Protein 2CW5 (pdb70)

Foldseek 3Di:
DAEEEAEQQAPPDCVVVVLVCLQVVVVGHHYHYLYHNQHQLPLLSLLVSCLLCVVPDDFAYEYQYERCPCPPHDWFFKWFDWSYIYTYTLAASNQNVCVVTPTPWMFTQDDCVCVSRSNLNRCSRVPHDNVVRHHIDDSVPRDHDPAAQDCFQKWWFRQADPQQKTFISHLDQDAQWWKDDPNDTAHGHCDLPVDDQQHWHWYQDSSRTIIIQHHVHHCCVSVVGDGTIMGTD/DAEEEAEQCLVVDPCLVVLVVLLCVLAVPHHYHDNHNVAHAPQLLRLLVSCLLCVVVDQFQYEYFYQYVFWWKWFAWSYIYTGTLAASPQNVCVVTVTPWMFTAPHSVRGSNLNSCVSVVHDNVVRHHIDDSVPRDHDPAAQECDQKWFFRQADPQQKTWISHQDQDQQWWKAFLNDIEHEHDDQQQAKHWYQDSSSTIIIQGVVHHCCVVSVHDGTIMGTD/DAEEEAEQQADPDCLVVLLVVVLVLYHYQYHVDHAQPLLQLLVSCLLCVVVDDFQYEYEYEGNLWKWFDWSYIYTYDLAASPQNVCVVTPGPWMFRADDAFDDDPDADVVGDDDPPPRCSRGTRSVLNSCVVVVHDNVVGHGIDDSVPRDHDPAAAECDQKWWFRQADPQQKTWISHQDFDDQWWKDDLNDTAGEHDDDPCHKHWYQDPSRTIIIQGVSHHCCVSSVDDTTIMGTD

Nearest PDB structures (foldseek):
  2cw5-assembly1_A  TM=1.004E+00  e=6.973E-54  Thermus thermophilus
  2cw5-assembly1_B  TM=9.562E-01  e=3.281E-43  Thermus thermophilus
  2cw5-assembly1_C  TM=9.082E-01  e=1.222E-41  Thermus thermophilus
  1wu8-assembly1_A  TM=9.039E-01  e=5.545E-26  Pyrococcus horikoshii OT3
  6ryz-assembly1_B  TM=8.605E-01  e=1.435E-22  Salinispora tropica CNB-440

B-factor: mean 30.1, std 10.55, range [11.81, 75.17]

CATH classification: 3.40.50.10790 (+1 more: 2.40.30.90)

Secondary structure (DSSP, 8-state):
--EEEEESS-TTSHHHHHHHHHHT------EEEEES-SPTT-HHHHHHHHHHHGGGSPTT-EEEEE--TTTTSS--EEEEESSSEEEEESSSTTHHHHHHS--SEEEE-----GGGHHHHHHHHHTT--GGGGS-EE-GGGS---S---BSSSEE-EEEE-TT-PEEESBS---TT-EEEETTEEEEB-SSTTSS-TT-EEEEE-TTSSEEEEETTS-HHHHTT-----EEE-/--EEEEE--TT--THHHHHHHHHHHH-SSS-EEEETT-SPTT-HHHHHHHHHHHGGGSPTT-EEEEE----EEEEESSSEEEEESSSTTTTHHHHS--SEEEE---GGGHHHHHHHHHTT--GGGTS-EE-GGGS---S---BSSSEE-EEEE-TT-PEEESBS---TT-EEEETTEEEEB-S-----EEEEE-TTSSEEEEETTB-HHHHTT-----EEE-/--EEEEES--SSSSHHHHHHHHHT--EEEES-PPTT-HHHHHHHHHHHGGGSPTT-EEEEE---EEEEESSSEEEEESSSTTTTHHHHS--SEEEE--PPPPPPS---TT--PPTTS-HIIIIIHHHHHHHHHT--GGGTS-EE-GGGS---S---BS-SEE-EEEE-TTSPEEESBS---TT-EEEETTEEEEB-SS----EEEEE-TTSSEEEEETTB-HHHHTT-----EEE-

Structure (mmCIF, N/CA/C/O backbone):
data_2CW5
#
_entry.id   2CW5
#
_cell.length_a   74.790
_cell.length_b   78.120
_cell.length_c   120.580
_cell.angle_alpha   90.00
_cell.angle_beta   90.00
_cell.angle_gamma   90.00
#
_symmetry.space_group_name_H-M   'P 21 21 21'
#
loop_
_entity.id
_entity.type
_entity.pdbx_description
1 polymer 'Bacterial fluorinating enzyme homolog'
2 water water
#
loop_
_atom_site.group_PDB
_atom_site.id
_atom_site.type_symbol
_atom_site.label_atom_id
_atom_site.label_alt_id
_atom_site.label_comp_id
_atom_site.label_asym_id
_atom_site.label_entity_id
_atom_site.label_seq_id
_atom_site.pdbx_PDB_ins_code
_atom_site.Cartn_x
_atom_site.Cartn_y
_atom_site.Cartn_z
_atom_site.occupancy
_atom_site.B_iso_or_equiv
_atom_site.auth_seq_id
_atom_site.auth_comp_id
_atom_site.auth_asym_id
_atom_site.auth_atom_id
_atom_site.pdbx_PDB_model_num
ATOM 9 N N . ARG A 1 2 ? 13.028 -14.246 22.123 1.00 22.97 2 ARG A N 1
ATOM 10 C CA . ARG A 1 2 ? 14.331 -13.591 22.106 1.00 21.89 2 ARG A CA 1
ATOM 11 C C . ARG A 1 2 ? 14.149 -12.136 22.527 1.00 20.73 2 ARG A C 1
ATOM 12 O O . ARG A 1 2 ? 13.105 -11.532 22.270 1.00 20.50 2 ARG A O 1
ATOM 20 N N . PRO A 1 3 ? 15.161 -11.555 23.192 1.00 19.92 3 PRO A N 1
ATOM 21 C CA . PRO A 1 3 ? 15.059 -10.160 23.622 1.00 19.66 3 PRO A CA 1
ATOM 22 C C . PRO A 1 3 ? 15.184 -9.218 22.428 1.00 19.55 3 PRO A C 1
ATOM 23 O O . PRO A 1 3 ? 15.741 -9.585 21.390 1.00 18.70 3 PRO A O 1
ATOM 27 N N . VAL A 1 4 ? 14.656 -8.010 22.579 1.00 17.92 4 VAL A N 1
ATOM 28 C CA . VAL A 1 4 ? 14.719 -7.009 21.524 1.00 17.39 4 VAL A CA 1
ATOM 29 C C . VAL A 1 4 ? 15.576 -5.838 21.996 1.00 18.86 4 VAL A C 1
ATOM 30 O O . VAL A 1 4 ? 15.352 -5.291 23.082 1.00 20.63 4 VAL A O 1
ATOM 34 N N . TYR A 1 5 ? 16.570 -5.478 21.191 1.00 16.35 5 TYR A N 1
ATOM 35 C CA . TYR A 1 5 ? 17.449 -4.355 21.487 1.00 17.09 5 TYR A CA 1
ATOM 36 C C . TYR A 1 5 ? 17.067 -3.293 20.468 1.00 18.46 5 TYR A C 1
ATOM 37 O O . TYR A 1 5 ? 17.147 -3.517 19.259 1.00 18.87 5 TYR A O 1
ATOM 46 N N . PHE A 1 6 ? 16.662 -2.135 20.983 1.00 16.85 6 PHE A N 1
ATOM 47 C CA . PHE A 1 6 ? 16.120 -1.040 20.177 1.00 16.41 6 PHE A CA 1
ATOM 48 C C . PHE A 1 6 ? 16.979 0.223 20.058 1.00 14.61 6 PHE A C 1
ATOM 49 O O . PHE A 1 6 ? 17.339 0.844 21.061 1.00 15.05 6 PHE A O 1
ATOM 57 N N . LEU A 1 7 ? 17.283 0.604 18.818 1.00 16.26 7 LEU A N 1
ATOM 58 C CA . LEU A 1 7 ? 18.085 1.790 18.531 1.00 17.40 7 LEU A CA 1
ATOM 59 C C . LEU A 1 7 ? 17.384 2.730 17.543 1.00 19.28 7 LEU A C 1
ATOM 60 O O . LEU A 1 7 ? 16.677 2.283 16.636 1.00 20.42 7 LEU A O 1
ATOM 65 N N . SER A 1 8 ? 17.570 4.034 17.729 1.00 20.47 8 SER A N 1
ATOM 66 C CA . SER A 1 8 ? 16.983 5.020 16.827 1.00 18.55 8 SER A CA 1
ATOM 67 C C . SER A 1 8 ? 17.583 6.399 17.080 1.00 19.55 8 SER A C 1
ATOM 68 O O . SER A 1 8 ? 18.393 6.589 17.996 1.00 18.57 8 SER A O 1
ATOM 71 N N . ASP A 1 9 ? 17.158 7.363 16.271 1.00 16.58 9 ASP A N 1
ATOM 72 C CA . ASP A 1 9 ? 17.621 8.737 16.401 1.00 17.50 9 ASP A CA 1
ATOM 73 C C . ASP A 1 9 ? 16.451 9.675 16.678 1.00 18.65 9 ASP A C 1
ATOM 74 O O . ASP A 1 9 ? 16.573 10.887 16.525 1.00 21.12 9 ASP A O 1
ATOM 79 N N . PHE A 1 10 ? 15.319 9.112 17.093 1.00 18.72 10 PHE A N 1
ATOM 80 C CA . PHE A 1 10 ? 14.122 9.902 17.368 1.00 18.37 10 PHE A CA 1
ATOM 81 C C . PHE A 1 10 ? 14.174 10.659 18.687 1.00 19.78 10 PHE A C 1
ATOM 82 O O . PHE A 1 10 ? 13.532 11.697 18.830 1.00 18.88 10 PHE A O 1
ATOM 90 N N . GLY A 1 11 ? 14.933 10.134 19.643 1.00 18.68 11 GLY A N 1
ATOM 91 C CA . GLY A 1 11 ? 15.021 10.753 20.957 1.00 19.76 11 GLY A CA 1
ATOM 92 C C . GLY A 1 11 ? 14.070 9.999 21.865 1.00 19.50 11 GLY A C 1
ATOM 93 O O . GLY A 1 11 ? 13.014 9.561 21.417 1.00 18.83 11 GLY A O 1
ATOM 94 N N . LEU A 1 12 ? 14.419 9.840 23.137 1.00 22.68 12 LEU A N 1
ATOM 95 C CA . LEU A 1 12 ? 13.551 9.108 24.062 1.00 22.32 12 LEU A CA 1
ATOM 96 C C . LEU A 1 12 ? 12.151 9.693 24.203 1.00 24.46 12 LEU A C 1
ATOM 97 O O . LEU A 1 12 ? 11.190 8.958 24.442 1.00 24.25 12 LEU A O 1
ATOM 102 N N . GLU A 1 13 ? 12.034 11.008 24.037 1.00 23.67 13 GLU A N 1
ATOM 103 C CA . GLU A 1 13 ? 10.754 11.690 24.188 1.00 24.81 13 GLU A CA 1
ATOM 104 C C . GLU A 1 13 ? 9.816 11.600 22.990 1.00 24.89 13 GLU A C 1
ATOM 105 O O . GLU A 1 13 ? 8.676 12.070 23.052 1.00 23.97 13 GLU A O 1
ATOM 111 N N . ASP A 1 14 ? 10.277 11.008 21.894 1.00 23.56 14 ASP A N 1
ATOM 112 C CA . ASP A 1 14 ? 9.408 10.902 20.733 1.00 21.40 14 ASP A CA 1
ATOM 113 C C . ASP A 1 14 ? 8.413 9.780 20.970 1.00 20.18 14 ASP A C 1
ATOM 114 O O . ASP A 1 14 ? 8.791 8.677 21.380 1.00 19.08 14 ASP A O 1
ATOM 119 N N . PRO A 1 15 ? 7.119 10.051 20.739 1.00 18.69 15 PRO A N 1
ATOM 120 C CA . PRO A 1 15 ? 6.108 9.011 20.947 1.00 20.37 15 PRO A CA 1
ATOM 121 C C . PRO A 1 15 ? 6.317 7.759 20.091 1.00 21.47 15 PRO A C 1
ATOM 122 O O . PRO A 1 15 ? 5.802 6.694 20.421 1.00 22.58 15 PRO A O 1
ATOM 126 N N . TYR A 1 16 ? 7.065 7.874 18.996 1.00 21.55 16 TYR A N 1
ATOM 127 C CA . TYR A 1 16 ? 7.295 6.691 18.173 1.00 21.77 16 TYR A CA 1
ATOM 128 C C . TYR A 1 16 ? 7.985 5.639 19.032 1.00 18.87 16 TYR A C 1
ATOM 129 O O . TYR A 1 16 ? 7.680 4.457 18.940 1.00 17.81 16 TYR A O 1
ATOM 138 N N . VAL A 1 17 ? 8.905 6.078 19.883 1.00 19.29 17 VAL A N 1
ATOM 139 C CA . VAL A 1 17 ? 9.618 5.158 20.761 1.00 20.78 17 VAL A CA 1
ATOM 140 C C . VAL A 1 17 ? 8.636 4.455 21.712 1.00 21.76 17 VAL A C 1
ATOM 141 O O . VAL A 1 17 ? 8.735 3.249 21.946 1.00 19.65 17 VAL A O 1
ATOM 145 N N . ALA A 1 18 ? 7.682 5.206 22.251 1.00 20.22 18 ALA A N 1
ATOM 146 C CA . ALA A 1 18 ? 6.696 4.620 23.153 1.00 21.18 18 ALA A CA 1
ATOM 147 C C . ALA A 1 18 ? 5.791 3.657 22.393 1.00 19.87 18 ALA A C 1
ATOM 148 O O . ALA A 1 18 ? 5.419 2.604 22.910 1.00 21.84 18 ALA A O 1
ATOM 150 N N . VAL A 1 19 ? 5.429 4.022 21.167 1.00 19.93 19 VAL A N 1
ATOM 151 C CA . VAL A 1 19 ? 4.567 3.169 20.362 1.00 20.19 19 VAL A CA 1
ATOM 152 C C . VAL A 1 19 ? 5.251 1.829 20.112 1.00 20.17 19 VAL A C 1
ATOM 153 O O . VAL A 1 19 ? 4.648 0.772 20.305 1.00 19.13 19 VAL A O 1
ATOM 157 N N . VAL A 1 20 ? 6.513 1.869 19.693 1.00 18.34 20 VAL A N 1
ATOM 158 C CA . VAL A 1 20 ? 7.234 0.626 19.447 1.00 18.08 20 VAL A CA 1
ATOM 159 C C . VAL A 1 20 ? 7.221 -0.234 20.705 1.00 18.48 20 VAL A C 1
ATOM 160 O O . VAL A 1 20 ? 6.919 -1.417 20.643 1.00 19.86 20 VAL A O 1
ATOM 164 N N . LYS A 1 21 ? 7.531 0.358 21.853 1.00 20.16 21 LYS A N 1
ATOM 165 C CA . LYS A 1 21 ? 7.527 -0.400 23.102 1.00 21.02 21 LYS A CA 1
ATOM 166 C C . LYS A 1 21 ? 6.145 -0.975 23.421 1.00 21.72 21 LYS A C 1
ATOM 167 O O . LYS A 1 21 ? 6.037 -2.082 23.958 1.00 21.26 21 LYS A O 1
ATOM 173 N N . ALA A 1 22 ? 5.089 -0.236 23.086 1.00 19.61 22 ALA A N 1
ATOM 174 C CA . ALA A 1 22 ? 3.732 -0.721 23.325 1.00 21.20 22 ALA A CA 1
ATOM 175 C C . ALA A 1 22 ? 3.420 -1.887 22.379 1.00 21.59 22 ALA A C 1
ATOM 176 O O . ALA A 1 22 ? 2.814 -2.881 22.782 1.00 20.47 22 ALA A O 1
ATOM 178 N N . VAL A 1 23 ? 3.833 -1.771 21.119 1.00 20.91 23 VAL A N 1
ATOM 179 C CA . VAL A 1 23 ? 3.587 -2.846 20.162 1.00 21.98 23 VAL A CA 1
ATOM 180 C C . VAL A 1 23 ? 4.329 -4.112 20.602 1.00 22.31 23 VAL A C 1
ATOM 181 O O . VAL A 1 23 ? 3.787 -5.215 20.541 1.00 22.56 23 VAL A O 1
ATOM 185 N N . LEU A 1 24 ? 5.567 -3.947 21.052 1.00 22.22 24 LEU A N 1
ATOM 186 C CA . LEU A 1 24 ? 6.369 -5.082 21.499 1.00 25.40 24 LEU A CA 1
ATOM 187 C C . LEU A 1 24 ? 5.837 -5.721 22.783 1.00 28.27 24 LEU A C 1
ATOM 188 O O . LEU A 1 24 ? 6.057 -6.910 23.030 1.00 28.99 24 LEU A O 1
ATOM 193 N N . ALA A 1 25 ? 5.139 -4.936 23.600 1.00 30.22 25 ALA A N 1
ATOM 194 C CA . ALA A 1 25 ? 4.596 -5.449 24.857 1.00 34.21 25 ALA A CA 1
ATOM 195 C C . ALA A 1 25 ? 3.152 -5.917 24.691 1.00 37.90 25 ALA A C 1
ATOM 196 O O . ALA A 1 25 ? 2.488 -6.271 25.665 1.00 39.16 25 ALA A O 1
ATOM 198 N N . GLU A 1 26 ? 2.674 -5.916 23.451 1.00 41.51 26 GLU A N 1
ATOM 199 C CA . GLU A 1 26 ? 1.308 -6.331 23.150 1.00 44.92 26 GLU A CA 1
ATOM 200 C C . GLU A 1 26 ? 1.158 -7.847 23.257 1.00 45.69 26 GLU A C 1
ATOM 201 O O . GLU A 1 26 ? 0.112 -8.299 23.768 1.00 45.82 26 GLU A O 1
ATOM 207 N N . ALA A 1 28 ? 1.492 -11.007 27.854 1.00 43.99 28 ALA A N 1
ATOM 208 C CA . ALA A 1 28 ? 2.521 -11.915 28.439 1.00 44.47 28 ALA A CA 1
ATOM 209 C C . ALA A 1 28 ? 2.302 -13.351 27.974 1.00 43.64 28 ALA A C 1
ATOM 210 O O . ALA A 1 28 ? 1.163 -13.815 27.868 1.00 44.57 28 ALA A O 1
ATOM 212 N N . PRO A 1 29 ? 3.396 -14.072 27.685 1.00 41.84 29 PRO A N 1
ATOM 213 C CA . PRO A 1 29 ? 4.772 -13.571 27.785 1.00 40.43 29 PRO A CA 1
ATOM 214 C C . PRO A 1 29 ? 5.198 -12.739 26.570 1.00 37.98 29 PRO A C 1
ATOM 215 O O . PRO A 1 29 ? 4.801 -13.024 25.440 1.00 35.76 29 PRO A O 1
ATOM 219 N N . GLY A 1 30 ? 6.007 -11.712 26.819 1.00 36.45 30 GLY A N 1
ATOM 220 C CA . GLY A 1 30 ? 6.491 -10.856 25.752 1.00 34.38 30 GLY A CA 1
ATOM 221 C C . GLY A 1 30 ? 8.001 -10.717 25.851 1.00 33.16 30 GLY A C 1
ATOM 222 O O . GLY A 1 30 ? 8.587 -11.114 26.856 1.00 32.64 30 GLY A O 1
ATOM 223 N N . PRO A 1 31 ? 8.664 -10.153 24.831 1.00 31.65 31 PRO A N 1
ATOM 224 C CA . PRO A 1 31 ? 10.120 -10.005 24.885 1.00 31.51 31 PRO A CA 1
ATOM 225 C C . PRO A 1 31 ? 10.633 -8.881 25.776 1.00 29.99 31 PRO A C 1
ATOM 226 O O . PRO A 1 31 ? 9.981 -7.854 25.958 1.00 29.00 31 PRO A O 1
ATOM 230 N N . ALA A 1 32 ? 11.815 -9.092 26.337 1.00 30.04 32 ALA A N 1
ATOM 231 C CA . ALA A 1 32 ? 12.442 -8.072 27.152 1.00 30.10 32 ALA A CA 1
ATOM 232 C C . ALA A 1 32 ? 12.898 -7.044 26.112 1.00 30.51 32 ALA A C 1
ATOM 233 O O . ALA A 1 32 ? 13.429 -7.422 25.063 1.00 29.41 32 ALA A O 1
ATOM 235 N N . VAL A 1 33 ? 12.671 -5.760 26.375 1.00 27.64 33 VAL A N 1
ATOM 236 C CA . VAL A 1 33 ? 13.075 -4.723 25.427 1.00 25.80 33 VAL A CA 1
ATOM 237 C C . 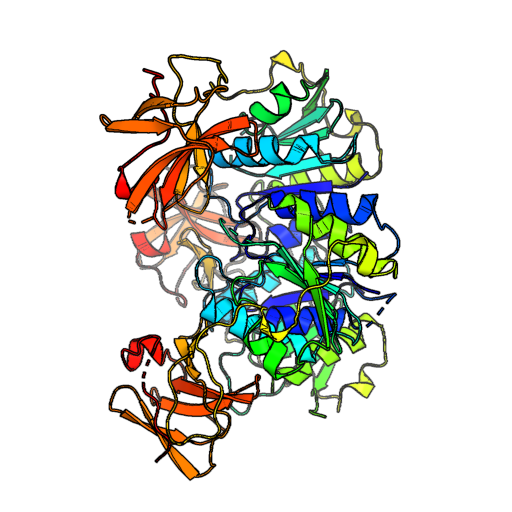VAL A 1 33 ? 14.109 -3.802 26.052 1.00 24.77 33 VAL A C 1
ATOM 238 O O . VAL A 1 33 ? 13.843 -3.128 27.051 1.00 23.42 33 VAL A O 1
ATOM 242 N N . VAL A 1 34 ? 15.296 -3.788 25.461 1.00 20.00 34 VAL A N 1
ATOM 243 C CA . VAL A 1 34 ? 16.382 -2.966 25.961 1.00 21.13 34 VAL A CA 1
ATOM 244 C C . VAL A 1 34 ? 16.734 -1.894 24.942 1.00 20.59 34 VAL A C 1
ATOM 245 O O . VAL A 1 34 ? 16.943 -2.198 23.769 1.00 19.04 34 VAL A O 1
ATOM 249 N N . ASP A 1 35 ? 16.791 -0.643 25.384 1.00 18.94 35 ASP A N 1
ATOM 250 C CA . ASP A 1 35 ? 17.139 0.440 24.480 1.00 18.81 35 ASP A CA 1
ATOM 251 C C . ASP A 1 35 ? 18.647 0.509 24.305 1.00 19.25 35 ASP A C 1
ATOM 252 O O . ASP A 1 35 ? 19.385 0.561 25.285 1.00 20.37 35 ASP A O 1
ATOM 257 N N . LEU A 1 36 ? 19.104 0.497 23.058 1.00 19.50 36 LEU A N 1
ATOM 258 C CA . LEU A 1 36 ? 20.534 0.620 22.778 1.00 18.89 36 LEU A CA 1
ATOM 259 C C . LEU A 1 36 ? 20.846 2.109 22.954 1.00 20.85 36 LEU A C 1
ATOM 260 O O . LEU A 1 36 ? 21.748 2.486 23.704 1.00 23.14 36 LEU A O 1
ATOM 265 N N . ALA A 1 37 ? 20.064 2.947 22.279 1.00 19.88 37 ALA A N 1
ATOM 266 C CA . ALA A 1 37 ? 20.188 4.403 22.348 1.00 19.16 37 ALA A CA 1
ATOM 267 C C . ALA A 1 37 ? 19.138 5.000 21.422 1.00 20.12 37 ALA A C 1
ATOM 268 O O . ALA A 1 37 ? 18.798 4.405 20.398 1.00 17.70 37 ALA A O 1
ATOM 270 N N . HIS A 1 38 ? 18.623 6.168 21.786 1.00 17.95 38 HIS A N 1
ATOM 271 C CA . HIS A 1 38 ? 17.627 6.853 20.967 1.00 19.20 38 HIS A CA 1
ATOM 272 C C . HIS A 1 38 ? 18.018 8.298 20.690 1.00 19.52 38 HIS A C 1
ATOM 273 O O . HIS A 1 38 ? 17.357 8.999 19.908 1.00 18.79 38 HIS A O 1
ATOM 280 N N . ALA A 1 39 ? 19.103 8.738 21.316 1.00 18.85 39 ALA A N 1
ATOM 281 C CA . ALA A 1 39 ? 19.566 10.109 21.123 1.00 20.77 39 ALA A CA 1
ATOM 282 C C . ALA A 1 39 ? 20.739 10.208 20.152 1.00 23.67 39 ALA A C 1
ATOM 283 O O . ALA A 1 39 ? 21.546 11.139 20.229 1.00 24.86 39 ALA A O 1
ATOM 285 N N . LEU A 1 40 ? 20.846 9.248 19.240 1.00 23.35 40 LEU A N 1
ATOM 286 C CA . LEU A 1 40 ? 21.914 9.302 18.247 1.00 26.60 40 LEU A CA 1
ATOM 287 C C . LEU A 1 40 ? 21.655 10.558 17.426 1.00 25.77 40 LEU A C 1
ATOM 288 O O . LEU A 1 40 ? 20.502 10.970 17.267 1.00 25.43 40 LEU A O 1
ATOM 293 N N . PRO A 1 41 ? 22.716 11.188 16.897 1.00 26.12 41 PRO A N 1
ATOM 294 C CA . PRO A 1 41 ? 22.527 12.400 16.095 1.00 26.95 41 PRO A CA 1
ATOM 295 C C . PRO A 1 41 ? 21.533 12.134 14.971 1.00 26.72 41 PRO A C 1
ATOM 296 O O . PRO A 1 41 ? 21.634 11.135 14.262 1.00 25.83 41 PRO A O 1
ATOM 300 N N . PRO A 1 42 ? 20.553 13.026 14.796 1.00 28.09 42 PRO A N 1
ATOM 301 C CA . PRO A 1 42 ? 19.553 12.843 13.743 1.00 28.27 42 PRO A CA 1
ATOM 302 C C . PRO A 1 42 ? 20.136 12.513 12.370 1.00 28.82 42 PRO A C 1
ATOM 303 O O . PRO A 1 42 ? 21.036 13.201 11.884 1.00 26.91 42 PRO A O 1
ATOM 307 N N . GLN A 1 43 ? 19.621 11.439 11.774 1.00 28.81 43 GLN A N 1
ATOM 308 C CA . GLN A 1 43 ? 20.002 10.988 10.439 1.00 29.45 43 GLN A CA 1
ATOM 309 C C . GLN A 1 43 ? 21.460 10.581 10.215 1.00 28.77 43 GLN A C 1
ATOM 310 O O . GLN A 1 43 ? 21.887 10.424 9.072 1.00 29.56 43 GLN A O 1
ATOM 316 N N . ASP A 1 44 ? 22.213 10.392 11.293 1.00 26.52 44 ASP A N 1
ATOM 317 C CA . ASP A 1 44 ? 23.624 10.016 11.189 1.00 25.04 44 ASP A CA 1
ATOM 318 C C . ASP A 1 44 ? 23.807 8.495 11.101 1.00 23.04 44 ASP A C 1
ATOM 319 O O . ASP A 1 44 ? 23.995 7.830 12.117 1.00 20.94 44 ASP A O 1
ATOM 324 N N . LEU A 1 45 ? 23.768 7.954 9.884 1.00 22.42 45 LEU A N 1
ATOM 325 C CA . LEU A 1 45 ? 23.916 6.513 9.671 1.00 20.71 45 LEU A CA 1
ATOM 326 C C . LEU A 1 45 ? 25.269 5.928 10.078 1.00 20.83 45 LEU A C 1
ATOM 327 O O . LEU A 1 45 ? 25.342 4.782 10.527 1.00 20.56 45 LEU A O 1
ATOM 332 N N . ARG A 1 46 ? 26.343 6.692 9.914 1.00 18.56 46 ARG A N 1
ATOM 333 C CA . ARG A 1 46 ? 27.663 6.184 10.282 1.00 20.15 46 ARG A CA 1
ATOM 334 C C . ARG A 1 46 ? 27.753 5.994 11.796 1.00 19.68 46 ARG A C 1
ATOM 335 O O . ARG A 1 46 ? 28.223 4.961 12.273 1.00 19.26 46 ARG A O 1
ATOM 343 N N . ARG A 1 47 ? 27.283 6.986 12.544 1.00 18.81 47 ARG A N 1
ATOM 344 C CA . ARG A 1 47 ? 27.299 6.922 14.002 1.00 20.69 47 ARG A CA 1
ATOM 345 C C . ARG A 1 47 ? 26.441 5.754 14.494 1.00 18.81 47 ARG A C 1
ATOM 346 O O . ARG A 1 47 ? 26.821 5.024 15.403 1.00 18.57 47 ARG A O 1
ATOM 354 N N . ALA A 1 48 ? 25.272 5.589 13.890 1.00 20.24 48 ALA A N 1
ATOM 355 C CA . ALA A 1 48 ? 24.369 4.514 14.277 1.00 19.32 48 ALA A CA 1
ATOM 356 C C . ALA A 1 48 ? 24.967 3.157 13.929 1.00 17.48 48 ALA A C 1
ATOM 357 O O . ALA A 1 48 ? 24.926 2.220 14.731 1.00 17.26 48 ALA A O 1
ATOM 359 N N . ALA A 1 49 ? 25.531 3.057 12.731 1.00 17.66 49 ALA A N 1
ATOM 360 C CA . ALA A 1 49 ? 26.145 1.816 12.280 1.00 18.52 49 ALA A CA 1
ATOM 361 C C . ALA A 1 49 ? 27.232 1.390 13.272 1.00 19.19 49 ALA A C 1
ATOM 362 O O . ALA A 1 49 ? 27.345 0.216 13.628 1.00 17.81 49 ALA A O 1
ATOM 364 N N . TYR A 1 50 ? 28.019 2.354 13.734 1.00 18.22 50 TYR A N 1
ATOM 365 C CA . TYR A 1 50 ? 29.084 2.050 14.686 1.00 18.27 50 TYR A CA 1
ATOM 366 C C . TYR A 1 50 ? 28.519 1.597 16.042 1.00 18.26 50 TYR A C 1
ATOM 367 O O . TYR A 1 50 ? 29.033 0.662 16.654 1.00 17.93 50 TYR A O 1
ATOM 376 N N . ALA A 1 51 ? 27.462 2.258 16.509 1.00 18.68 51 ALA A N 1
ATOM 377 C CA . ALA A 1 51 ? 26.856 1.887 17.787 1.00 18.85 51 ALA A CA 1
ATOM 378 C C . ALA A 1 51 ? 26.467 0.413 17.745 1.00 17.50 51 ALA A C 1
ATOM 379 O O . ALA A 1 51 ? 26.673 -0.328 18.708 1.00 18.07 51 ALA A O 1
ATOM 381 N N . LEU A 1 52 ? 25.908 -0.017 16.622 1.00 19.01 52 LEU A N 1
ATOM 382 C CA . LEU A 1 52 ? 25.509 -1.411 16.471 1.00 19.30 52 LEU A CA 1
ATOM 383 C C . LEU A 1 52 ? 26.745 -2.308 16.503 1.00 20.05 52 LEU A C 1
ATOM 384 O O . LEU A 1 52 ? 26.737 -3.361 17.135 1.00 18.96 52 LEU A O 1
ATOM 389 N N . PHE A 1 53 ? 27.806 -1.879 15.823 1.00 17.99 53 PHE A N 1
ATOM 390 C CA . PHE A 1 53 ? 29.061 -2.629 15.790 1.00 17.88 53 PHE A CA 1
ATOM 391 C C . PHE A 1 53 ? 29.611 -2.791 17.212 1.00 18.14 53 PHE A C 1
ATOM 392 O O . PHE A 1 53 ? 30.065 -3.870 17.596 1.00 17.45 53 PHE A O 1
ATOM 400 N N . GLU A 1 54 ? 29.572 -1.707 17.985 1.00 18.88 54 GLU A N 1
ATOM 401 C CA . GLU A 1 54 ? 30.067 -1.714 19.367 1.00 20.44 54 GLU A CA 1
ATOM 402 C C . GLU A 1 54 ? 29.358 -2.716 20.266 1.00 20.08 54 GLU A C 1
ATOM 403 O O . GLU A 1 54 ? 29.982 -3.409 21.067 1.00 21.08 54 GLU A O 1
ATOM 409 N N . ALA A 1 55 ? 28.039 -2.767 20.141 1.00 18.69 55 ALA A N 1
ATOM 410 C CA . ALA A 1 55 ? 27.221 -3.622 20.993 1.00 17.72 55 ALA A CA 1
ATOM 411 C C . ALA A 1 55 ? 27.038 -5.072 20.587 1.00 17.51 55 ALA A C 1
ATOM 412 O O . ALA A 1 55 ? 27.003 -5.962 21.444 1.00 17.48 55 ALA A O 1
ATOM 414 N N . LEU A 1 56 ? 26.928 -5.313 19.285 1.00 17.97 56 LEU A N 1
ATOM 415 C CA . LEU A 1 56 ? 26.665 -6.652 18.773 1.00 17.22 56 LEU A CA 1
ATOM 416 C C . LEU A 1 56 ? 27.364 -7.847 19.411 1.00 17.16 56 LEU A C 1
ATOM 417 O O . LEU A 1 56 ? 26.701 -8.817 19.788 1.00 17.44 56 LEU A O 1
ATOM 422 N N . PRO A 1 57 ? 28.706 -7.807 19.535 1.00 17.95 57 PRO A N 1
ATOM 423 C CA . PRO A 1 57 ? 29.443 -8.931 20.130 1.00 18.39 57 PRO A CA 1
ATOM 424 C C . PRO A 1 57 ? 28.987 -9.353 21.527 1.00 18.97 57 PRO A C 1
ATOM 425 O O . PRO A 1 57 ? 29.230 -10.491 21.946 1.00 19.73 57 PRO A O 1
ATOM 429 N N . TYR A 1 58 ? 28.332 -8.443 22.241 1.00 17.02 58 TYR A N 1
ATOM 430 C CA . TYR A 1 58 ? 27.892 -8.721 23.603 1.00 17.56 58 TYR A CA 1
ATOM 431 C C . TYR A 1 58 ? 26.413 -9.028 23.765 1.00 19.63 58 TYR A C 1
ATOM 432 O O . TYR A 1 58 ? 25.960 -9.342 24.868 1.00 19.22 58 TYR A O 1
ATOM 441 N N . LEU A 1 59 ? 25.656 -8.950 22.676 1.00 18.49 59 LEU A N 1
ATOM 442 C CA . LEU A 1 59 ? 24.228 -9.225 22.761 1.00 19.20 59 LEU A CA 1
ATOM 443 C C . LEU A 1 59 ? 23.960 -10.718 22.734 1.00 19.45 59 LEU A C 1
ATOM 444 O O . LEU A 1 59 ? 24.692 -11.474 22.096 1.00 17.18 59 LEU A O 1
ATOM 449 N N . PRO A 1 60 ? 22.897 -11.163 23.424 1.00 21.29 60 PRO A N 1
ATOM 450 C CA . PRO A 1 60 ? 22.546 -12.588 23.457 1.00 23.77 60 PRO A CA 1
ATOM 451 C C . PRO A 1 60 ? 22.406 -13.090 22.031 1.00 23.82 60 PRO A C 1
ATOM 452 O O . PRO A 1 60 ? 21.826 -12.401 21.193 1.00 21.14 60 PRO A O 1
ATOM 456 N N . GLU A 1 61 ? 22.936 -14.278 21.755 1.00 23.91 61 GLU A N 1
ATOM 457 C CA . GLU A 1 61 ? 22.834 -14.852 20.423 1.00 25.87 61 GLU A CA 1
ATOM 458 C C . GLU A 1 61 ? 21.353 -14.935 20.055 1.00 24.61 61 GLU A C 1
ATOM 459 O O . GLU A 1 61 ? 20.530 -15.336 20.881 1.00 24.17 61 GLU A O 1
ATOM 465 N N . GLY A 1 62 ? 21.014 -14.544 18.830 1.00 21.85 62 GLY A N 1
ATOM 466 C CA . GLY A 1 62 ? 19.628 -14.604 18.395 1.00 21.45 62 GLY A CA 1
ATOM 467 C C . GLY A 1 62 ? 18.774 -13.399 18.757 1.00 20.27 62 GLY A C 1
ATOM 468 O O . GLY A 1 62 ? 17.594 -13.342 18.410 1.00 19.08 62 GLY A O 1
ATOM 469 N N . ALA A 1 63 ? 19.352 -12.435 19.464 1.00 19.29 63 ALA A N 1
ATOM 470 C CA . ALA A 1 63 ? 18.600 -11.246 19.834 1.00 18.56 63 ALA A CA 1
ATOM 471 C C . ALA A 1 63 ? 18.119 -10.532 18.573 1.00 18.50 63 ALA A C 1
ATOM 472 O O . ALA A 1 63 ? 18.757 -10.610 17.513 1.00 17.39 63 ALA A O 1
ATOM 474 N N . VAL A 1 64 ? 16.986 -9.847 18.690 1.00 16.75 64 VAL A N 1
ATOM 475 C CA . VAL A 1 64 ? 16.439 -9.086 17.579 1.00 16.03 64 VAL A CA 1
ATOM 476 C C . VAL A 1 64 ? 16.913 -7.646 17.720 1.00 17.10 64 VAL A C 1
ATOM 477 O O . VAL A 1 64 ? 16.588 -6.956 18.699 1.00 17.78 64 VAL A O 1
ATOM 481 N N . VAL A 1 65 ? 17.693 -7.196 16.744 1.00 15.38 65 VAL A N 1
ATOM 482 C CA . VAL A 1 65 ? 18.210 -5.838 16.758 1.00 15.39 65 VAL A CA 1
ATOM 483 C C . VAL A 1 65 ? 17.318 -4.973 15.885 1.00 17.22 65 VAL A C 1
ATOM 484 O O . VAL A 1 65 ? 17.335 -5.074 14.656 1.00 15.83 65 VAL A O 1
ATOM 488 N N . LEU A 1 66 ? 16.514 -4.144 16.542 1.00 14.78 66 LEU A N 1
ATOM 489 C CA . LEU A 1 66 ? 15.588 -3.255 15.864 1.00 15.95 66 LEU A CA 1
ATOM 490 C C . LEU A 1 66 ? 16.243 -1.883 15.846 1.00 15.67 66 LEU A C 1
ATOM 491 O O . LEU A 1 66 ? 16.416 -1.255 16.890 1.00 18.06 66 LEU A O 1
ATOM 496 N N . ALA A 1 67 ? 16.622 -1.433 14.657 1.00 16.13 67 ALA A N 1
ATOM 497 C CA . ALA A 1 67 ? 17.289 -0.146 14.516 1.00 17.26 67 ALA A CA 1
ATOM 498 C C . ALA A 1 67 ? 16.562 0.693 13.496 1.00 17.09 67 ALA A C 1
ATOM 499 O O . ALA A 1 67 ? 16.449 0.317 12.330 1.00 16.70 67 ALA A O 1
ATOM 501 N N . VAL A 1 68 ? 16.065 1.837 13.944 1.00 17.20 68 VAL A N 1
ATOM 502 C CA . VAL A 1 68 ? 15.328 2.706 13.055 1.00 18.47 68 VAL A CA 1
ATOM 503 C C . VAL A 1 68 ? 15.928 4.099 12.986 1.00 19.85 68 VAL A C 1
ATOM 504 O O . VAL A 1 68 ? 15.579 4.984 13.775 1.00 20.98 68 VAL A O 1
ATOM 508 N N . VAL A 1 69 ? 16.875 4.255 12.064 1.00 18.84 69 VAL A N 1
ATOM 509 C CA . VAL A 1 69 ? 17.517 5.535 11.783 1.00 21.66 69 VAL A CA 1
ATOM 510 C C . VAL A 1 69 ? 17.169 5.560 10.308 1.00 24.41 69 VAL A C 1
ATOM 511 O O . VAL A 1 69 ? 17.784 4.874 9.488 1.00 22.70 69 VAL A O 1
ATOM 515 N N . ASP A 1 70 ? 16.150 6.342 9.985 1.00 26.35 70 ASP A N 1
ATOM 516 C CA . ASP A 1 70 ? 15.619 6.372 8.639 1.00 29.77 70 ASP A CA 1
ATOM 517 C C . ASP A 1 70 ? 15.589 7.759 8.016 1.00 30.81 70 ASP A C 1
ATOM 518 O O . ASP A 1 70 ? 14.528 8.353 7.864 1.00 30.50 70 ASP A O 1
ATOM 523 N N . PRO A 1 71 ? 16.762 8.292 7.642 1.00 33.07 71 PRO A N 1
ATOM 524 C CA . PRO A 1 71 ? 16.811 9.624 7.030 1.00 35.40 71 PRO A CA 1
ATOM 525 C C . PRO A 1 71 ? 16.086 9.636 5.688 1.00 38.32 71 PRO A C 1
ATOM 526 O O . PRO A 1 71 ? 15.772 10.699 5.143 1.00 36.91 71 PRO A O 1
ATOM 530 N N . GLY A 1 72 ? 15.820 8.442 5.168 1.00 40.60 72 GLY A N 1
ATOM 531 C CA . GLY A 1 72 ? 15.133 8.322 3.898 1.00 44.67 72 GLY A CA 1
ATOM 532 C C . GLY A 1 72 ? 13.636 8.437 4.079 1.00 47.19 72 GLY A C 1
ATOM 533 O O . GLY A 1 72 ? 12.866 7.881 3.294 1.00 47.72 72 GLY A O 1
ATOM 534 N N . VAL A 1 73 ? 13.226 9.158 5.120 1.00 48.98 73 VAL A N 1
ATOM 535 C CA . VAL A 1 73 ? 11.811 9.359 5.420 1.00 51.32 73 VAL A CA 1
ATOM 536 C C . VAL A 1 73 ? 11.034 9.753 4.169 1.00 51.43 73 VAL A C 1
ATOM 537 O O . VAL A 1 73 ? 11.470 10.613 3.403 1.00 53.26 73 VAL A O 1
ATOM 541 N N . GLY A 1 74 ? 9.883 9.118 3.971 1.00 51.83 74 GLY A N 1
ATOM 542 C CA . GLY A 1 74 ? 9.048 9.426 2.823 1.00 51.23 74 GLY A CA 1
ATOM 543 C C . GLY A 1 74 ? 9.723 9.307 1.470 1.00 50.58 74 GLY A C 1
ATOM 544 O O . GLY A 1 74 ? 9.434 10.084 0.560 1.00 50.97 74 GLY A O 1
ATOM 545 N N . THR A 1 75 ? 10.628 8.344 1.334 1.00 49.62 75 THR A N 1
ATOM 546 C CA . THR A 1 75 ? 11.323 8.127 0.070 1.00 48.86 75 THR A CA 1
ATOM 547 C C . THR A 1 75 ? 11.321 6.635 -0.228 1.00 47.28 75 THR A C 1
ATOM 548 O O . THR A 1 75 ? 11.025 5.824 0.647 1.00 46.55 75 THR A O 1
ATOM 552 N N . ALA A 1 76 ? 11.652 6.276 -1.464 1.00 45.91 76 ALA A N 1
ATOM 553 C CA . ALA A 1 76 ? 11.692 4.878 -1.860 1.00 43.43 76 ALA A CA 1
ATOM 554 C C . ALA A 1 76 ? 12.906 4.184 -1.248 1.00 41.94 76 ALA A C 1
ATOM 555 O O . ALA A 1 76 ? 14.051 4.473 -1.599 1.00 42.74 76 ALA A O 1
ATOM 557 N N . ARG A 1 77 ? 12.641 3.273 -0.321 1.00 40.02 77 ARG A N 1
ATOM 558 C CA . ARG A 1 77 ? 13.688 2.514 0.351 1.00 37.59 77 ARG A CA 1
ATOM 559 C C . ARG A 1 77 ? 12.993 1.341 1.031 1.00 34.07 77 ARG A C 1
ATOM 560 O O . ARG A 1 77 ? 11.928 1.503 1.628 1.00 34.00 77 ARG A O 1
ATOM 568 N N . ARG A 1 78 ? 13.589 0.160 0.926 1.00 28.96 78 ARG A N 1
ATOM 569 C CA . ARG A 1 78 ? 12.999 -1.031 1.508 1.00 25.79 78 ARG A CA 1
ATOM 570 C C . ARG A 1 78 ? 13.116 -1.101 3.015 1.00 22.97 78 ARG A C 1
ATOM 571 O O . ARG A 1 78 ? 14.033 -0.535 3.610 1.00 21.53 78 ARG A O 1
ATOM 579 N N . ALA A 1 79 ? 12.149 -1.778 3.623 1.00 20.30 79 ALA A N 1
ATOM 580 C CA . ALA A 1 79 ? 12.144 -2.023 5.056 1.00 20.46 79 ALA A CA 1
ATOM 581 C C . ALA A 1 79 ? 12.446 -3.514 5.025 1.00 19.65 79 ALA A C 1
ATOM 582 O O . ALA A 1 79 ? 11.783 -4.249 4.292 1.00 18.60 79 ALA A O 1
ATOM 584 N N . VAL A 1 80 ? 13.445 -3.965 5.782 1.00 17.39 80 VAL A N 1
ATOM 585 C CA . VAL A 1 80 ? 13.803 -5.376 5.751 1.00 16.27 80 VAL A CA 1
ATOM 586 C C . VAL A 1 80 ? 14.115 -6.005 7.100 1.00 17.86 80 VAL A C 1
ATOM 587 O O . VAL A 1 80 ? 14.288 -5.320 8.106 1.00 16.50 80 VAL A O 1
ATOM 591 N N . ALA A 1 81 ? 14.158 -7.333 7.097 1.00 16.63 81 ALA A N 1
ATOM 592 C CA . ALA A 1 81 ? 14.531 -8.112 8.268 1.00 16.27 81 ALA A CA 1
ATOM 593 C C . ALA A 1 81 ? 15.625 -9.015 7.697 1.00 18.03 81 ALA A C 1
ATOM 594 O O . ALA A 1 81 ? 15.492 -9.523 6.581 1.00 19.53 81 ALA A O 1
ATOM 596 N N . ALA A 1 82 ? 16.718 -9.176 8.435 1.00 17.09 82 ALA A N 1
ATOM 597 C CA . ALA A 1 82 ? 17.829 -10.012 7.994 1.00 16.69 82 ALA A CA 1
ATOM 598 C C . ALA A 1 82 ? 18.144 -10.989 9.109 1.00 17.37 82 ALA A C 1
ATOM 599 O O . ALA A 1 82 ? 18.141 -10.612 10.283 1.00 17.78 82 ALA A O 1
ATOM 601 N N . LEU A 1 83 ? 18.419 -12.236 8.744 1.00 18.05 83 LEU A N 1
ATOM 602 C CA . LEU A 1 83 ? 18.708 -13.270 9.729 1.00 20.99 83 LEU A CA 1
ATOM 603 C C . LEU A 1 83 ? 20.131 -13.807 9.647 1.00 21.26 83 LEU A C 1
ATOM 604 O O . LEU A 1 83 ? 20.589 -14.230 8.580 1.00 21.16 83 LEU A O 1
ATOM 609 N N . GLY A 1 84 ? 20.815 -13.786 10.787 1.00 20.63 84 GLY A N 1
ATOM 610 C CA . GLY A 1 84 ? 22.173 -14.299 10.888 1.00 19.37 84 GLY A CA 1
ATOM 611 C C . GLY A 1 84 ? 22.310 -14.893 12.281 1.00 19.12 84 GLY A C 1
ATOM 612 O O . GLY A 1 84 ? 21.367 -15.519 12.773 1.00 17.34 84 GLY A O 1
ATOM 613 N N . ARG A 1 85 ? 23.464 -14.718 12.922 1.00 17.45 85 ARG A N 1
ATOM 614 C CA . ARG A 1 85 ? 23.648 -15.224 14.287 1.00 19.60 85 ARG A CA 1
ATOM 615 C C . ARG A 1 85 ? 22.714 -14.401 15.170 1.00 19.21 85 ARG A C 1
ATOM 616 O O . ARG A 1 85 ? 22.224 -14.861 16.206 1.00 18.38 85 ARG A O 1
ATOM 624 N N . TRP A 1 86 ? 22.501 -13.161 14.750 1.00 16.80 86 TRP A N 1
ATOM 625 C CA . TRP A 1 86 ? 21.582 -12.259 15.418 1.00 17.00 86 TRP A CA 1
ATOM 626 C C . TRP A 1 86 ? 20.549 -11.919 14.348 1.00 15.39 86 TRP A C 1
ATOM 627 O O . TRP A 1 86 ? 20.727 -12.260 13.176 1.00 15.23 86 TRP A O 1
ATOM 638 N N . THR A 1 87 ? 19.469 -11.269 14.748 1.00 15.08 87 THR A N 1
ATOM 639 C CA . THR A 1 87 ? 18.414 -10.903 13.808 1.00 17.16 87 THR A CA 1
ATOM 640 C C . THR A 1 87 ? 18.316 -9.391 13.712 1.00 16.28 87 THR A C 1
ATOM 641 O O . THR A 1 87 ? 18.466 -8.695 14.711 1.00 16.42 87 THR A O 1
ATOM 645 N N . TYR A 1 88 ? 18.079 -8.886 12.503 1.00 17.69 88 TYR A N 1
ATOM 646 C CA . TYR A 1 88 ? 18.015 -7.442 12.277 1.00 16.55 88 TYR A CA 1
ATOM 647 C C . TYR A 1 88 ? 16.728 -6.970 11.621 1.00 17.14 88 TYR A C 1
ATOM 648 O O . TYR A 1 88 ? 16.255 -7.571 10.657 1.00 16.87 88 TYR A O 1
ATOM 657 N N . VAL A 1 89 ? 16.182 -5.877 12.139 1.00 16.75 89 VAL A N 1
ATOM 658 C CA . VAL A 1 89 ? 14.969 -5.289 11.582 1.00 16.19 89 VAL A CA 1
ATOM 659 C C . VAL A 1 89 ? 15.205 -3.797 11.431 1.00 15.87 89 VAL A C 1
ATOM 660 O O . VAL A 1 89 ? 15.442 -3.096 12.412 1.00 14.00 89 VAL A O 1
ATOM 664 N N . GLY A 1 90 ? 15.150 -3.305 10.198 1.00 14.61 90 GLY A N 1
ATOM 665 C CA . GLY A 1 90 ? 15.352 -1.882 10.006 1.00 15.07 90 GLY A CA 1
ATOM 666 C C . GLY A 1 90 ? 15.326 -1.476 8.552 1.00 17.57 90 GLY A C 1
ATOM 667 O O . GLY A 1 90 ? 15.059 -2.305 7.679 1.00 16.11 90 GLY A O 1
ATOM 668 N N . PRO A 1 91 ? 15.584 -0.194 8.260 1.00 18.78 91 PRO A N 1
ATOM 669 C CA . PRO A 1 91 ? 15.585 0.282 6.878 1.00 18.87 91 PRO A CA 1
ATOM 670 C C . PRO A 1 91 ? 16.776 -0.291 6.123 1.00 19.70 91 PRO A C 1
ATOM 671 O O . PRO A 1 91 ? 17.850 -0.510 6.697 1.00 18.22 91 PRO A O 1
ATOM 675 N N . ASP A 1 92 ? 16.575 -0.539 4.836 1.00 17.44 92 ASP A N 1
ATOM 676 C CA . ASP A 1 92 ? 17.630 -1.071 3.991 1.00 20.85 92 ASP A CA 1
ATOM 677 C C . ASP A 1 92 ? 18.416 0.118 3.442 1.00 19.76 92 ASP A C 1
ATOM 678 O O . ASP A 1 92 ? 18.384 0.404 2.239 1.00 21.20 92 ASP A O 1
ATOM 683 N N . ASN A 1 93 ? 19.112 0.818 4.335 1.00 17.84 93 ASN A N 1
ATOM 684 C CA . ASN A 1 93 ? 19.886 1.995 3.944 1.00 17.99 93 ASN A CA 1
ATOM 685 C C . ASN A 1 93 ? 21.349 1.907 4.353 1.00 17.28 93 ASN A C 1
ATOM 686 O O . ASN A 1 93 ? 22.040 2.921 4.367 1.00 18.39 93 ASN A O 1
ATOM 691 N N . GLY A 1 94 ? 21.805 0.706 4.709 1.00 15.02 94 GLY A N 1
ATOM 692 C CA . GLY A 1 94 ? 23.189 0.516 5.107 1.00 14.99 94 GLY A CA 1
ATOM 693 C C . GLY A 1 94 ? 23.476 0.658 6.597 1.00 17.54 94 GLY A C 1
ATOM 694 O O . GLY A 1 94 ? 24.619 0.509 7.036 1.00 16.94 94 GLY A O 1
ATOM 695 N N . LEU A 1 95 ? 22.444 0.959 7.374 1.00 15.98 95 LEU A N 1
ATOM 696 C CA . LEU A 1 95 ? 22.579 1.112 8.817 1.00 18.18 95 LEU A CA 1
ATOM 697 C C . LEU A 1 95 ? 23.270 -0.095 9.469 1.00 16.54 95 LEU A C 1
ATOM 698 O O . LEU A 1 95 ? 24.072 0.065 10.384 1.00 16.53 95 LEU A O 1
ATOM 703 N N . PHE A 1 96 ? 22.962 -1.299 8.990 1.00 15.71 96 PHE A N 1
ATOM 704 C CA . PHE A 1 96 ? 23.537 -2.523 9.556 1.00 16.50 96 PHE A CA 1
ATOM 705 C C . PHE A 1 96 ? 24.868 -2.960 8.942 1.00 15.50 96 PHE A C 1
ATOM 706 O O . PHE A 1 96 ? 25.352 -4.055 9.230 1.00 16.48 96 PHE A O 1
ATOM 714 N N . THR A 1 97 ? 25.457 -2.107 8.109 1.00 16.99 97 THR A N 1
ATOM 715 C CA . THR A 1 97 ? 26.705 -2.438 7.424 1.00 17.48 97 THR A CA 1
ATOM 716 C C . THR A 1 97 ? 27.807 -3.046 8.277 1.00 17.01 97 THR A C 1
ATOM 717 O O . THR A 1 97 ? 28.336 -4.104 7.944 1.00 15.73 97 THR A O 1
ATOM 721 N N . LEU A 1 98 ? 28.166 -2.377 9.368 1.00 17.37 98 LEU A N 1
ATOM 722 C CA . LEU A 1 98 ? 29.235 -2.880 10.217 1.00 17.04 98 LEU A CA 1
ATOM 723 C C . LEU A 1 98 ? 28.818 -4.126 11.004 1.00 18.48 98 LEU A C 1
ATOM 724 O O . LEU A 1 98 ? 29.632 -5.014 11.238 1.00 18.55 98 LEU A O 1
ATOM 729 N N . ALA A 1 99 ? 27.551 -4.201 11.402 1.00 17.57 99 ALA A N 1
ATOM 730 C CA . ALA A 1 99 ? 27.077 -5.372 12.132 1.00 17.96 99 ALA A CA 1
ATOM 731 C C . ALA A 1 99 ? 27.173 -6.591 11.209 1.00 18.59 99 ALA A C 1
ATOM 732 O O . ALA A 1 99 ? 27.528 -7.688 11.636 1.00 17.52 99 ALA A O 1
ATOM 734 N N . TRP A 1 100 ? 26.862 -6.387 9.934 1.00 18.36 100 TRP A N 1
ATOM 735 C CA . TRP A 1 100 ? 26.913 -7.478 8.975 1.00 19.30 100 TRP A CA 1
ATOM 736 C C . TRP A 1 100 ? 28.327 -7.929 8.616 1.00 19.49 100 TRP A C 1
ATOM 737 O O . TRP A 1 100 ? 28.506 -8.993 8.023 1.00 19.44 100 TRP A O 1
ATOM 748 N N . LEU A 1 101 ? 29.324 -7.126 8.972 1.00 19.64 101 LEU A N 1
ATOM 749 C CA . LEU A 1 101 ? 30.719 -7.507 8.733 1.00 21.35 101 LEU A CA 1
ATOM 750 C C . LEU A 1 101 ? 31.031 -8.562 9.787 1.00 21.69 101 LEU A C 1
ATOM 751 O O . LEU A 1 101 ? 31.767 -9.522 9.545 1.00 20.03 101 LEU A O 1
ATOM 756 N N . LEU A 1 102 ? 30.466 -8.372 10.975 1.00 19.96 102 LEU A N 1
ATOM 757 C CA . LEU A 1 102 ? 30.671 -9.318 12.060 1.00 20.92 102 LEU A CA 1
ATOM 758 C C . LEU A 1 102 ? 29.759 -10.530 11.884 1.00 21.58 102 LEU A C 1
ATOM 759 O O . LEU A 1 102 ? 30.133 -11.662 12.223 1.00 20.90 102 LEU A O 1
ATOM 764 N N . ASP A 1 103 ? 28.566 -10.287 11.347 1.00 19.78 103 ASP A N 1
ATOM 765 C CA . ASP A 1 103 ? 27.563 -11.335 11.178 1.00 20.99 103 ASP A CA 1
ATOM 766 C C . ASP A 1 103 ? 26.866 -11.275 9.813 1.00 21.81 103 ASP A C 1
ATOM 767 O O . ASP A 1 103 ? 25.776 -10.721 9.684 1.00 19.21 103 ASP A O 1
ATOM 772 N N . PRO A 1 104 ? 27.500 -11.842 8.770 1.00 22.32 104 PRO A N 1
ATOM 773 C CA . PRO A 1 104 ? 26.938 -11.851 7.414 1.00 24.89 104 PRO A CA 1
ATOM 774 C C . PRO A 1 104 ? 25.564 -12.514 7.381 1.00 23.54 104 PRO A C 1
ATOM 775 O O . PRO A 1 104 ? 25.429 -13.689 7.715 1.00 21.59 104 PRO A O 1
ATOM 779 N N . PRO A 1 105 ? 24.527 -11.766 6.968 1.00 23.80 105 PRO A N 1
ATOM 780 C CA . PRO A 1 105 ? 23.166 -12.303 6.905 1.00 24.43 105 PRO A CA 1
ATOM 781 C C . PRO A 1 105 ? 23.060 -13.549 6.033 1.00 24.50 105 PRO A C 1
ATOM 782 O O . PRO A 1 105 ? 23.678 -13.631 4.971 1.00 21.89 105 PRO A O 1
ATOM 786 N N . ARG A 1 106 ? 22.277 -14.514 6.498 1.00 24.63 106 ARG A N 1
ATOM 787 C CA . ARG A 1 106 ? 22.052 -15.756 5.767 1.00 25.86 106 ARG A CA 1
ATOM 788 C C . ARG A 1 106 ? 20.768 -15.619 4.944 1.00 24.20 106 ARG A C 1
ATOM 789 O O . ARG A 1 106 ? 20.653 -16.176 3.851 1.00 23.35 106 ARG A O 1
ATOM 797 N N . ARG A 1 107 ? 19.811 -14.861 5.471 1.00 20.16 107 ARG A N 1
ATOM 798 C CA . ARG A 1 107 ? 18.537 -14.642 4.787 1.00 19.77 107 ARG A CA 1
ATOM 799 C C . ARG A 1 107 ? 18.059 -13.208 4.997 1.00 18.46 107 ARG A C 1
ATOM 800 O O . ARG A 1 107 ? 18.419 -12.561 5.985 1.00 19.36 107 ARG A O 1
ATOM 808 N N . ALA A 1 108 ? 17.238 -12.730 4.066 1.00 18.79 108 ALA A N 1
ATOM 809 C CA . ALA A 1 108 ? 16.679 -11.382 4.116 1.00 19.34 108 ALA A CA 1
ATOM 810 C C . ALA A 1 108 ? 15.233 -11.433 3.648 1.00 19.52 108 ALA A C 1
ATOM 811 O O . ALA A 1 108 ? 14.878 -12.249 2.795 1.00 21.28 108 ALA A O 1
ATOM 813 N N . PHE A 1 109 ? 14.406 -10.561 4.215 1.00 19.89 109 PHE A N 1
ATOM 814 C CA . PHE A 1 109 ? 12.990 -10.490 3.880 1.00 19.69 109 PHE A CA 1
ATOM 815 C C . PHE A 1 109 ? 12.561 -9.043 3.750 1.00 22.50 109 PHE A C 1
ATOM 816 O O . PHE A 1 109 ? 13.025 -8.179 4.493 1.00 21.29 109 PHE A O 1
ATOM 824 N N . LEU A 1 110 ? 11.663 -8.791 2.807 1.00 23.16 110 LEU A N 1
ATOM 825 C CA . LEU A 1 110 ? 11.136 -7.459 2.586 1.00 25.57 110 LEU A CA 1
ATOM 826 C C . LEU A 1 110 ? 9.917 -7.344 3.502 1.00 25.91 110 LEU A C 1
ATOM 827 O O . LEU A 1 110 ? 9.034 -8.197 3.476 1.00 25.98 110 LEU A O 1
ATOM 832 N N . LEU A 1 111 ? 9.875 -6.304 4.322 1.00 25.35 111 LEU A N 1
ATOM 833 C CA . LEU A 1 111 ? 8.751 -6.122 5.230 1.00 28.54 111 LEU A CA 1
ATOM 834 C C . LEU A 1 111 ? 7.614 -5.425 4.492 1.00 31.93 111 LEU A C 1
ATOM 835 O O . LEU A 1 111 ? 7.679 -4.231 4.200 1.00 32.27 111 LEU A O 1
ATOM 840 N N . GLU A 1 112 ? 6.579 -6.189 4.175 1.00 36.32 112 GLU A N 1
ATOM 841 C CA . GLU A 1 112 ? 5.435 -5.647 3.457 1.00 42.69 112 GLU A CA 1
ATOM 842 C C . GLU A 1 112 ? 4.435 -4.969 4.375 1.00 44.72 112 GLU A C 1
ATOM 843 O O . GLU A 1 112 ? 4.137 -5.466 5.459 1.00 45.03 112 GLU A O 1
ATOM 849 N N . PRO A 1 113 ? 3.904 -3.815 3.947 1.00 47.46 113 PRO A N 1
ATOM 850 C CA . PRO A 1 113 ? 2.928 -3.077 4.749 1.00 49.66 113 PRO A CA 1
ATOM 851 C C . PRO A 1 113 ? 1.602 -3.829 4.819 1.00 51.83 113 PRO A C 1
ATOM 852 O O . PRO A 1 113 ? 1.272 -4.608 3.922 1.00 51.72 113 PRO A O 1
ATOM 856 N N . PRO A 1 114 ? 0.831 -3.614 5.896 1.00 53.68 114 PRO A N 1
ATOM 857 C CA . PRO A 1 114 ? -0.461 -4.287 6.052 1.00 54.35 114 PRO A CA 1
ATOM 858 C C . PRO A 1 114 ? -1.511 -3.738 5.085 1.00 55.31 114 PRO A C 1
ATOM 859 O O . PRO A 1 114 ? -1.235 -2.701 4.444 1.00 55.64 114 PRO A O 1
ATOM 863 N N . GLY A 1 134 ? 7.456 3.681 5.264 1.00 48.39 134 GLY A N 1
ATOM 864 C CA . GLY A 1 134 ? 6.482 3.261 6.311 1.00 48.29 134 GLY A CA 1
ATOM 865 C C . GLY A 1 134 ? 7.144 2.524 7.461 1.00 47.50 134 GLY A C 1
ATOM 866 O O . GLY A 1 134 ? 7.368 1.316 7.389 1.00 47.52 134 GLY A O 1
ATOM 867 N N . ARG A 1 135 ? 7.449 3.250 8.531 1.00 46.21 135 ARG A N 1
ATOM 868 C CA . ARG A 1 135 ? 8.094 2.657 9.696 1.00 44.69 135 ARG A CA 1
ATOM 869 C C . ARG A 1 135 ? 7.145 1.863 10.584 1.00 42.21 135 ARG A C 1
ATOM 870 O O . ARG A 1 135 ? 7.581 1.209 11.533 1.00 40.89 135 ARG A O 1
ATOM 878 N N . ASP A 1 136 ? 5.851 1.912 10.287 1.00 39.41 136 ASP A N 1
ATOM 879 C CA . ASP A 1 136 ? 4.897 1.160 11.091 1.00 35.66 136 ASP A CA 1
ATOM 880 C C . ASP A 1 136 ? 5.019 -0.339 10.830 1.00 31.08 136 ASP A C 1
ATOM 881 O O . ASP A 1 136 ? 4.276 -1.129 11.396 1.00 30.92 136 ASP A O 1
ATOM 886 N N . VAL A 1 137 ? 5.958 -0.730 9.974 1.00 26.68 137 VAL A N 1
ATOM 887 C CA . VAL A 1 137 ? 6.159 -2.146 9.696 1.00 24.34 137 VAL A CA 1
ATOM 888 C C . VAL A 1 137 ? 7.262 -2.710 10.584 1.00 20.99 137 VAL A C 1
ATOM 889 O O . VAL A 1 137 ? 7.315 -3.916 10.821 1.00 18.65 137 VAL A O 1
ATOM 893 N N . PHE A 1 138 ? 8.131 -1.831 11.083 1.00 20.16 138 PHE A N 1
ATOM 894 C CA . PHE A 1 138 ? 9.254 -2.257 11.913 1.00 20.27 138 PHE A CA 1
ATOM 895 C C . PHE A 1 138 ? 8.905 -2.938 13.229 1.00 19.82 138 PHE A C 1
ATOM 896 O O . PHE A 1 138 ? 9.341 -4.064 13.469 1.00 18.28 138 PHE A O 1
ATOM 904 N N . ALA A 1 139 ? 8.137 -2.265 14.085 1.00 19.48 139 ALA A N 1
ATOM 905 C CA . ALA A 1 139 ? 7.776 -2.842 15.379 1.00 19.14 139 ALA A CA 1
ATOM 906 C C . ALA A 1 139 ? 7.097 -4.202 15.241 1.00 19.22 139 ALA A C 1
ATOM 907 O O . ALA A 1 139 ? 7.488 -5.160 15.905 1.00 16.97 139 ALA A O 1
ATOM 909 N N . PRO A 1 140 ? 6.066 -4.306 14.384 1.00 20.41 140 PRO A N 1
ATOM 910 C CA . PRO A 1 140 ? 5.372 -5.587 14.206 1.00 21.73 140 PRO A CA 1
ATOM 911 C C . PRO A 1 140 ? 6.323 -6.709 13.788 1.00 18.94 140 PRO A C 1
ATOM 912 O O . PRO A 1 140 ? 6.208 -7.844 14.256 1.00 18.51 140 PRO A O 1
ATOM 916 N N . ALA A 1 141 ? 7.262 -6.388 12.905 1.00 17.38 141 ALA A N 1
ATOM 917 C CA . ALA A 1 141 ? 8.220 -7.380 12.434 1.00 17.70 141 ALA A CA 1
ATOM 918 C C . ALA A 1 141 ? 9.107 -7.833 13.580 1.00 17.67 141 ALA A C 1
ATOM 919 O O . ALA A 1 141 ? 9.377 -9.030 13.743 1.00 17.14 141 ALA A O 1
ATOM 921 N N . ALA A 1 142 ? 9.561 -6.875 14.380 1.00 16.31 142 ALA A N 1
ATOM 922 C CA . ALA A 1 142 ? 10.425 -7.194 15.508 1.00 15.01 142 ALA A CA 1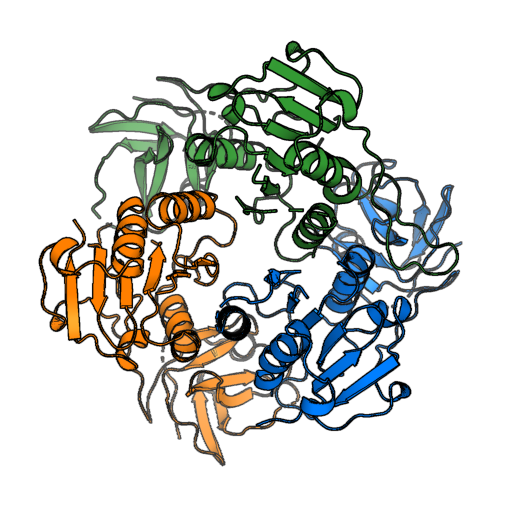
ATOM 923 C C . ALA A 1 142 ? 9.704 -8.126 16.475 1.00 17.42 142 ALA A C 1
ATOM 924 O O . ALA A 1 142 ? 10.275 -9.121 16.927 1.00 16.86 142 ALA A O 1
ATOM 926 N N . ALA A 1 143 ? 8.448 -7.805 16.784 1.00 15.81 143 ALA A N 1
ATOM 927 C CA . ALA A 1 143 ? 7.656 -8.627 17.697 1.00 18.05 143 ALA A CA 1
ATOM 928 C C . ALA A 1 143 ? 7.485 -10.041 17.139 1.00 19.38 143 ALA A C 1
ATOM 929 O O . ALA A 1 143 ? 7.632 -11.021 17.866 1.00 20.08 143 ALA A O 1
ATOM 931 N N . HIS A 1 144 ? 7.175 -10.127 15.848 1.00 19.83 144 HIS A N 1
ATOM 932 C CA . HIS A 1 144 ? 6.975 -11.399 15.156 1.00 19.69 144 HIS A CA 1
ATOM 933 C C . HIS A 1 144 ? 8.231 -12.269 15.292 1.00 19.76 144 HIS A C 1
ATOM 934 O O . HIS A 1 144 ? 8.151 -13.458 15.602 1.00 19.87 144 HIS A O 1
ATOM 941 N N . LEU A 1 145 ? 9.392 -11.668 15.063 1.00 18.15 145 LEU A N 1
ATOM 942 C CA . LEU A 1 145 ? 10.648 -12.403 15.160 1.00 16.85 145 LEU A CA 1
ATOM 943 C C . LEU A 1 145 ? 11.026 -12.741 16.601 1.00 17.79 145 LEU A C 1
ATOM 944 O O . LEU A 1 145 ? 11.555 -13.818 16.871 1.00 17.29 145 LEU A O 1
ATOM 949 N N . ALA A 1 146 ? 10.741 -11.835 17.529 1.00 17.91 146 ALA A N 1
ATOM 950 C CA . ALA A 1 146 ? 11.063 -12.078 18.931 1.00 19.50 146 ALA A CA 1
ATOM 951 C C . ALA A 1 146 ? 10.301 -13.299 19.437 1.00 20.99 146 ALA A C 1
ATOM 952 O O . ALA A 1 146 ? 10.819 -14.070 20.241 1.00 23.14 146 ALA A O 1
ATOM 954 N N . LEU A 1 147 ? 9.077 -13.480 18.951 1.00 21.65 147 LEU A N 1
ATOM 955 C CA . LEU A 1 147 ? 8.252 -14.615 19.363 1.00 22.96 147 LEU A CA 1
ATOM 956 C C . LEU A 1 147 ? 8.670 -15.917 18.686 1.00 23.42 147 LEU A C 1
ATOM 957 O O . LEU A 1 147 ? 8.145 -16.988 19.004 1.00 23.49 147 LEU A O 1
ATOM 962 N N . GLY A 1 148 ? 9.604 -15.822 17.746 1.00 21.77 148 GLY A N 1
ATOM 963 C CA . GLY A 1 148 ? 10.078 -17.004 17.053 1.00 22.85 148 GLY A CA 1
ATOM 964 C C . GLY A 1 148 ? 9.149 -17.521 15.970 1.00 24.00 148 GLY A C 1
ATOM 965 O O . GLY A 1 148 ? 9.172 -18.712 15.645 1.00 23.94 148 GLY A O 1
ATOM 966 N N . LEU A 1 149 ? 8.333 -16.633 15.406 1.00 21.57 149 LEU A N 1
ATOM 967 C CA . LEU A 1 149 ? 7.401 -17.019 14.350 1.00 23.94 149 LEU A CA 1
ATOM 968 C C . LEU A 1 149 ? 8.141 -17.094 13.010 1.00 24.89 149 LEU A C 1
ATOM 969 O O . LEU A 1 149 ? 9.168 -16.445 12.829 1.00 23.79 149 LEU A O 1
ATOM 974 N N . PRO A 1 150 ? 7.631 -17.896 12.060 1.00 26.17 150 PRO A N 1
ATOM 975 C CA . PRO A 1 150 ? 8.258 -18.055 10.743 1.00 26.56 150 PRO A CA 1
ATOM 976 C C . PRO A 1 150 ? 8.578 -16.734 10.051 1.00 26.36 150 PRO A C 1
ATOM 977 O O . PRO A 1 150 ? 7.698 -15.896 9.853 1.00 27.17 150 PRO A O 1
ATOM 981 N N . PRO A 1 151 ? 9.847 -16.528 9.675 1.00 26.97 151 PRO A N 1
ATOM 982 C CA . PRO A 1 151 ? 10.190 -15.272 9.004 1.00 27.89 151 PRO A CA 1
ATOM 983 C C . PRO A 1 151 ? 9.399 -15.087 7.710 1.00 27.03 151 PRO A C 1
ATOM 984 O O . PRO A 1 151 ? 9.151 -13.957 7.287 1.00 26.21 151 PRO A O 1
ATOM 988 N N . GLU A 1 152 ? 8.993 -16.200 7.098 1.00 26.87 152 GLU A N 1
ATOM 989 C CA . GLU A 1 152 ? 8.201 -16.171 5.864 1.00 28.43 152 GLU A CA 1
ATOM 990 C C . GLU A 1 152 ? 6.938 -15.325 6.016 1.00 28.28 152 GLU A C 1
ATOM 991 O O . GLU A 1 152 ? 6.415 -14.789 5.037 1.00 29.14 152 GLU A O 1
ATOM 997 N N . GLY A 1 153 ? 6.435 -15.215 7.242 1.00 27.15 153 GLY A N 1
ATOM 998 C CA . GLY A 1 153 ? 5.223 -14.444 7.461 1.00 27.20 153 GLY A CA 1
ATOM 999 C C . GLY A 1 153 ? 5.392 -12.935 7.403 1.00 27.60 153 GLY A C 1
ATOM 1000 O O . GLY A 1 153 ? 4.407 -12.198 7.421 1.00 27.77 153 GLY A O 1
ATOM 1001 N N . LEU A 1 154 ? 6.637 -12.471 7.328 1.00 26.81 154 LEU A N 1
ATOM 1002 C CA . LEU A 1 154 ? 6.920 -11.037 7.293 1.00 25.91 154 LEU A CA 1
ATOM 1003 C C . LEU A 1 154 ? 6.727 -10.410 5.913 1.00 25.74 154 LEU A C 1
ATOM 1004 O O . LEU A 1 154 ? 6.356 -9.238 5.791 1.00 24.03 154 LEU A O 1
ATOM 1009 N N . GLY A 1 155 ? 6.990 -11.198 4.878 1.00 25.49 155 GLY A N 1
ATOM 1010 C CA . GLY A 1 155 ? 6.874 -10.705 3.518 1.00 23.66 155 GLY A CA 1
ATOM 1011 C C . GLY A 1 155 ? 7.726 -11.570 2.612 1.00 21.86 155 GLY A C 1
ATOM 1012 O O . GLY A 1 155 ? 8.236 -12.592 3.052 1.00 19.92 155 GLY A O 1
ATOM 1013 N N . PRO A 1 156 ? 7.921 -11.185 1.343 1.00 23.02 156 PRO A N 1
ATOM 1014 C CA . PRO A 1 156 ? 8.738 -12.024 0.461 1.00 21.84 156 PRO A CA 1
ATOM 1015 C C . PRO A 1 156 ? 10.221 -12.075 0.816 1.00 20.38 156 PRO A C 1
ATOM 1016 O O . PRO A 1 156 ? 10.794 -11.090 1.279 1.00 20.25 156 PRO A O 1
ATOM 1020 N N . GLU A 1 157 ? 10.830 -13.237 0.607 1.00 16.62 157 GLU A N 1
ATOM 1021 C CA . GLU A 1 157 ? 12.248 -13.409 0.876 1.00 18.71 157 GLU A CA 1
ATOM 1022 C C . GLU A 1 157 ? 13.001 -12.801 -0.297 1.00 19.92 157 GLU A C 1
ATOM 1023 O O . GLU A 1 157 ? 12.512 -12.823 -1.436 1.00 19.41 157 GLU A O 1
ATOM 1029 N N . VAL A 1 158 ? 14.170 -12.231 -0.020 1.00 19.68 158 VAL A N 1
ATOM 1030 C CA . VAL A 1 158 ? 14.979 -11.608 -1.063 1.00 20.36 158 VAL A CA 1
ATOM 1031 C C . VAL A 1 158 ? 16.433 -12.021 -0.910 1.00 21.41 158 VAL A C 1
ATOM 1032 O O . VAL A 1 158 ? 16.832 -12.537 0.132 1.00 20.85 158 VAL A O 1
ATOM 1036 N N . PRO A 1 159 ? 17.245 -11.810 -1.954 1.00 22.17 159 PRO A N 1
ATOM 1037 C CA . PRO A 1 159 ? 18.657 -12.185 -1.866 1.00 23.44 159 PRO A CA 1
ATOM 1038 C C . PRO A 1 159 ? 19.379 -11.312 -0.848 1.00 23.61 159 PRO A C 1
ATOM 1039 O O . PRO A 1 159 ? 19.087 -10.127 -0.732 1.00 22.04 159 PRO A O 1
ATOM 1043 N N . VAL A 1 160 ? 20.317 -11.896 -0.111 1.00 24.16 160 VAL A N 1
ATOM 1044 C CA . VAL A 1 160 ? 21.056 -11.130 0.884 1.00 24.66 160 VAL A CA 1
ATOM 1045 C C . VAL A 1 160 ? 22.050 -10.170 0.240 1.00 25.43 160 VAL A C 1
ATOM 1046 O O . VAL A 1 160 ? 22.303 -9.090 0.767 1.00 24.06 160 VAL A O 1
ATOM 1050 N N . GLU A 1 161 ? 22.606 -10.556 -0.906 1.00 26.00 161 GLU A N 1
ATOM 1051 C CA . GLU A 1 161 ? 23.573 -9.709 -1.602 1.00 28.43 161 GLU A CA 1
ATOM 1052 C C . GLU A 1 161 ? 22.980 -8.362 -2.023 1.00 27.91 161 GLU A C 1
ATOM 1053 O O . GLU A 1 161 ? 23.714 -7.397 -2.222 1.00 29.33 161 GLU A O 1
ATOM 1059 N N . THR A 1 162 ? 21.656 -8.301 -2.149 1.00 26.10 162 THR A N 1
ATOM 1060 C CA . THR A 1 162 ? 20.965 -7.079 -2.558 1.00 26.89 162 THR A CA 1
ATOM 1061 C C . THR A 1 162 ? 20.835 -6.031 -1.450 1.00 24.44 162 THR A C 1
ATOM 1062 O O . THR A 1 162 ? 20.472 -4.888 -1.722 1.00 23.23 162 THR A O 1
ATOM 1066 N N . LEU A 1 163 ? 21.130 -6.419 -0.213 1.00 22.18 163 LEU A N 1
ATOM 1067 C CA . LEU A 1 163 ? 21.036 -5.502 0.920 1.00 22.53 163 LEU A CA 1
ATOM 1068 C C . LEU A 1 163 ? 22.023 -4.354 0.758 1.00 21.76 163 LEU A C 1
ATOM 1069 O O . LEU A 1 163 ? 23.189 -4.569 0.422 1.00 20.53 163 LEU A O 1
ATOM 1074 N N . ALA A 1 164 ? 21.550 -3.138 1.000 1.00 20.27 164 ALA A N 1
ATOM 1075 C CA . ALA A 1 164 ? 22.378 -1.945 0.872 1.00 22.39 164 ALA A CA 1
ATOM 1076 C C . ALA A 1 164 ? 23.481 -1.877 1.929 1.00 24.49 164 ALA A C 1
ATOM 1077 O O . ALA A 1 164 ? 23.276 -2.257 3.082 1.00 22.41 164 ALA A O 1
ATOM 1079 N N . ARG A 1 165 ? 24.653 -1.392 1.524 1.00 24.04 165 ARG A N 1
ATOM 1080 C CA . ARG A 1 165 ? 25.782 -1.261 2.435 1.00 25.46 165 ARG A CA 1
ATOM 1081 C C . ARG A 1 165 ? 26.359 0.140 2.281 1.00 26.16 165 ARG A C 1
ATOM 1082 O O . ARG A 1 165 ? 26.345 0.701 1.182 1.00 23.03 165 ARG A O 1
ATOM 1090 N N . LEU A 1 166 ? 26.854 0.705 3.380 1.00 24.52 166 LEU A N 1
ATOM 1091 C CA . LEU A 1 166 ? 27.463 2.028 3.332 1.00 25.18 166 LEU A CA 1
ATOM 1092 C C . LEU A 1 166 ? 28.853 1.834 2.737 1.00 26.99 166 LEU A C 1
ATOM 1093 O O . LEU A 1 166 ? 29.430 0.752 2.841 1.00 24.80 166 LEU A O 1
ATOM 1098 N N . PRO A 1 167 ? 29.407 2.875 2.096 1.00 29.86 167 PRO A N 1
ATOM 1099 C CA . PRO A 1 167 ? 30.743 2.765 1.499 1.00 31.67 167 PRO A CA 1
ATOM 1100 C C . PRO A 1 167 ? 31.807 2.776 2.590 1.00 33.13 167 PRO A C 1
ATOM 1101 O O . PRO A 1 167 ? 32.680 3.641 2.619 1.00 33.18 167 PRO A O 1
ATOM 1105 N N . LEU A 1 168 ? 31.718 1.805 3.491 1.00 33.02 168 LEU A N 1
ATOM 1106 C CA . LEU A 1 168 ? 32.644 1.699 4.606 1.00 33.71 168 LEU A CA 1
ATOM 1107 C C . LEU A 1 168 ? 33.327 0.354 4.617 1.00 33.37 168 LEU A C 1
ATOM 1108 O O . LEU A 1 168 ? 32.736 -0.651 4.229 1.00 36.52 168 LEU A O 1
ATOM 1113 N N . ALA A 1 169 ? 34.573 0.340 5.073 1.00 30.90 169 ALA A N 1
ATOM 1114 C CA . ALA A 1 169 ? 35.334 -0.895 5.170 1.00 29.69 169 ALA A CA 1
ATOM 1115 C C . ALA A 1 169 ? 36.323 -0.780 6.318 1.00 28.09 169 ALA A C 1
ATOM 1116 O O . ALA A 1 169 ? 37.084 0.187 6.398 1.00 29.06 169 ALA A O 1
ATOM 1118 N N . LEU A 1 170 ? 36.289 -1.744 7.231 1.00 24.75 170 LEU A N 1
ATOM 1119 C CA . LEU A 1 170 ? 37.232 -1.734 8.338 1.00 24.60 170 LEU A CA 1
ATOM 1120 C C . LEU A 1 170 ? 38.461 -2.357 7.703 1.00 26.31 170 LEU A C 1
ATOM 1121 O O . LEU A 1 170 ? 38.357 -3.366 7.013 1.00 26.99 170 LEU A O 1
ATOM 1126 N N . THR A 1 171 ? 39.622 -1.756 7.927 1.00 26.64 171 THR A N 1
ATOM 1127 C CA . THR A 1 171 ? 40.835 -2.238 7.292 1.00 28.09 171 THR A CA 1
ATOM 1128 C C . THR A 1 171 ? 42.045 -2.377 8.197 1.00 28.01 171 THR A C 1
ATOM 1129 O O . THR A 1 171 ? 42.123 -1.772 9.265 1.00 25.75 171 THR A O 1
ATOM 1133 N N . GLU A 1 172 ? 42.988 -3.192 7.737 1.00 29.08 172 GLU A N 1
ATOM 1134 C CA . GLU A 1 172 ? 44.238 -3.429 8.437 1.00 30.75 172 GLU A CA 1
ATOM 1135 C C . GLU A 1 172 ? 45.129 -2.210 8.235 1.00 31.47 172 GLU A C 1
ATOM 1136 O O . GLU A 1 172 ? 46.072 -1.981 8.989 1.00 32.79 172 GLU A O 1
ATOM 1142 N N . GLY A 1 173 ? 44.813 -1.423 7.213 1.00 32.14 173 GLY A N 1
ATOM 1143 C CA . GLY A 1 173 ? 45.591 -0.234 6.931 1.00 33.64 173 GLY A CA 1
ATOM 1144 C C . GLY A 1 173 ? 46.503 -0.388 5.726 1.00 35.57 173 GLY A C 1
ATOM 1145 O O . GLY A 1 173 ? 46.348 -1.319 4.934 1.00 35.11 173 GLY A O 1
ATOM 1146 N N . PRO A 1 174 ? 47.482 0.514 5.570 1.00 36.15 174 PRO A N 1
ATOM 1147 C CA . PRO A 1 174 ? 47.716 1.628 6.494 1.00 35.84 174 PRO A CA 1
ATOM 1148 C C . PRO A 1 174 ? 46.733 2.785 6.321 1.00 34.73 174 PRO A C 1
ATOM 1149 O O . PRO A 1 174 ? 46.631 3.653 7.187 1.00 33.98 174 PRO A O 1
ATOM 1153 N N . GLU A 1 175 ? 46.006 2.790 5.208 1.00 34.47 175 GLU A N 1
ATOM 1154 C CA . GLU A 1 175 ? 45.051 3.858 4.926 1.00 34.90 175 GLU A CA 1
ATOM 1155 C C . GLU A 1 175 ? 43.633 3.562 5.419 1.00 32.78 175 GLU A C 1
ATOM 1156 O O . GLU A 1 175 ? 43.073 2.499 5.149 1.00 32.16 175 GLU A O 1
ATOM 1162 N N . GLY A 1 176 ? 43.058 4.520 6.140 1.00 30.47 176 GLY A N 1
ATOM 1163 C CA . GLY A 1 176 ? 41.706 4.371 6.649 1.00 28.16 176 GLY A CA 1
ATOM 1164 C C . GLY A 1 176 ? 41.012 5.719 6.592 1.00 27.71 176 GLY A C 1
ATOM 1165 O O . GLY A 1 176 ? 41.431 6.608 5.847 1.00 26.67 176 GLY A O 1
ATOM 1166 N N . GLU A 1 177 ? 39.955 5.885 7.378 1.00 24.61 177 GLU A N 1
ATOM 1167 C CA . GLU A 1 177 ? 39.234 7.149 7.402 1.00 23.04 177 GLU A CA 1
ATOM 1168 C C . GLU A 1 177 ? 38.512 7.331 8.728 1.00 21.48 177 GLU A C 1
ATOM 1169 O O . GLU A 1 177 ? 38.341 6.379 9.495 1.00 17.63 177 GLU A O 1
ATOM 1175 N N . VAL A 1 178 ? 38.103 8.564 9.000 1.00 20.19 178 VAL A N 1
ATOM 1176 C CA . VAL A 1 178 ? 37.355 8.843 10.212 1.00 21.51 178 VAL A CA 1
ATOM 1177 C C . VAL A 1 178 ? 35.950 8.319 9.934 1.00 21.04 178 VAL A C 1
ATOM 1178 O O . VAL A 1 178 ? 35.288 8.729 8.973 1.00 20.17 178 VAL A O 1
ATOM 1182 N N . LEU A 1 179 ? 35.521 7.384 10.768 1.00 23.14 179 LEU A N 1
ATOM 1183 C CA . LEU A 1 179 ? 34.216 6.760 10.640 1.00 22.25 179 LEU A CA 1
ATOM 1184 C C . LEU A 1 179 ? 33.133 7.640 11.256 1.00 22.13 179 LEU A C 1
ATOM 1185 O O . LEU A 1 179 ? 32.184 8.046 10.576 1.00 22.75 179 LEU A O 1
ATOM 1190 N N . THR A 1 180 ? 33.290 7.946 12.542 1.00 21.51 180 THR A N 1
ATOM 1191 C CA . THR A 1 180 ? 32.327 8.769 13.267 1.00 21.89 180 THR A CA 1
ATOM 1192 C C . THR A 1 180 ? 32.978 9.314 14.543 1.00 21.83 180 THR A C 1
ATOM 1193 O O . THR A 1 180 ? 34.192 9.212 14.716 1.00 19.93 180 THR A O 1
ATOM 1197 N N . PHE A 1 181 ? 32.174 9.895 15.426 1.00 21.83 181 PHE A N 1
ATOM 1198 C CA . PHE A 1 181 ? 32.684 10.447 16.684 1.00 22.48 181 PHE A CA 1
ATOM 1199 C C . PHE A 1 181 ? 31.802 10.012 17.841 1.00 24.79 181 PHE A C 1
ATOM 1200 O O . PHE A 1 181 ? 30.666 9.599 17.626 1.00 24.71 181 PHE A O 1
ATOM 1208 N N . ASP A 1 182 ? 32.322 10.095 19.066 1.00 26.07 182 ASP A N 1
ATOM 1209 C CA . ASP A 1 182 ? 31.509 9.761 20.229 1.00 28.09 182 ASP A CA 1
ATOM 1210 C C . ASP A 1 182 ? 31.120 11.094 20.864 1.00 29.42 182 ASP A C 1
ATOM 1211 O O . ASP A 1 182 ? 31.460 12.149 20.330 1.00 29.06 182 ASP A O 1
ATOM 1216 N N . ARG A 1 183 ? 30.422 11.053 21.995 1.00 32.18 183 ARG A N 1
ATOM 1217 C CA . ARG A 1 183 ? 29.962 12.276 22.651 1.00 34.92 183 ARG A CA 1
ATOM 1218 C C . ARG A 1 183 ? 31.038 13.255 23.108 1.00 34.46 183 ARG A C 1
ATOM 1219 O O . ARG A 1 183 ? 30.770 14.448 23.239 1.00 35.88 183 ARG A O 1
ATOM 1227 N N . PHE A 1 184 ? 32.250 12.767 23.340 1.00 33.83 184 PHE A N 1
ATOM 1228 C CA . PHE A 1 184 ? 33.332 13.637 23.791 1.00 33.27 184 PHE A CA 1
ATOM 1229 C C . PHE A 1 184 ? 34.176 14.212 22.657 1.00 31.99 184 PHE A C 1
ATOM 1230 O O . PHE A 1 184 ? 35.062 15.035 22.888 1.00 28.55 184 PHE A O 1
ATOM 1238 N N . GLY A 1 185 ? 33.896 13.792 21.430 1.00 28.92 185 GLY A N 1
ATOM 1239 C CA . GLY A 1 185 ? 34.661 14.300 20.311 1.00 28.15 185 GLY A CA 1
ATOM 1240 C C . GLY A 1 185 ? 35.789 13.376 19.891 1.00 26.41 185 GLY A C 1
ATOM 1241 O O . GLY A 1 185 ? 36.591 13.736 19.032 1.00 27.49 185 GLY A O 1
ATOM 1242 N N . ASN A 1 186 ? 35.871 12.194 20.499 1.00 25.57 186 ASN A N 1
ATOM 1243 C CA . ASN A 1 186 ? 36.902 11.239 20.116 1.00 24.94 186 ASN A CA 1
ATOM 1244 C C . ASN A 1 186 ? 36.544 10.782 18.708 1.00 24.76 186 ASN A C 1
ATOM 1245 O O . ASN A 1 186 ? 35.377 10.528 18.411 1.00 23.81 186 ASN A O 1
ATOM 1250 N N . ALA A 1 187 ? 37.538 10.682 17.836 1.00 23.08 187 ALA A N 1
ATOM 1251 C CA . ALA A 1 187 ? 37.280 10.257 16.468 1.00 21.13 187 ALA A CA 1
ATOM 1252 C C . ALA A 1 187 ? 37.437 8.748 16.324 1.00 20.90 187 ALA A C 1
ATOM 1253 O O . ALA A 1 187 ? 38.452 8.182 16.712 1.00 19.60 187 ALA A O 1
ATOM 1255 N N . ILE A 1 188 ? 36.419 8.093 15.781 1.00 19.76 188 ILE A N 1
ATOM 1256 C CA . ILE A 1 188 ? 36.496 6.654 15.568 1.00 20.10 188 ILE A CA 1
ATOM 1257 C C . ILE A 1 188 ? 36.939 6.467 14.125 1.00 18.79 188 ILE A C 1
ATOM 1258 O O . ILE A 1 188 ? 36.321 7.027 13.223 1.00 20.98 188 ILE A O 1
ATOM 1263 N N . THR A 1 189 ? 37.997 5.692 13.902 1.00 17.98 189 THR A N 1
ATOM 1264 C CA . THR A 1 189 ? 38.481 5.451 12.543 1.00 20.22 189 THR A CA 1
ATOM 1265 C C . THR A 1 189 ? 38.130 4.033 12.078 1.00 20.85 189 THR A C 1
ATOM 1266 O O . THR A 1 189 ? 37.631 3.219 12.855 1.00 22.14 189 THR A O 1
ATOM 1270 N N . THR A 1 190 ? 38.400 3.741 10.810 1.00 20.05 190 THR A N 1
ATOM 1271 C CA . THR A 1 190 ? 38.108 2.426 10.248 1.00 20.61 190 THR A CA 1
ATOM 1272 C C . THR A 1 190 ? 39.296 1.483 10.366 1.00 21.14 190 THR A C 1
ATOM 1273 O O . THR A 1 190 ? 39.249 0.358 9.864 1.00 20.67 190 T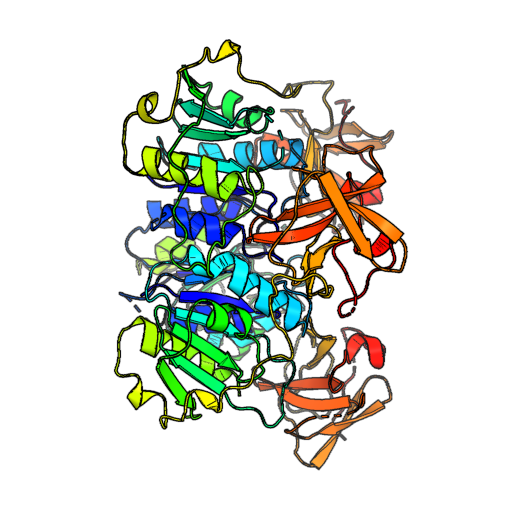HR A O 1
ATOM 1277 N N . LEU A 1 191 ? 40.354 1.939 11.030 1.00 21.15 191 LEU A N 1
ATOM 1278 C CA . LEU A 1 191 ? 41.557 1.126 11.201 1.00 23.25 191 LEU A CA 1
ATOM 1279 C C . LEU A 1 191 ? 41.411 0.121 12.338 1.00 23.03 191 LEU A C 1
ATOM 1280 O O . LEU A 1 191 ? 41.046 0.479 13.455 1.00 21.85 191 LEU A O 1
ATOM 1285 N N . LEU A 1 192 ? 41.710 -1.139 12.042 1.00 23.55 192 LEU A N 1
ATOM 1286 C CA . LEU A 1 192 ? 41.607 -2.223 13.013 1.00 23.65 192 LEU A CA 1
ATOM 1287 C C . LEU A 1 192 ? 42.867 -2.367 13.867 1.00 25.96 192 LEU A C 1
ATOM 1288 O O . LEU A 1 192 ? 42.879 -3.124 14.839 1.00 26.85 192 LEU A O 1
ATOM 1293 N N . ARG A 1 193 ? 43.922 -1.642 13.513 1.00 26.07 193 ARG A N 1
ATOM 1294 C CA . ARG A 1 193 ? 45.174 -1.742 14.255 1.00 27.52 193 ARG A CA 1
ATOM 1295 C C . ARG A 1 193 ? 45.669 -0.414 14.808 1.00 27.92 193 ARG A C 1
ATOM 1296 O O . ARG A 1 193 ? 45.556 0.620 14.154 1.00 29.34 193 ARG A O 1
ATOM 1304 N N . ALA A 1 194 ? 46.217 -0.462 16.019 1.00 28.73 194 ALA A N 1
ATOM 1305 C CA . ALA A 1 194 ? 46.771 0.711 16.689 1.00 31.14 194 ALA A CA 1
ATOM 1306 C C . ALA A 1 194 ? 48.106 0.291 17.313 1.00 33.43 194 ALA A C 1
ATOM 1307 O O . ALA A 1 194 ? 48.204 0.098 18.523 1.00 34.38 194 ALA A O 1
ATOM 1309 N N . PRO A 1 195 ? 49.152 0.140 16.487 1.00 34.62 195 PRO A N 1
ATOM 1310 C CA . PRO A 1 195 ? 50.472 -0.266 16.981 1.00 36.57 195 PRO A CA 1
ATOM 1311 C C . PRO A 1 195 ? 51.103 0.744 17.937 1.00 37.12 195 PRO A C 1
ATOM 1312 O O . PRO A 1 195 ? 51.554 1.808 17.521 1.00 36.78 195 PRO A O 1
ATOM 1316 N N . VAL A 1 196 ? 51.133 0.394 19.219 1.00 39.61 196 VAL A N 1
ATOM 1317 C CA . VAL A 1 196 ? 51.706 1.261 20.244 1.00 41.68 196 VAL A CA 1
ATOM 1318 C C . VAL A 1 196 ? 53.138 1.644 19.895 1.00 42.10 196 VAL A C 1
ATOM 1319 O O . VAL A 1 196 ? 53.927 0.809 19.457 1.00 42.06 196 VAL A O 1
ATOM 1323 N N . GLY A 1 197 ? 53.469 2.914 20.091 1.00 42.34 197 GLY A N 1
ATOM 1324 C CA . GLY A 1 197 ? 54.807 3.376 19.785 1.00 42.73 197 GLY A CA 1
ATOM 1325 C C . GLY A 1 197 ? 54.876 3.864 18.356 1.00 42.93 197 GLY A C 1
ATOM 1326 O O . GLY A 1 197 ? 55.857 4.481 17.948 1.00 42.80 197 GLY A O 1
ATOM 1327 N N . GLY A 1 198 ? 53.826 3.581 17.592 1.00 42.28 198 GLY A N 1
ATOM 1328 C CA . GLY A 1 198 ? 53.782 4.006 16.207 1.00 41.23 198 GLY A CA 1
ATOM 1329 C C . GLY A 1 198 ? 53.137 5.371 16.083 1.00 41.54 198 GLY A C 1
ATOM 1330 O O . GLY A 1 198 ? 52.926 6.057 17.082 1.00 41.54 198 GLY A O 1
ATOM 1331 N N . PHE A 1 199 ? 52.816 5.763 14.856 1.00 40.70 199 PHE A N 1
ATOM 1332 C CA . PHE A 1 199 ? 52.195 7.056 14.605 1.00 40.51 199 PHE A CA 1
ATOM 1333 C C . PHE A 1 199 ? 51.125 6.964 13.533 1.00 39.48 199 PHE A C 1
ATOM 1334 O O . PHE A 1 199 ? 51.188 6.111 12.646 1.00 38.91 199 PHE A O 1
ATOM 1342 N N . VAL A 1 200 ? 50.142 7.852 13.623 1.00 37.29 200 VAL A N 1
ATOM 1343 C CA . VAL A 1 200 ? 49.070 7.895 12.647 1.00 36.80 200 VAL A CA 1
ATOM 1344 C C . VAL A 1 200 ? 48.959 9.322 12.132 1.00 38.13 200 VAL A C 1
ATOM 1345 O O . VAL A 1 200 ? 49.050 10.280 12.903 1.00 38.57 200 VAL A O 1
ATOM 1349 N N . GLU A 1 201 ? 48.787 9.467 10.826 1.00 39.65 201 GLU A N 1
ATOM 1350 C CA . GLU A 1 201 ? 48.660 10.791 10.239 1.00 42.28 201 GLU A CA 1
ATOM 1351 C C . GLU A 1 201 ? 47.198 11.106 9.954 1.00 42.36 201 GLU A C 1
ATOM 1352 O O . GLU A 1 201 ? 46.484 10.310 9.345 1.00 41.00 201 GLU A O 1
ATOM 1358 N N . VAL A 1 202 ? 46.760 12.274 10.409 1.00 43.39 202 VAL A N 1
ATOM 1359 C CA . VAL A 1 202 ? 45.389 12.713 10.202 1.00 44.91 202 VAL A CA 1
ATOM 1360 C C . VAL A 1 202 ? 45.396 14.221 9.980 1.00 45.66 202 VAL A C 1
ATOM 1361 O O . VAL A 1 202 ? 45.788 14.986 10.858 1.00 46.68 202 VAL A O 1
ATOM 1365 N N . GLY A 1 203 ? 44.978 14.642 8.791 1.00 46.39 203 GLY A N 1
ATOM 1366 C CA . GLY A 1 203 ? 44.959 16.058 8.478 1.00 46.14 203 GLY A CA 1
ATOM 1367 C C . GLY A 1 203 ? 46.359 16.588 8.232 1.00 46.17 203 GLY A C 1
ATOM 1368 O O . GLY A 1 203 ? 46.582 17.799 8.237 1.00 46.33 203 GLY A O 1
ATOM 1369 N N . GLY A 1 204 ? 47.304 15.676 8.017 1.00 45.25 204 GLY A N 1
ATOM 1370 C CA . GLY A 1 204 ? 48.679 16.071 7.770 1.00 44.06 204 GLY A CA 1
ATOM 1371 C C . GLY A 1 204 ? 49.517 16.140 9.034 1.00 44.47 204 GLY A C 1
ATOM 1372 O O . GLY A 1 204 ? 50.719 16.397 8.975 1.00 44.55 204 GLY A O 1
ATOM 1373 N N . ARG A 1 205 ? 48.884 15.913 10.182 1.00 43.01 205 ARG A N 1
ATOM 1374 C CA . ARG A 1 205 ? 49.583 15.952 11.459 1.00 41.96 205 ARG A CA 1
ATOM 1375 C C . ARG A 1 205 ? 49.875 14.551 11.984 1.00 41.13 205 ARG A C 1
ATOM 1376 O O . ARG A 1 205 ? 49.073 13.632 11.813 1.00 40.09 205 ARG A O 1
ATOM 1384 N N . ARG A 1 206 ? 51.031 14.399 12.622 1.00 39.98 206 ARG A N 1
ATOM 1385 C CA . ARG A 1 206 ? 51.447 13.121 13.182 1.00 40.38 206 ARG A CA 1
ATOM 1386 C C . ARG A 1 206 ? 50.940 12.959 14.610 1.00 39.10 206 ARG A C 1
ATOM 1387 O O . ARG A 1 206 ? 51.284 13.744 15.494 1.00 38.98 206 ARG A O 1
ATOM 1395 N N . VAL A 1 207 ? 50.116 11.940 14.826 1.00 36.46 207 VAL A N 1
ATOM 1396 C CA . VAL A 1 207 ? 49.567 11.667 16.145 1.00 34.05 207 VAL A CA 1
ATOM 1397 C C . VAL A 1 207 ? 50.165 10.371 16.680 1.00 32.21 207 VAL A C 1
ATOM 1398 O O . VAL A 1 207 ? 50.170 9.350 15.993 1.00 30.23 207 VAL A O 1
ATOM 1402 N N . PRO A 1 208 ? 50.688 10.401 17.916 1.00 31.74 208 PRO A N 1
ATOM 1403 C CA . PRO A 1 208 ? 51.294 9.229 18.552 1.00 32.94 208 PRO A CA 1
ATOM 1404 C C . PRO A 1 208 ? 50.280 8.180 18.985 1.00 33.83 208 PRO A C 1
ATOM 1405 O O . PRO A 1 208 ? 49.215 8.512 19.503 1.00 32.87 208 PRO A O 1
ATOM 1409 N N . VAL A 1 209 ? 50.627 6.914 18.775 1.00 34.57 209 VAL A N 1
ATOM 1410 C CA . VAL A 1 209 ? 49.764 5.808 19.163 1.00 36.69 209 VAL A CA 1
ATOM 1411 C C . VAL A 1 209 ? 50.229 5.319 20.528 1.00 38.29 209 VAL A C 1
ATOM 1412 O O . VAL A 1 209 ? 51.399 4.981 20.703 1.00 40.38 209 VAL A O 1
ATOM 1416 N N . ARG A 1 210 ? 49.315 5.282 21.489 1.00 40.09 210 ARG A N 1
ATOM 1417 C CA . ARG A 1 210 ? 49.643 4.844 22.840 1.00 43.02 210 ARG A CA 1
ATOM 1418 C C . ARG A 1 210 ? 48.649 3.806 23.349 1.00 44.53 210 ARG A C 1
ATOM 1419 O O . ARG A 1 210 ? 47.614 3.572 22.728 1.00 43.55 210 ARG A O 1
ATOM 1427 N N . ARG A 1 211 ? 48.970 3.185 24.480 1.00 46.16 211 ARG A N 1
ATOM 1428 C CA . ARG A 1 211 ? 48.094 2.181 25.073 1.00 49.96 211 ARG A CA 1
ATOM 1429 C C . ARG A 1 211 ? 46.782 2.799 25.549 1.00 50.80 211 ARG A C 1
ATOM 1430 O O . ARG A 1 211 ? 45.735 2.158 25.502 1.00 51.38 211 ARG A O 1
ATOM 1438 N N . THR A 1 212 ? 46.846 4.045 26.008 1.00 51.75 212 THR A N 1
ATOM 1439 C CA . THR A 1 212 ? 45.661 4.752 26.482 1.00 52.71 212 THR A CA 1
ATOM 1440 C C . THR A 1 212 ? 45.798 6.239 26.173 1.00 52.52 212 THR A C 1
ATOM 1441 O O . THR A 1 212 ? 46.897 6.721 25.902 1.00 52.07 212 THR A O 1
ATOM 1445 N N . PHE A 1 213 ? 44.686 6.965 26.220 1.00 51.75 213 PHE A N 1
ATOM 1446 C CA . PHE A 1 213 ? 44.706 8.391 25.916 1.00 53.05 213 PHE A CA 1
ATOM 1447 C C . PHE A 1 213 ? 45.344 9.253 27.003 1.00 53.28 213 PHE A C 1
ATOM 1448 O O . PHE A 1 213 ? 45.637 10.426 26.775 1.00 53.95 213 PHE A O 1
ATOM 1456 N N . GLY A 1 214 ? 45.562 8.674 28.178 1.00 54.09 214 GLY A N 1
ATOM 1457 C CA . GLY A 1 214 ? 46.150 9.431 29.268 1.00 55.15 214 GLY A CA 1
ATOM 1458 C C . GLY A 1 214 ? 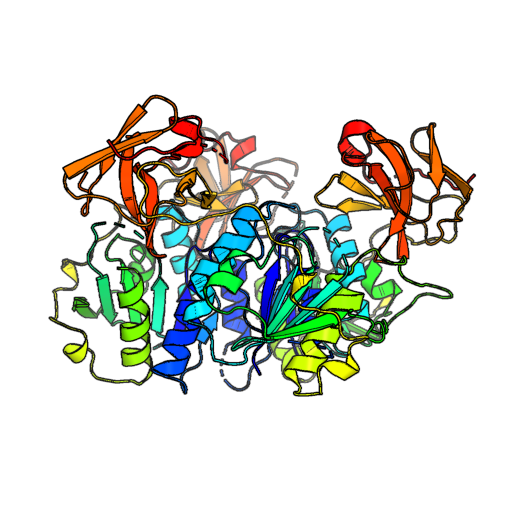47.666 9.492 29.259 1.00 55.62 214 GLY A C 1
ATOM 1459 O O . GLY A 1 214 ? 48.264 10.244 30.028 1.00 56.22 214 GLY A O 1
ATOM 1460 N N . GLU A 1 215 ? 48.292 8.707 28.390 1.00 56.11 215 GLU A N 1
ATOM 1461 C CA . GLU A 1 215 ? 49.748 8.677 28.305 1.00 56.26 215 GLU A CA 1
ATOM 1462 C C . GLU A 1 215 ? 50.315 9.894 27.581 1.00 56.03 215 GLU A C 1
ATOM 1463 O O . GLU A 1 215 ? 51.428 9.852 27.056 1.00 56.82 215 GLU A O 1
ATOM 1469 N N . VAL A 1 216 ? 49.546 10.978 27.556 1.00 54.86 216 VAL A N 1
ATOM 1470 C CA . VAL A 1 216 ? 49.983 12.207 26.905 1.00 54.16 216 VAL A CA 1
ATOM 1471 C C . VAL A 1 216 ? 49.504 13.422 27.693 1.00 53.96 216 VAL A C 1
ATOM 1472 O O . VAL A 1 216 ? 48.547 13.337 28.463 1.00 54.16 216 VAL A O 1
ATOM 1476 N N . PRO A 1 217 ? 50.172 14.572 27.514 1.00 53.51 217 PRO A N 1
ATOM 1477 C CA . PRO A 1 217 ? 49.809 15.808 28.212 1.00 52.90 217 PRO A CA 1
ATOM 1478 C C . PRO A 1 217 ? 48.363 16.220 27.949 1.00 52.45 217 PRO A C 1
ATOM 1479 O O . PRO A 1 217 ? 47.804 15.922 26.894 1.00 52.54 217 PRO A O 1
ATOM 1483 N N . GLU A 1 218 ? 47.765 16.905 28.917 1.00 51.78 218 GLU A N 1
ATOM 1484 C CA . GLU A 1 218 ? 46.392 17.373 28.786 1.00 50.78 218 GLU A CA 1
ATOM 1485 C C . GLU A 1 218 ? 46.297 18.294 27.574 1.00 48.78 218 GLU A C 1
ATOM 1486 O O . GLU A 1 218 ? 47.073 19.241 27.444 1.00 48.71 218 GLU A O 1
ATOM 1492 N N . GLY A 1 219 ? 45.356 18.009 26.681 1.00 45.88 219 GLY A N 1
ATOM 1493 C CA . GLY A 1 219 ? 45.196 18.835 25.499 1.00 42.47 219 GLY A CA 1
ATOM 1494 C C . GLY A 1 219 ? 46.003 18.369 24.300 1.00 40.36 219 GLY A C 1
ATOM 1495 O O . GLY A 1 219 ? 45.926 18.970 23.229 1.00 39.57 219 GLY A O 1
ATOM 1496 N N . ALA A 1 220 ? 46.778 17.302 24.473 1.00 38.67 220 ALA A N 1
ATOM 1497 C CA . ALA A 1 220 ? 47.594 16.763 23.384 1.00 36.96 220 ALA A CA 1
ATOM 1498 C C . ALA A 1 220 ? 46.864 15.641 22.635 1.00 35.63 220 ALA A C 1
ATOM 1499 O O . ALA A 1 220 ? 46.113 14.868 23.232 1.00 32.69 220 ALA A O 1
ATOM 1501 N N . PRO A 1 221 ? 47.072 15.549 21.310 1.00 34.80 221 PRO A N 1
ATOM 1502 C CA . PRO A 1 221 ? 46.439 14.523 20.472 1.00 33.63 221 PRO A CA 1
ATOM 1503 C C . PRO A 1 221 ? 47.070 13.157 20.719 1.00 33.32 221 PRO A C 1
ATOM 1504 O O . PRO A 1 221 ? 48.284 13.052 20.896 1.00 32.40 221 PRO A O 1
ATOM 1508 N N . VAL A 1 222 ? 46.248 12.114 20.725 1.00 31.75 222 VAL A N 1
ATOM 1509 C CA . VAL A 1 222 ? 46.743 10.761 20.944 1.00 29.39 222 VAL A CA 1
ATOM 1510 C C . VAL A 1 222 ? 45.818 9.723 20.307 1.00 29.72 222 VAL A C 1
ATOM 1511 O O . VAL A 1 222 ? 44.603 9.924 20.236 1.00 28.27 222 VAL A O 1
ATOM 1515 N N . ALA A 1 223 ? 46.409 8.624 19.840 1.00 27.80 223 ALA A N 1
ATOM 1516 C CA . ALA A 1 223 ? 45.664 7.540 19.207 1.00 27.25 223 ALA A CA 1
ATOM 1517 C C . ALA A 1 223 ? 45.805 6.278 20.055 1.00 27.80 223 ALA A C 1
ATOM 1518 O O . ALA A 1 223 ? 46.835 6.064 20.698 1.00 27.75 223 ALA A O 1
ATOM 1520 N N . TYR A 1 224 ? 44.770 5.444 20.054 1.00 26.31 224 TYR A N 1
ATOM 1521 C CA . TYR A 1 224 ? 44.775 4.220 20.847 1.00 26.25 224 TYR A CA 1
ATOM 1522 C C . TYR A 1 224 ? 43.715 3.265 20.304 1.00 26.76 224 TYR A C 1
ATOM 1523 O O . TYR A 1 224 ? 42.845 3.671 19.529 1.00 24.67 224 TYR A O 1
ATOM 1532 N N . LEU A 1 225 ? 43.790 1.998 20.701 1.00 24.79 225 LEU A N 1
ATOM 1533 C CA . LEU A 1 225 ? 42.794 1.025 20.255 1.00 24.59 225 LEU A CA 1
ATOM 1534 C C . LEU A 1 225 ? 41.590 1.189 21.177 1.00 23.69 225 LEU A C 1
ATOM 1535 O O . LEU A 1 225 ? 41.699 1.019 22.391 1.00 22.47 225 LEU A O 1
ATOM 1540 N N . GLY A 1 226 ? 40.444 1.529 20.596 1.00 23.24 226 GLY A N 1
ATOM 1541 C CA . GLY A 1 226 ? 39.242 1.744 21.383 1.00 22.55 226 GLY A CA 1
ATOM 1542 C C . GLY A 1 226 ? 38.549 0.504 21.920 1.00 22.68 226 GLY A C 1
ATOM 1543 O O . GLY A 1 226 ? 38.967 -0.625 21.669 1.00 21.40 226 GLY A O 1
ATOM 1544 N N . SER A 1 227 ? 37.459 0.729 22.646 1.00 22.88 227 SER A N 1
ATOM 1545 C CA . SER A 1 227 ? 36.685 -0.347 23.258 1.00 24.14 227 SER A CA 1
ATOM 1546 C C . SER A 1 227 ? 36.042 -1.301 22.256 1.00 23.32 227 SER A C 1
ATOM 1547 O O . SER A 1 227 ? 35.629 -2.400 22.627 1.00 21.43 227 SER A O 1
ATOM 1550 N N . ALA A 1 228 ? 35.956 -0.885 20.994 1.00 21.28 228 ALA A N 1
ATOM 1551 C CA . ALA A 1 228 ? 35.355 -1.728 19.964 1.00 23.12 228 ALA A CA 1
ATOM 1552 C C . ALA A 1 228 ? 36.379 -2.297 18.983 1.00 22.18 228 ALA A C 1
ATOM 1553 O O . ALA A 1 228 ? 36.017 -2.791 17.918 1.00 24.64 228 ALA A O 1
ATOM 1555 N N . GLY A 1 229 ? 37.658 -2.220 19.335 1.00 22.42 229 GLY A N 1
ATOM 1556 C CA . GLY A 1 229 ? 38.686 -2.759 18.462 1.00 21.77 229 GLY A CA 1
ATOM 1557 C C . GLY A 1 229 ? 39.083 -1.900 17.273 1.00 23.69 229 GLY A C 1
ATOM 1558 O O . GLY A 1 229 ? 39.721 -2.393 16.339 1.00 24.97 229 GLY A O 1
ATOM 1559 N N . LEU A 1 230 ? 38.703 -0.625 17.281 1.00 21.33 230 LEU A N 1
ATOM 1560 C CA . LEU A 1 230 ? 39.071 0.269 16.186 1.00 21.50 230 LEU A CA 1
ATOM 1561 C C . LEU A 1 230 ? 39.974 1.373 16.722 1.00 21.95 230 LEU A C 1
ATOM 1562 O O . LEU A 1 230 ? 39.815 1.805 17.864 1.00 22.78 230 LEU A O 1
ATOM 1567 N N . LEU A 1 231 ? 40.924 1.825 15.905 1.00 22.68 231 LEU A N 1
ATOM 1568 C CA . LEU A 1 231 ? 41.821 2.896 16.330 1.00 21.42 231 LEU A CA 1
ATOM 1569 C C . LEU A 1 231 ? 40.999 4.164 16.487 1.00 21.61 231 LEU A C 1
ATOM 1570 O O . LEU A 1 231 ? 40.180 4.499 15.624 1.00 21.28 231 LEU A O 1
ATOM 1575 N N . GLU A 1 232 ? 41.215 4.859 17.598 1.00 20.76 232 GLU A N 1
ATOM 1576 C CA . GLU A 1 232 ? 40.511 6.096 17.880 1.00 21.19 232 GLU A CA 1
ATOM 1577 C C . GLU A 1 232 ? 41.509 7.233 18.053 1.00 21.91 232 GLU A C 1
ATOM 1578 O O . GLU A 1 232 ? 42.672 7.007 18.401 1.00 21.82 232 GLU A O 1
ATOM 1584 N N . VAL A 1 233 ? 41.057 8.451 17.782 1.00 21.26 233 VAL A N 1
ATOM 1585 C CA . VAL A 1 233 ? 41.908 9.623 17.942 1.00 24.83 233 VAL A CA 1
ATOM 1586 C C . VAL A 1 233 ? 41.233 10.547 18.933 1.00 25.87 233 VAL A C 1
ATOM 1587 O O . VAL A 1 233 ? 40.050 10.863 18.797 1.00 25.47 233 VAL A O 1
ATOM 1591 N N . ALA A 1 234 ? 41.986 10.976 19.935 1.00 27.92 234 ALA A N 1
ATOM 1592 C CA . ALA A 1 234 ? 41.445 11.862 20.949 1.00 28.80 234 ALA A CA 1
ATOM 1593 C C . ALA A 1 234 ? 42.417 12.951 21.358 1.00 30.52 234 ALA A C 1
ATOM 1594 O O . ALA A 1 234 ? 43.573 12.985 20.931 1.00 29.82 234 ALA A O 1
ATOM 1596 N N . VAL A 1 235 ? 41.907 13.859 22.178 1.00 31.91 235 VAL A N 1
ATOM 1597 C CA . VAL A 1 235 ? 42.702 14.929 22.750 1.00 32.61 235 VAL A CA 1
ATOM 1598 C C . VAL A 1 235 ? 42.462 14.699 24.231 1.00 31.88 235 VAL A C 1
ATOM 1599 O O . VAL A 1 235 ? 41.333 14.796 24.703 1.00 32.02 235 VAL A O 1
ATOM 1603 N N . ASN A 1 236 ? 43.517 14.348 24.953 1.00 32.53 236 ASN A N 1
ATOM 1604 C CA . ASN A 1 236 ? 43.403 14.087 26.376 1.00 33.07 236 ASN A CA 1
ATOM 1605 C C . ASN A 1 236 ? 42.656 15.220 27.076 1.00 34.31 236 ASN A C 1
ATOM 1606 O O . ASN A 1 236 ? 43.091 16.368 27.059 1.00 32.99 236 ASN A O 1
ATOM 1611 N N . ARG A 1 237 ? 41.516 14.881 27.672 1.00 36.48 237 ARG A N 1
ATOM 1612 C CA . ARG A 1 237 ? 40.676 15.843 28.381 1.00 38.19 237 ARG A CA 1
ATOM 1613 C C . ARG A 1 237 ? 40.089 16.900 27.445 1.00 37.24 237 ARG A C 1
ATOM 1614 O O . ARG A 1 237 ? 39.633 17.953 27.894 1.00 37.35 237 ARG A O 1
ATOM 1622 N N . GLY A 1 238 ? 40.091 16.610 26.147 1.00 34.84 238 GLY A N 1
ATOM 1623 C CA . GLY A 1 238 ? 39.556 17.550 25.178 1.00 32.95 238 GLY A CA 1
ATOM 1624 C C . GLY A 1 238 ? 38.732 16.880 24.093 1.00 32.99 238 GLY A C 1
ATOM 1625 O O . GLY A 1 238 ? 38.320 15.729 24.238 1.00 31.97 238 GLY A O 1
ATOM 1626 N N . SER A 1 239 ? 38.498 17.602 23.001 1.00 30.86 239 SER A N 1
ATOM 1627 C CA . SER A 1 239 ? 37.715 17.083 21.885 1.00 31.23 239 SER A CA 1
ATOM 1628 C C . SER A 1 239 ? 38.497 17.111 20.583 1.00 29.58 239 SER A C 1
ATOM 1629 O O . SER A 1 239 ? 38.713 18.175 19.998 1.00 29.49 239 SER A O 1
ATOM 1632 N N . ALA A 1 240 ? 38.911 15.937 20.127 1.00 28.34 240 ALA A N 1
ATOM 1633 C CA . ALA A 1 240 ? 39.666 15.831 18.887 1.00 27.04 240 ALA A CA 1
ATOM 1634 C C . ALA A 1 240 ? 38.867 16.407 17.727 1.00 26.96 240 ALA A C 1
ATOM 1635 O O . ALA A 1 240 ? 39.409 17.108 16.869 1.00 26.94 240 ALA A O 1
ATOM 1637 N N . ARG A 1 241 ? 37.572 16.110 17.708 1.00 26.83 241 ARG A N 1
ATOM 1638 C CA . ARG A 1 241 ? 36.682 16.583 16.650 1.00 29.57 241 ARG A CA 1
ATOM 1639 C C . ARG A 1 241 ? 36.760 18.101 16.501 1.00 30.44 241 ARG A C 1
ATOM 1640 O O . ARG A 1 241 ? 36.992 18.623 15.409 1.00 29.42 241 ARG A O 1
ATOM 1648 N N . GLU A 1 242 ? 36.560 18.797 17.612 1.00 31.11 242 GLU A N 1
ATOM 1649 C CA . GLU A 1 242 ? 36.599 20.252 17.631 1.00 34.68 242 GLU A CA 1
ATOM 1650 C C . GLU A 1 242 ? 38.018 20.797 17.518 1.00 33.17 242 GLU A C 1
ATOM 1651 O O . GLU A 1 242 ? 38.337 21.529 16.582 1.00 34.29 242 GLU A O 1
ATOM 1657 N N . ALA A 1 243 ? 38.860 20.433 18.480 1.00 33.02 243 ALA A N 1
ATOM 1658 C CA . ALA A 1 243 ? 40.246 20.893 18.528 1.00 32.33 243 ALA A CA 1
ATOM 1659 C C . ALA A 1 243 ? 41.028 20.666 17.240 1.00 33.23 243 ALA A C 1
ATOM 1660 O O . ALA A 1 243 ? 41.822 21.513 16.834 1.00 33.94 243 ALA A O 1
ATOM 1662 N N . LEU A 1 244 ? 40.808 19.524 16.597 1.00 32.33 244 LEU A N 1
ATOM 1663 C CA . LEU A 1 244 ? 41.519 19.206 15.366 1.00 32.79 244 LEU A CA 1
ATOM 1664 C C . LEU A 1 244 ? 40.698 19.448 14.102 1.00 31.65 244 LEU A C 1
ATOM 1665 O O . LEU A 1 244 ? 41.177 19.211 12.995 1.00 32.68 244 LEU A O 1
ATOM 1670 N N . GLY A 1 245 ? 39.471 19.930 14.268 1.00 32.33 245 GLY A N 1
ATOM 1671 C CA . GLY A 1 245 ? 38.618 20.186 13.119 1.00 32.77 245 GLY A CA 1
ATOM 1672 C C . GLY A 1 245 ? 38.462 18.948 12.254 1.00 31.84 245 GLY A C 1
ATOM 1673 O O . GLY A 1 245 ? 38.565 19.012 11.026 1.00 34.00 245 GLY A O 1
ATOM 1674 N N . LEU A 1 246 ? 38.213 17.814 12.898 1.00 30.60 246 LEU A N 1
ATOM 1675 C CA . LEU A 1 246 ? 38.057 16.548 12.189 1.00 29.55 246 LEU A CA 1
ATOM 1676 C C . LEU A 1 246 ? 36.660 16.411 11.596 1.00 29.84 246 LEU A C 1
ATOM 1677 O O . LEU A 1 246 ? 35.695 16.957 12.131 1.00 31.92 246 LEU A O 1
ATOM 1682 N N . LYS A 1 247 ? 36.559 15.683 10.488 1.00 28.99 247 LYS A N 1
ATOM 1683 C CA . LYS A 1 247 ? 35.278 15.464 9.821 1.00 29.94 247 LYS A CA 1
ATOM 1684 C C . LYS A 1 247 ? 35.173 14.005 9.404 1.00 27.24 247 LYS A C 1
ATOM 1685 O O . LYS A 1 247 ? 36.184 13.356 9.144 1.00 25.27 247 LYS A O 1
ATOM 1691 N N . GLU A 1 248 ? 33.950 13.489 9.343 1.00 26.21 248 GLU A N 1
ATOM 1692 C CA . GLU A 1 248 ? 33.756 12.106 8.931 1.00 26.36 248 GLU A CA 1
ATOM 1693 C C . GLU A 1 248 ? 34.237 11.962 7.487 1.00 25.63 248 GLU A C 1
ATOM 1694 O O . GLU A 1 248 ? 34.039 12.863 6.671 1.00 23.67 248 GLU A O 1
ATOM 1700 N N . GLY A 1 249 ? 34.886 10.840 7.186 1.00 24.30 249 GLY A N 1
ATOM 1701 C CA . GLY A 1 249 ? 35.367 10.601 5.837 1.00 24.66 249 GLY A CA 1
ATOM 1702 C C . GLY A 1 249 ? 36.797 11.047 5.612 1.00 25.85 249 GLY A C 1
ATOM 1703 O O . GLY A 1 249 ? 37.411 10.719 4.595 1.00 26.10 249 GLY A O 1
ATOM 1712 N N . PRO A 1 251 ? 40.668 11.212 5.522 1.00 29.41 251 PRO A N 1
ATOM 1713 C CA . PRO A 1 251 ? 41.714 10.195 5.417 1.00 29.76 251 PRO A CA 1
ATOM 1714 C C . PRO A 1 251 ? 42.585 10.136 6.665 1.00 30.03 251 PRO A C 1
ATOM 1715 O O . PRO A 1 251 ? 42.893 11.161 7.269 1.00 31.54 251 PRO A O 1
ATOM 1719 N N . VAL A 1 252 ? 42.967 8.922 7.044 1.00 30.28 252 VAL A N 1
ATOM 1720 C CA . VAL A 1 252 ? 43.826 8.681 8.195 1.00 30.22 252 VAL A CA 1
ATOM 1721 C C . VAL A 1 252 ? 44.808 7.629 7.702 1.00 31.52 252 VAL A C 1
ATOM 1722 O O . VAL A 1 252 ? 44.455 6.809 6.856 1.00 33.00 252 VAL A O 1
ATOM 1726 N N . ARG A 1 253 ? 46.037 7.646 8.203 1.00 31.90 253 ARG A N 1
ATOM 1727 C CA . ARG A 1 253 ? 47.012 6.670 7.736 1.00 33.60 253 ARG A CA 1
ATOM 1728 C C . ARG A 1 253 ? 48.086 6.300 8.744 1.00 32.35 253 ARG A C 1
ATOM 1729 O O . ARG A 1 253 ? 48.699 7.164 9.364 1.00 32.10 253 ARG A O 1
ATOM 1737 N N . LEU A 1 254 ? 48.306 5.002 8.905 1.00 33.29 254 LEU A N 1
ATOM 1738 C CA . LEU A 1 254 ? 49.334 4.523 9.811 1.00 35.07 254 LEU A CA 1
ATOM 1739 C C . LEU A 1 254 ? 50.674 4.794 9.144 1.00 36.51 254 LEU A C 1
ATOM 1740 O O . LEU A 1 254 ? 50.847 4.524 7.955 1.00 36.36 254 LEU A O 1
ATOM 1745 N N . LEU A 1 255 ? 51.614 5.336 9.909 1.00 38.96 255 LEU A N 1
ATOM 1746 C CA . LEU A 1 255 ? 52.943 5.644 9.395 1.00 42.01 255 LEU A CA 1
ATOM 1747 C C . LEU A 1 255 ? 53.897 4.479 9.635 1.00 43.92 255 LEU A C 1
ATOM 1748 O O . LEU A 1 255 ? 54.656 4.139 8.700 1.00 45.67 255 LEU A O 1
ATOM 1762 N N . ARG B 1 2 ? -4.960 -5.724 35.057 1.00 31.92 2 ARG B N 1
ATOM 1763 C CA . ARG B 1 2 ? -4.749 -4.863 33.911 1.00 29.51 2 ARG B CA 1
ATOM 1764 C C . ARG B 1 2 ? -3.335 -4.323 33.978 1.00 26.73 2 ARG B C 1
ATOM 1765 O O . ARG B 1 2 ? -2.816 -4.052 35.061 1.00 26.07 2 ARG B O 1
ATOM 1773 N N . PRO B 1 3 ? -2.686 -4.173 32.816 1.00 24.69 3 PRO B N 1
ATOM 1774 C CA . PRO B 1 3 ? -1.319 -3.664 32.776 1.00 22.92 3 PRO B CA 1
ATOM 1775 C C . PRO B 1 3 ? -1.222 -2.185 33.100 1.00 22.32 3 PRO B C 1
ATOM 1776 O O . PRO B 1 3 ? -2.164 -1.420 32.880 1.00 21.13 3 PRO B O 1
ATOM 1780 N N . VAL B 1 4 ? -0.067 -1.796 33.622 1.00 20.34 4 VAL B N 1
ATOM 1781 C CA . VAL B 1 4 ? 0.192 -0.408 33.963 1.00 19.98 4 VAL B CA 1
ATOM 1782 C C . VAL B 1 4 ? 1.228 0.140 32.999 1.00 19.67 4 VAL B C 1
ATOM 1783 O O . VAL B 1 4 ? 2.333 -0.397 32.889 1.00 20.32 4 VAL B O 1
ATOM 1787 N N . TYR B 1 5 ? 0.860 1.187 32.273 1.00 18.92 5 TYR B N 1
ATOM 1788 C CA . TYR B 1 5 ? 1.798 1.830 31.370 1.00 18.57 5 TYR B CA 1
ATOM 1789 C C . TYR B 1 5 ? 2.300 3.042 32.143 1.00 19.68 5 TYR B C 1
ATOM 1790 O O . TYR B 1 5 ? 1.582 4.027 32.358 1.00 18.07 5 TYR B O 1
ATOM 1799 N N . PHE B 1 6 ? 3.544 2.932 32.589 1.00 19.54 6 PHE B N 1
ATOM 1800 C CA . PHE B 1 6 ? 4.184 3.953 33.401 1.00 18.69 6 PHE B CA 1
ATOM 1801 C C . PHE B 1 6 ? 4.889 5.015 32.574 1.00 19.96 6 PHE B C 1
ATOM 1802 O O . PHE B 1 6 ? 5.971 4.794 32.022 1.00 18.42 6 PHE B O 1
ATOM 1810 N N . LEU B 1 7 ? 4.251 6.176 32.496 1.00 19.00 7 LEU B N 1
ATOM 1811 C CA . LEU B 1 7 ? 4.782 7.303 31.759 1.00 20.65 7 LEU B CA 1
ATOM 1812 C C . LEU B 1 7 ? 5.258 8.377 32.729 1.00 22.54 7 LEU B C 1
ATOM 1813 O O . LEU B 1 7 ? 4.656 8.604 33.786 1.00 23.49 7 LEU B O 1
ATOM 1818 N N . SER B 1 8 ? 6.355 9.029 32.380 1.00 22.27 8 SER B N 1
ATOM 1819 C CA . SER B 1 8 ? 6.866 10.096 33.217 1.00 24.19 8 SER B CA 1
ATOM 1820 C C . SER B 1 8 ? 7.813 10.970 32.427 1.00 24.56 8 SER B C 1
ATOM 1821 O O . SER B 1 8 ? 8.090 10.701 31.258 1.00 24.72 8 SER B O 1
ATOM 1824 N N . ASP B 1 9 ? 8.310 12.015 33.076 1.00 27.14 9 ASP B N 1
ATOM 1825 C CA . ASP B 1 9 ? 9.215 12.957 32.437 1.00 29.26 9 ASP B CA 1
ATOM 1826 C C . ASP B 1 9 ? 10.602 12.958 33.074 1.00 28.68 9 ASP B C 1
ATOM 1827 O O . ASP B 1 9 ? 11.244 14.002 33.144 1.00 29.21 9 ASP B O 1
ATOM 1832 N N . PHE B 1 10 ? 11.069 11.793 33.520 1.00 29.79 10 PHE B N 1
ATOM 1833 C CA . PHE B 1 10 ? 12.370 11.690 34.179 1.00 29.23 10 PHE B CA 1
ATOM 1834 C C . PHE B 1 10 ? 13.601 11.905 33.303 1.00 28.83 10 PHE B C 1
ATOM 1835 O O . PHE B 1 10 ? 14.641 12.319 33.806 1.00 29.35 10 PHE B O 1
ATOM 1843 N N . GLY B 1 11 ? 13.496 11.608 32.010 1.00 27.19 11 GLY B N 1
ATOM 1844 C CA . GLY B 1 11 ? 14.636 11.786 31.122 1.00 27.27 11 GLY B CA 1
ATOM 1845 C C . GLY B 1 11 ? 15.887 11.036 31.573 1.00 27.18 11 GLY B C 1
ATOM 1846 O O . GLY B 1 11 ? 17.007 11.430 31.239 1.00 26.63 11 GLY B O 1
ATOM 1847 N N . LEU B 1 12 ? 15.691 9.952 32.320 1.00 24.63 12 LEU B N 1
ATOM 1848 C CA . LEU B 1 12 ? 16.785 9.133 32.835 1.00 24.96 12 LEU B CA 1
ATOM 1849 C C . LEU B 1 12 ? 17.768 9.915 33.706 1.00 25.05 12 LEU B C 1
ATOM 1850 O O . LEU B 1 12 ? 18.934 9.536 33.842 1.00 23.98 12 LEU B O 1
ATOM 1855 N N . GLU B 1 13 ? 17.279 11.000 34.302 1.00 24.88 13 GLU B N 1
ATOM 1856 C CA . GLU B 1 13 ? 18.087 11.841 35.176 1.00 28.52 13 GLU B CA 1
ATOM 1857 C C . GLU B 1 13 ? 17.582 11.815 36.614 1.00 27.17 13 GLU B C 1
ATOM 1858 O O . GLU B 1 13 ? 18.210 12.392 37.490 1.00 29.52 13 GLU B O 1
ATOM 1864 N N . ASP B 1 14 ? 16.448 11.163 36.855 1.00 26.29 14 ASP B N 1
ATOM 1865 C CA . ASP B 1 14 ? 15.873 11.115 38.201 1.00 24.02 14 ASP B CA 1
ATOM 1866 C C . ASP B 1 14 ? 15.640 9.682 38.675 1.00 22.30 14 ASP B C 1
ATOM 1867 O O . ASP B 1 14 ? 14.809 8.960 38.117 1.00 21.58 14 ASP B O 1
ATOM 1872 N N . PRO B 1 15 ? 16.357 9.254 39.727 1.00 21.15 15 PRO B N 1
ATOM 1873 C CA . PRO B 1 15 ? 16.182 7.885 40.229 1.00 22.59 15 PRO B CA 1
ATOM 1874 C C . PRO B 1 15 ? 14.796 7.543 40.790 1.00 22.49 15 PRO B C 1
ATOM 1875 O O . PRO B 1 15 ? 14.521 6.380 41.095 1.00 22.76 15 PRO B O 1
ATOM 1879 N N . TYR B 1 16 ? 13.923 8.536 40.933 1.00 23.33 16 TYR B N 1
ATOM 1880 C CA . TYR B 1 16 ? 12.584 8.270 41.463 1.00 22.91 16 TYR B CA 1
ATOM 1881 C C . TYR B 1 16 ? 11.841 7.228 40.618 1.00 22.67 16 TYR B C 1
ATOM 1882 O O . TYR B 1 16 ? 10.904 6.580 41.090 1.00 23.92 16 TYR B O 1
ATOM 1891 N N . VAL B 1 17 ? 12.253 7.072 39.365 1.00 21.00 17 VAL B N 1
ATOM 1892 C CA . VAL B 1 17 ? 11.621 6.097 38.483 1.00 22.43 17 VAL B CA 1
ATOM 1893 C C . VAL B 1 17 ? 11.699 4.701 39.111 1.00 23.07 17 VAL B C 1
ATOM 1894 O O . VAL B 1 17 ? 10.765 3.906 39.003 1.00 22.07 17 VAL B O 1
ATOM 1898 N N . ALA B 1 18 ? 12.814 4.412 39.774 1.00 23.66 18 ALA B N 1
ATOM 1899 C CA . ALA B 1 18 ? 12.997 3.116 40.417 1.00 24.11 18 ALA B CA 1
ATOM 1900 C C . ALA B 1 18 ? 12.102 2.979 41.650 1.00 23.02 18 ALA B C 1
ATOM 1901 O O . ALA B 1 18 ? 11.643 1.878 41.974 1.00 22.12 18 ALA B O 1
ATOM 1903 N N . VAL B 1 19 ? 11.854 4.094 42.332 1.00 21.65 19 VAL B N 1
ATOM 1904 C CA . VAL B 1 19 ? 11.008 4.079 43.525 1.00 22.49 19 VAL B CA 1
ATOM 1905 C C . VAL B 1 19 ? 9.571 3.750 43.129 1.00 21.94 19 VAL B C 1
ATOM 1906 O O . VAL B 1 19 ? 8.890 2.967 43.801 1.00 22.84 19 VAL B O 1
ATOM 1910 N N . VAL B 1 20 ? 9.110 4.358 42.038 1.00 22.21 20 VAL B N 1
ATOM 1911 C CA . VAL B 1 20 ? 7.759 4.105 41.540 1.00 21.44 20 VAL B CA 1
ATOM 1912 C C . VAL B 1 20 ? 7.608 2.626 41.189 1.00 21.24 20 VAL B C 1
ATOM 1913 O O . VAL B 1 20 ? 6.604 2.002 41.525 1.00 21.51 20 VAL B O 1
ATOM 1917 N N . LYS B 1 21 ? 8.604 2.060 40.512 1.00 21.47 21 LYS B N 1
ATOM 1918 C CA . LYS B 1 21 ? 8.549 0.645 40.147 1.00 22.06 21 LYS B CA 1
ATOM 1919 C C . LYS B 1 21 ? 8.495 -0.238 41.392 1.00 22.28 21 LYS B C 1
ATOM 1920 O O . LYS B 1 21 ? 7.792 -1.249 41.411 1.00 22.12 21 LYS B O 1
ATOM 1926 N N . ALA B 1 22 ? 9.245 0.150 42.425 1.00 22.73 22 ALA B N 1
ATOM 1927 C CA . ALA B 1 22 ? 9.289 -0.592 43.689 1.00 23.48 22 ALA B CA 1
ATOM 1928 C C . ALA B 1 22 ? 7.929 -0.577 44.368 1.00 23.48 22 ALA B C 1
ATOM 1929 O O . ALA B 1 22 ? 7.469 -1.593 44.901 1.00 23.47 22 ALA B O 1
ATOM 1931 N N . VAL B 1 23 ? 7.292 0.588 44.351 1.00 24.33 23 VAL B N 1
ATOM 1932 C CA . VAL B 1 23 ? 5.978 0.748 44.956 1.00 22.05 23 VAL B CA 1
ATOM 1933 C C . VAL B 1 23 ? 4.953 -0.101 44.210 1.00 21.77 23 VAL B C 1
ATOM 1934 O O . VAL B 1 23 ? 4.153 -0.813 44.827 1.00 21.31 23 VAL B O 1
ATOM 1938 N N . LEU B 1 24 ? 4.975 -0.031 42.882 1.00 19.89 24 LEU B N 1
ATOM 1939 C CA . LEU B 1 24 ? 4.051 -0.823 42.073 1.00 21.46 24 LEU B CA 1
ATOM 1940 C C . LEU B 1 24 ? 4.266 -2.325 42.296 1.00 22.87 24 LEU B C 1
ATOM 1941 O O . LEU B 1 24 ? 3.309 -3.093 42.367 1.00 22.91 24 LEU B O 1
ATOM 1946 N N . ALA B 1 25 ? 5.522 -2.742 42.410 1.00 23.13 25 ALA B N 1
ATOM 1947 C CA . ALA B 1 25 ? 5.832 -4.155 42.629 1.00 24.92 25 ALA B CA 1
ATOM 1948 C C . ALA B 1 25 ? 5.390 -4.622 44.012 1.00 25.98 25 ALA B C 1
ATOM 1949 O O . ALA B 1 25 ? 4.949 -5.760 44.182 1.00 27.03 25 ALA B O 1
ATOM 1951 N N . GLU B 1 26 ? 5.497 -3.742 45.000 1.00 26.99 26 GLU B N 1
ATOM 1952 C CA . GLU B 1 26 ? 5.114 -4.093 46.361 1.00 29.04 26 GLU B CA 1
ATOM 1953 C C . GLU B 1 26 ? 3.610 -4.077 46.602 1.00 27.53 26 GLU B C 1
ATOM 1954 O O . GLU B 1 26 ? 3.100 -4.894 47.363 1.00 27.92 26 GLU B O 1
ATOM 1960 N N . ARG B 1 27 ? 2.895 -3.164 45.953 1.00 24.69 27 ARG B N 1
ATOM 1961 C CA . ARG B 1 27 ? 1.454 -3.069 46.154 1.00 25.09 27 ARG B CA 1
ATOM 1962 C C . ARG B 1 27 ? 0.616 -3.899 45.175 1.00 23.35 27 ARG B C 1
ATOM 1963 O O . ARG B 1 27 ? -0.524 -4.245 45.477 1.00 20.81 27 ARG B O 1
ATOM 1971 N N . ALA B 1 28 ? 1.174 -4.203 44.005 1.00 23.19 28 ALA B N 1
ATOM 1972 C CA . ALA B 1 28 ? 0.469 -4.990 42.991 1.00 23.01 28 ALA B CA 1
ATOM 1973 C C . ALA B 1 28 ? 1.482 -5.774 42.154 1.00 22.94 28 ALA B C 1
ATOM 1974 O O . ALA B 1 28 ? 1.686 -5.491 40.978 1.00 21.48 28 ALA B O 1
ATOM 1976 N N . PRO B 1 29 ? 2.119 -6.789 42.753 1.00 23.54 29 PRO B N 1
ATOM 1977 C CA . PRO B 1 29 ? 3.111 -7.577 42.015 1.00 22.71 29 PRO B CA 1
ATOM 1978 C C . PRO B 1 29 ? 2.630 -8.262 40.738 1.00 22.85 29 PRO B C 1
ATOM 1979 O O . PRO B 1 29 ? 3.396 -8.416 39.792 1.00 26.19 29 PRO B O 1
ATOM 1983 N N . GLY B 1 30 ? 1.365 -8.665 40.706 1.00 23.76 30 GLY B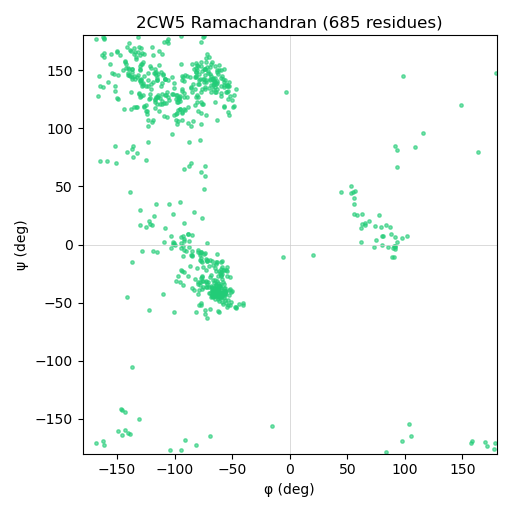 N 1
ATOM 1984 C CA . GLY B 1 30 ? 0.841 -9.350 39.537 1.00 23.69 30 GLY B CA 1
ATOM 1985 C C . GLY B 1 30 ? 0.843 -8.580 38.226 1.00 25.54 30 GLY B C 1
ATOM 1986 O O . GLY B 1 30 ? 1.434 -9.033 37.241 1.00 24.27 30 GLY B O 1
ATOM 1987 N N . PRO B 1 31 ? 0.179 -7.415 38.173 1.00 25.15 31 PRO B N 1
ATOM 1988 C CA . PRO B 1 31 ? 0.104 -6.586 36.963 1.00 24.62 31 PRO B CA 1
ATOM 1989 C C . PRO B 1 31 ? 1.439 -6.207 36.328 1.00 23.27 31 PRO B C 1
ATOM 1990 O O . PRO B 1 31 ? 2.386 -5.831 37.016 1.00 22.43 31 PRO B O 1
ATOM 1994 N N . ALA B 1 32 ? 1.503 -6.311 35.006 1.00 22.38 32 ALA B N 1
ATOM 1995 C CA . ALA B 1 32 ? 2.707 -5.951 34.275 1.00 23.52 32 ALA B CA 1
ATOM 1996 C C . ALA B 1 32 ? 2.857 -4.434 34.323 1.00 22.88 32 ALA B C 1
ATOM 1997 O O . ALA B 1 32 ? 1.867 -3.706 34.392 1.00 21.59 32 ALA B O 1
ATOM 1999 N N . VAL B 1 33 ? 4.101 -3.973 34.299 1.00 20.14 33 VAL B N 1
ATOM 2000 C CA . VAL B 1 33 ? 4.397 -2.551 34.300 1.00 20.93 33 VAL B CA 1
ATOM 2001 C C . VAL B 1 33 ? 5.260 -2.278 33.071 1.00 22.91 33 VAL B C 1
ATOM 2002 O O . VAL B 1 33 ? 6.403 -2.740 32.987 1.00 23.74 33 VAL B O 1
ATOM 2006 N N . VAL B 1 34 ? 4.700 -1.547 32.112 1.00 19.30 34 VAL B N 1
ATOM 2007 C CA . VAL B 1 34 ? 5.423 -1.205 30.897 1.00 20.31 34 VAL B CA 1
ATOM 2008 C C . VAL B 1 34 ? 6.129 0.125 31.155 1.00 20.47 34 VAL B C 1
ATOM 2009 O O . VAL B 1 34 ? 5.484 1.158 31.376 1.00 19.31 34 VAL B O 1
ATOM 2013 N N . ASP B 1 35 ? 7.457 0.078 31.137 1.00 20.24 35 ASP B N 1
ATOM 2014 C CA . ASP B 1 35 ? 8.297 1.239 31.411 1.00 21.43 35 ASP B CA 1
ATOM 2015 C C . ASP B 1 35 ? 8.415 2.243 30.270 1.00 21.12 35 ASP B C 1
ATOM 2016 O O . ASP B 1 35 ? 9.130 2.012 29.296 1.00 19.67 35 ASP B O 1
ATOM 2021 N N . LEU B 1 36 ? 7.708 3.360 30.416 1.00 20.75 36 LEU B N 1
ATOM 2022 C CA . LEU B 1 36 ? 7.722 4.461 29.452 1.00 21.77 36 LEU B CA 1
ATOM 2023 C C . LEU B 1 36 ? 7.973 5.708 30.297 1.00 21.04 36 LEU B C 1
ATOM 2024 O O . LEU B 1 36 ? 7.537 6.811 29.970 1.00 20.32 36 LEU B O 1
ATOM 2029 N N . ALA B 1 37 ? 8.692 5.501 31.393 1.00 22.97 37 ALA B N 1
ATOM 2030 C CA . ALA B 1 37 ? 8.999 6.549 32.362 1.00 23.56 37 ALA B CA 1
ATOM 2031 C C . ALA B 1 37 ? 9.763 7.765 31.845 1.00 23.87 37 ALA B C 1
ATOM 2032 O O . ALA B 1 37 ? 9.828 8.791 32.519 1.00 24.17 37 ALA B O 1
ATOM 2034 N N . HIS B 1 38 ? 10.335 7.665 30.653 1.00 22.63 38 HIS B N 1
ATOM 2035 C CA . HIS B 1 38 ? 11.098 8.783 30.108 1.00 23.07 38 HIS B CA 1
ATOM 2036 C C . HIS B 1 38 ? 10.533 9.232 28.778 1.00 20.80 38 HIS B C 1
ATOM 2037 O O . HIS B 1 38 ? 11.203 9.900 27.998 1.00 20.76 38 HIS B O 1
ATOM 2044 N N . ALA B 1 39 ? 9.282 8.873 28.531 1.00 20.95 39 ALA B N 1
ATOM 2045 C CA . ALA B 1 39 ? 8.637 9.221 27.274 1.00 22.26 39 ALA B CA 1
ATOM 2046 C C . ALA B 1 39 ? 8.100 10.648 27.214 1.00 21.68 39 ALA B C 1
ATOM 2047 O O . ALA B 1 39 ? 7.894 11.181 26.131 1.00 23.91 39 ALA B O 1
ATOM 2049 N N . LEU B 1 40 ? 7.882 11.274 28.365 1.00 22.34 40 LEU B N 1
ATOM 2050 C CA . LEU B 1 40 ? 7.346 12.636 28.375 1.00 21.67 40 LEU B CA 1
ATOM 2051 C C . LEU B 1 40 ? 8.397 13.706 28.612 1.00 23.23 40 LEU B C 1
ATOM 2052 O O . LEU B 1 40 ? 9.291 13.541 29.438 1.00 21.39 40 LEU B O 1
ATOM 2057 N N . PRO B 1 41 ? 8.302 14.824 27.877 1.00 23.94 41 PRO B N 1
ATOM 2058 C CA . PRO B 1 41 ? 9.267 15.909 28.051 1.00 25.39 41 PRO B CA 1
ATOM 2059 C C . PRO B 1 41 ? 8.873 16.720 29.281 1.00 26.62 41 PRO B C 1
ATOM 2060 O O . PRO B 1 41 ? 7.694 16.975 29.519 1.00 27.39 41 PRO B O 1
ATOM 2064 N N . PRO B 1 42 ? 9.854 17.114 30.097 1.00 28.15 42 PRO B N 1
ATOM 2065 C CA . PRO B 1 42 ? 9.522 17.895 31.289 1.00 28.75 42 PRO B CA 1
ATOM 2066 C C . PRO B 1 42 ? 9.323 19.369 30.936 1.00 28.74 42 PRO B C 1
ATOM 2067 O O . PRO B 1 42 ? 9.900 19.859 29.969 1.00 30.26 42 PRO B O 1
ATOM 2071 N N . GLN B 1 43 ? 8.498 20.064 31.710 1.00 29.10 43 GLN B N 1
ATOM 2072 C CA . GLN B 1 43 ? 8.248 21.487 31.487 1.00 30.00 43 GLN B CA 1
ATOM 2073 C C . GLN B 1 43 ? 7.819 21.840 30.062 1.00 29.88 43 GLN B C 1
ATOM 2074 O O . GLN B 1 43 ? 8.313 22.804 29.483 1.00 30.95 43 GLN B O 1
ATOM 2080 N N . ASP B 1 44 ? 6.902 21.059 29.502 1.00 27.79 44 ASP B N 1
ATOM 2081 C CA . ASP B 1 44 ? 6.407 21.298 28.149 1.00 24.63 44 ASP B CA 1
ATOM 2082 C C . ASP B 1 44 ? 5.141 20.473 28.016 1.00 22.89 44 ASP B C 1
ATOM 2083 O O . ASP B 1 44 ? 5.109 19.460 27.316 1.00 19.08 44 ASP B O 1
ATOM 2088 N N . LEU B 1 45 ? 4.104 20.929 28.702 1.00 20.65 45 LEU B N 1
ATOM 2089 C CA . LEU B 1 45 ? 2.816 20.259 28.733 1.00 21.68 45 LEU B CA 1
ATOM 2090 C C . LEU B 1 45 ? 2.191 20.004 27.357 1.00 21.09 45 LEU B C 1
ATOM 2091 O O . LEU B 1 45 ? 1.614 18.942 27.127 1.00 18.29 45 LEU B O 1
ATOM 2096 N N . ARG B 1 46 ? 2.300 20.967 26.446 1.00 20.23 46 ARG B N 1
ATOM 2097 C CA . ARG B 1 46 ? 1.721 20.798 25.116 1.00 19.58 46 ARG B CA 1
ATOM 2098 C C . ARG B 1 46 ? 2.373 19.627 24.400 1.00 19.17 46 ARG B C 1
ATOM 2099 O O . ARG B 1 46 ? 1.685 18.790 23.807 1.00 18.22 46 ARG B O 1
ATOM 2107 N N . ARG B 1 47 ? 3.699 19.548 24.464 1.00 16.68 47 ARG B N 1
ATOM 2108 C CA . ARG B 1 47 ? 4.391 18.456 23.796 1.00 19.41 47 ARG B CA 1
ATOM 2109 C C . ARG B 1 47 ? 4.122 17.127 24.495 1.00 17.52 47 ARG B C 1
ATOM 2110 O O . ARG B 1 47 ? 3.994 16.096 23.840 1.00 19.20 47 ARG B O 1
ATOM 2118 N N . ALA B 1 48 ? 4.024 17.153 25.821 1.00 17.35 48 ALA B N 1
ATOM 2119 C CA . ALA B 1 48 ? 3.748 15.937 26.587 1.00 16.15 48 ALA B CA 1
ATOM 2120 C C . ALA B 1 48 ? 2.338 15.439 26.261 1.00 16.10 48 ALA B C 1
ATOM 2121 O O . ALA B 1 48 ? 2.110 14.234 26.125 1.00 15.39 48 ALA B O 1
ATOM 2123 N N . ALA B 1 49 ? 1.396 16.373 26.136 1.00 15.06 49 ALA B N 1
ATOM 2124 C CA . ALA B 1 49 ? 0.007 16.035 25.816 1.00 14.97 49 ALA B CA 1
ATOM 2125 C C . ALA B 1 49 ? -0.072 15.426 24.416 1.00 16.98 49 ALA B C 1
ATOM 2126 O O . ALA B 1 49 ? -0.859 14.505 24.165 1.00 15.66 49 ALA B O 1
ATOM 2128 N N . TYR B 1 50 ? 0.744 15.945 23.507 1.00 15.84 50 TYR B N 1
ATOM 2129 C CA . TYR B 1 50 ? 0.787 15.432 22.145 1.00 18.87 50 TYR B CA 1
ATOM 2130 C C . TYR B 1 50 ? 1.337 13.998 22.128 1.00 19.64 50 TYR B C 1
ATOM 2131 O O . TYR B 1 50 ? 0.812 13.124 21.427 1.00 19.27 50 TYR B O 1
ATOM 2140 N N . ALA B 1 51 ? 2.405 13.769 22.889 1.00 17.74 51 ALA B N 1
ATOM 2141 C CA . ALA B 1 51 ? 3.024 12.445 22.953 1.00 20.51 51 ALA B CA 1
ATOM 2142 C C . ALA B 1 51 ? 2.007 11.377 23.366 1.00 20.42 51 ALA B C 1
ATOM 2143 O O . ALA B 1 51 ? 1.975 10.288 22.795 1.00 20.68 51 ALA B O 1
ATOM 2145 N N . LEU B 1 52 ? 1.178 11.697 24.355 1.00 20.46 52 LEU B N 1
ATOM 2146 C CA . LEU B 1 52 ? 0.164 10.760 24.825 1.00 21.25 52 LEU B CA 1
ATOM 2147 C C . LEU B 1 52 ? -0.864 10.531 23.728 1.00 21.46 52 LEU B C 1
ATOM 2148 O O . LEU B 1 52 ? -1.317 9.408 23.516 1.00 22.91 52 LEU B O 1
ATOM 2153 N N . PHE B 1 53 ? -1.226 11.606 23.033 1.00 20.82 53 PHE B N 1
ATOM 2154 C CA . PHE B 1 53 ? -2.192 11.540 21.938 1.00 20.66 53 PHE B CA 1
ATOM 2155 C C . PHE B 1 53 ? -1.724 10.566 20.845 1.00 21.42 53 PHE B C 1
ATOM 2156 O O . PHE B 1 53 ? -2.526 9.809 20.294 1.00 20.09 53 PHE B O 1
ATOM 2164 N N . GLU B 1 54 ? -0.431 10.577 20.528 1.00 21.00 54 GLU B N 1
ATOM 2165 C CA . GLU B 1 54 ? 0.067 9.675 19.494 1.00 21.23 54 GLU B CA 1
ATOM 2166 C C . GLU B 1 54 ? 0.194 8.229 19.973 1.00 21.38 54 GLU B C 1
ATOM 2167 O O . GLU B 1 54 ? -0.109 7.289 19.231 1.00 21.86 54 GLU B O 1
ATOM 2173 N N . ALA B 1 55 ? 0.629 8.054 21.214 1.00 19.71 55 ALA B N 1
ATOM 2174 C CA . ALA B 1 55 ? 0.826 6.719 21.775 1.00 20.03 55 ALA B CA 1
ATOM 2175 C C . ALA B 1 55 ? -0.429 5.984 22.260 1.00 20.89 55 ALA B C 1
ATOM 2176 O O . ALA B 1 55 ? -0.553 4.772 22.065 1.00 19.58 55 ALA B O 1
ATOM 2178 N N . LEU B 1 56 ? -1.358 6.711 22.875 1.00 20.05 56 LEU B N 1
ATOM 2179 C CA . LEU B 1 56 ? -2.570 6.097 23.429 1.00 22.52 56 LEU B CA 1
ATOM 2180 C C . LEU B 1 56 ? -3.256 4.990 22.614 1.00 21.87 56 LEU B C 1
ATOM 2181 O O . LEU B 1 56 ? -3.539 3.921 23.150 1.00 22.55 56 LEU B O 1
ATOM 2186 N N . PRO B 1 57 ? -3.523 5.224 21.318 1.00 23.70 57 PRO B N 1
ATOM 2187 C CA . PRO B 1 57 ? -4.185 4.221 20.473 1.00 24.94 57 PRO B CA 1
ATOM 2188 C C . PRO B 1 57 ? -3.526 2.846 20.436 1.00 26.12 57 PRO B C 1
ATOM 2189 O O . PRO B 1 57 ? -4.182 1.849 20.127 1.00 26.00 57 PRO B O 1
ATOM 2193 N N . TYR B 1 58 ? -2.233 2.797 20.747 1.00 24.48 58 TYR B N 1
ATOM 2194 C CA . TYR B 1 58 ? -1.477 1.545 20.723 1.00 24.34 58 TYR B CA 1
ATOM 2195 C C . TYR B 1 58 ? -1.483 0.787 22.035 1.00 24.16 58 TYR B C 1
ATOM 2196 O O . TYR B 1 58 ? -0.960 -0.328 22.126 1.00 23.74 58 TYR B O 1
ATOM 2205 N N . LEU B 1 59 ? -2.065 1.394 23.057 1.00 22.19 59 LEU B N 1
ATOM 2206 C CA . LEU B 1 59 ? -2.150 0.749 24.352 1.00 22.11 59 LEU B CA 1
ATOM 2207 C C . LEU B 1 59 ? -3.397 -0.123 24.394 1.00 23.36 59 LEU B C 1
ATOM 2208 O O . LEU B 1 59 ? -4.427 0.213 23.812 1.00 23.32 59 LEU B O 1
ATOM 2213 N N . PRO B 1 60 ? -3.313 -1.273 25.066 1.00 24.48 60 PRO B N 1
ATOM 2214 C CA . PRO B 1 60 ? -4.481 -2.153 25.145 1.00 25.90 60 PRO B CA 1
ATOM 2215 C C . PRO B 1 60 ? -5.607 -1.502 25.946 1.00 26.72 60 PRO B C 1
ATOM 2216 O O . PRO B 1 60 ? -5.365 -0.837 26.955 1.00 25.76 60 PRO B O 1
ATOM 2220 N N . GLU B 1 61 ? -6.839 -1.668 25.487 1.00 28.04 61 GLU B N 1
ATOM 2221 C CA . GLU B 1 61 ? -7.964 -1.084 26.198 1.00 29.35 61 GLU B CA 1
ATOM 2222 C C . GLU B 1 61 ? -7.970 -1.563 27.646 1.00 28.73 61 GLU B C 1
ATOM 2223 O O . GLU B 1 61 ? -7.646 -2.718 27.935 1.00 26.69 61 GLU B O 1
ATOM 2229 N N . GLY B 1 62 ? -8.322 -0.663 28.557 1.00 26.97 62 GLY B N 1
ATOM 2230 C CA . GLY B 1 62 ? -8.370 -1.024 29.960 1.00 25.77 62 GLY B CA 1
ATOM 2231 C C . GLY B 1 62 ? -7.065 -0.824 30.696 1.00 23.73 62 GLY B C 1
ATOM 2232 O O . GLY B 1 62 ? -7.027 -0.903 31.926 1.00 25.13 62 GLY B O 1
ATOM 2233 N N . ALA B 1 63 ? -5.991 -0.570 29.954 1.00 23.61 63 ALA B N 1
ATOM 2234 C CA . ALA B 1 63 ? -4.682 -0.356 30.559 1.00 22.29 63 ALA B CA 1
ATOM 2235 C C . ALA B 1 63 ? -4.709 0.859 31.479 1.00 21.54 63 ALA B C 1
ATOM 2236 O O . ALA B 1 63 ? -5.461 1.808 31.250 1.00 21.07 63 ALA B O 1
ATOM 2238 N N . VAL B 1 64 ? -3.876 0.825 32.512 1.00 20.30 64 VAL B N 1
ATOM 2239 C CA . VAL B 1 64 ? -3.782 1.927 33.459 1.00 19.26 64 VAL B CA 1
ATOM 2240 C C . VAL B 1 64 ? -2.659 2.842 32.983 1.00 19.88 64 VAL B C 1
ATOM 2241 O O . VAL B 1 64 ? -1.478 2.495 33.061 1.00 20.82 64 VAL B O 1
ATOM 2245 N N . VAL B 1 65 ? -3.037 4.000 32.456 1.00 18.27 65 VAL B N 1
ATOM 2246 C CA . VAL B 1 65 ? -2.067 4.965 31.965 1.00 19.28 65 VAL B CA 1
ATOM 2247 C C . VAL B 1 65 ? -1.646 5.807 33.160 1.00 20.43 65 VAL B C 1
ATOM 2248 O O . VAL B 1 65 ? -2.375 6.691 33.599 1.00 21.49 65 VAL B O 1
ATOM 2252 N N . LEU B 1 66 ? -0.472 5.504 33.699 1.00 21.10 66 LEU B N 1
ATOM 2253 C CA . LEU B 1 66 ? 0.048 6.217 34.854 1.00 20.42 66 LEU B CA 1
ATOM 2254 C C . LEU B 1 66 ? 1.034 7.301 34.446 1.00 23.20 66 LEU B C 1
ATOM 2255 O O . LEU B 1 66 ? 2.042 7.020 33.792 1.00 21.61 66 LEU B O 1
ATOM 2260 N N . ALA B 1 67 ? 0.735 8.538 34.834 1.00 23.42 67 ALA B N 1
ATOM 2261 C CA . ALA B 1 67 ? 1.598 9.675 34.537 1.00 28.53 67 ALA B CA 1
ATOM 2262 C C . ALA B 1 67 ? 2.078 10.289 35.846 1.00 31.11 67 ALA B C 1
ATOM 2263 O O . ALA B 1 67 ? 1.305 10.932 36.566 1.00 32.10 67 ALA B O 1
ATOM 2265 N N . VAL B 1 68 ? 3.352 10.065 36.156 1.00 32.15 68 VAL B N 1
ATOM 2266 C CA . VAL B 1 68 ? 3.966 10.596 37.368 1.00 32.85 68 VAL B CA 1
ATOM 2267 C C . VAL B 1 68 ? 4.728 11.856 36.974 1.00 36.29 68 VAL B C 1
ATOM 2268 O O . VAL B 1 68 ? 5.722 11.788 36.252 1.00 35.15 68 VAL B O 1
ATOM 2272 N N . VAL B 1 69 ? 4.255 13.007 37.438 1.00 39.20 69 VAL B N 1
ATOM 2273 C CA . VAL B 1 69 ? 4.906 14.269 37.104 1.00 43.06 69 VAL B CA 1
ATOM 2274 C C . VAL B 1 69 ? 5.010 15.182 38.323 1.00 44.61 69 VAL B C 1
ATOM 2275 O O . VAL B 1 69 ? 4.608 16.361 38.214 1.00 47.17 69 VAL B O 1
ATOM 2279 N N . ALA B 1 76 ? 0.492 24.271 42.651 1.00 30.39 76 ALA B N 1
ATOM 2280 C CA . ALA B 1 76 ? -0.023 22.951 43.124 1.00 31.32 76 ALA B CA 1
ATOM 2281 C C . ALA B 1 76 ? -1.222 22.517 42.293 1.00 30.01 76 ALA B C 1
ATOM 2282 O O . ALA B 1 76 ? -2.035 23.348 41.886 1.00 30.10 76 ALA B O 1
ATOM 2284 N N . ARG B 1 77 ? -1.325 21.212 42.047 1.00 27.61 77 ARG B N 1
ATOM 2285 C CA . ARG B 1 77 ? -2.431 20.650 41.267 1.00 25.47 77 ARG B CA 1
ATOM 2286 C C . ARG B 1 77 ? -2.937 19.379 41.942 1.00 24.92 77 ARG B C 1
ATOM 2287 O O . ARG B 1 77 ? -2.145 18.604 42.482 1.00 24.67 77 ARG B O 1
ATOM 2295 N N . ARG B 1 78 ? -4.248 19.158 41.913 1.00 22.38 78 ARG B N 1
ATOM 2296 C CA . ARG B 1 78 ? -4.810 17.958 42.527 1.00 21.55 78 ARG B CA 1
ATOM 2297 C C . ARG B 1 78 ? -4.469 16.742 41.654 1.00 21.49 78 ARG B C 1
ATOM 2298 O O . ARG B 1 78 ? -4.122 16.888 40.478 1.00 18.68 78 ARG B O 1
ATOM 2306 N N . ALA B 1 79 ? -4.541 15.552 42.240 1.00 21.36 79 ALA B N 1
ATOM 2307 C CA . ALA B 1 79 ? -4.255 14.321 41.510 1.00 20.66 79 ALA B CA 1
ATOM 2308 C C . ALA B 1 79 ? -5.588 13.647 41.246 1.00 20.64 79 ALA B C 1
ATOM 2309 O O . ALA B 1 79 ? -6.470 13.660 42.098 1.00 22.94 79 ALA B O 1
ATOM 2311 N N . VAL B 1 80 ? -5.744 13.058 40.068 1.00 21.68 80 VAL B N 1
ATOM 2312 C CA . VAL B 1 80 ? -7.001 12.407 39.734 1.00 21.71 80 VAL B CA 1
ATOM 2313 C C . VAL B 1 80 ? -6.829 11.086 39.006 1.00 22.53 80 VAL B C 1
ATOM 2314 O O . VAL B 1 80 ? -5.739 10.729 38.563 1.00 22.36 80 VAL B O 1
ATOM 2318 N N . ALA B 1 81 ? -7.929 10.355 38.918 1.00 21.71 81 ALA B N 1
ATOM 2319 C CA . ALA B 1 81 ? -7.981 9.106 38.182 1.00 20.77 81 ALA B CA 1
ATOM 2320 C C . ALA B 1 81 ? -9.204 9.340 37.310 1.00 21.42 81 ALA B C 1
ATOM 2321 O O . ALA B 1 81 ? -10.189 9.925 37.774 1.00 21.23 81 ALA B O 1
ATOM 2323 N N . ALA B 1 82 ? -9.131 8.927 36.048 1.00 21.66 82 ALA B N 1
ATOM 2324 C CA . ALA B 1 82 ? -10.243 9.089 35.117 1.00 22.35 82 ALA B CA 1
ATOM 2325 C C . ALA B 1 82 ? -10.486 7.747 34.439 1.00 23.50 82 ALA B C 1
ATOM 2326 O O . ALA B 1 82 ? -9.535 7.030 34.116 1.00 23.83 82 ALA B O 1
ATOM 2328 N N . LEU B 1 83 ? -11.755 7.418 34.213 1.00 22.59 83 LEU B N 1
ATOM 2329 C CA . LEU B 1 83 ? -12.108 6.141 33.604 1.00 24.34 83 LEU B CA 1
ATOM 2330 C C . LEU B 1 83 ? -12.803 6.297 32.261 1.00 23.61 83 LEU B C 1
ATOM 2331 O O . LEU B 1 83 ? -13.840 6.948 32.160 1.00 23.32 83 LEU B O 1
ATOM 2336 N N . GLY B 1 84 ? -12.215 5.692 31.236 1.00 23.37 84 GLY B N 1
ATOM 2337 C CA . GLY B 1 84 ? -12.779 5.722 29.897 1.00 23.56 84 GLY B CA 1
ATOM 2338 C C . GLY B 1 84 ? -12.433 4.373 29.289 1.00 22.35 84 GLY B C 1
ATOM 2339 O O . GLY B 1 84 ? -12.465 3.365 29.995 1.00 21.29 84 GLY B O 1
ATOM 2340 N N . ARG B 1 85 ? -12.114 4.342 27.999 1.00 22.66 85 ARG B N 1
ATOM 2341 C CA . ARG B 1 85 ? -11.716 3.096 27.340 1.00 25.23 85 ARG B CA 1
ATOM 2342 C C . ARG B 1 85 ? -10.446 2.647 28.040 1.00 23.98 85 ARG B C 1
ATOM 2343 O O . ARG B 1 85 ? -10.200 1.455 28.238 1.00 24.16 85 ARG B O 1
ATOM 2351 N N . TRP B 1 86 ? -9.628 3.632 28.390 1.00 23.26 86 TRP B N 1
ATOM 2352 C CA . TRP B 1 86 ? -8.387 3.397 29.103 1.00 21.39 86 TRP B CA 1
ATOM 2353 C C . TRP B 1 86 ? -8.590 4.024 30.474 1.00 21.55 86 TRP B C 1
ATOM 2354 O O . TRP B 1 86 ? -9.542 4.775 30.684 1.00 22.96 86 TRP B O 1
ATOM 2365 N N . THR B 1 87 ? -7.712 3.707 31.413 1.00 21.26 87 THR B N 1
ATOM 2366 C CA . THR B 1 87 ? -7.815 4.264 32.751 1.00 21.36 87 THR B CA 1
ATOM 2367 C C . THR B 1 87 ? -6.625 5.197 32.939 1.00 22.73 87 THR B C 1
ATOM 2368 O O . THR B 1 87 ? -5.497 4.871 32.548 1.00 22.23 87 THR B O 1
ATOM 2372 N N . TYR B 1 88 ? -6.883 6.363 33.522 1.00 19.72 88 TYR B N 1
ATOM 2373 C CA . TYR B 1 88 ? -5.841 7.364 33.712 1.00 19.32 88 TYR B CA 1
ATOM 2374 C C . TYR B 1 88 ? -5.583 7.710 35.168 1.00 19.75 88 TYR B C 1
ATOM 2375 O O . TYR B 1 88 ? -6.518 7.834 35.962 1.00 19.52 88 TYR B O 1
ATOM 2384 N N . VAL B 1 89 ? -4.306 7.876 35.498 1.00 17.73 89 VAL B N 1
ATOM 2385 C CA . VAL B 1 89 ? -3.879 8.266 36.836 1.00 18.41 89 VAL B CA 1
ATOM 2386 C C . VAL B 1 89 ? -2.773 9.303 36.635 1.00 19.32 89 VAL B C 1
ATOM 2387 O O . VAL B 1 89 ? -1.732 8.997 36.049 1.00 17.51 89 VAL B O 1
ATOM 2391 N N . GLY B 1 90 ? -3.005 10.531 37.092 1.00 18.38 90 GLY B N 1
ATOM 2392 C CA . GLY B 1 90 ? -1.993 11.561 36.932 1.00 20.53 90 GLY B CA 1
ATOM 2393 C C . GLY B 1 90 ? -2.411 12.918 37.468 1.00 19.85 90 GLY B C 1
ATOM 2394 O O . GLY B 1 90 ? -3.437 13.035 38.138 1.00 17.37 90 GLY B O 1
ATOM 2395 N N . PRO B 1 91 ? -1.627 13.968 37.190 1.00 20.80 91 PRO B N 1
ATOM 2396 C CA . PRO B 1 91 ? -1.950 15.311 37.664 1.00 19.54 91 PRO B CA 1
ATOM 2397 C C . PRO B 1 91 ? -3.112 15.881 36.858 1.00 21.69 91 PRO B C 1
ATOM 2398 O O . PRO B 1 91 ? -3.247 15.598 35.665 1.00 20.36 91 PRO B O 1
ATOM 2402 N N . ASP B 1 92 ? -3.954 16.677 37.509 1.00 21.60 92 ASP B N 1
ATOM 2403 C CA . ASP B 1 92 ? -5.079 17.301 36.818 1.00 21.64 92 ASP B CA 1
ATOM 2404 C C . ASP B 1 92 ? -4.551 18.657 36.341 1.00 22.88 92 ASP B C 1
ATOM 2405 O O . ASP B 1 92 ? -5.000 19.716 36.782 1.00 22.92 92 ASP B O 1
ATOM 2410 N N . ASN B 1 93 ? -3.580 18.610 35.437 1.00 21.81 93 ASN B N 1
ATOM 2411 C CA . ASN B 1 93 ? -2.963 19.823 34.920 1.00 21.86 93 ASN B CA 1
ATOM 2412 C C . ASN B 1 93 ? -3.086 19.948 33.404 1.00 21.86 93 ASN B C 1
ATOM 2413 O O . ASN B 1 93 ? -2.352 20.717 32.783 1.00 21.03 93 ASN B O 1
ATOM 2418 N N . GLY B 1 94 ? -4.003 19.188 32.810 1.00 19.96 94 GLY B N 1
ATOM 2419 C CA . GLY B 1 94 ? -4.186 19.255 31.368 1.00 20.06 94 GLY B CA 1
ATOM 2420 C C . GLY B 1 94 ? -3.340 18.296 30.546 1.00 18.19 94 GLY B C 1
ATOM 2421 O O . GLY B 1 94 ? -3.466 18.246 29.325 1.00 18.75 94 GLY B O 1
ATOM 2422 N N . LEU B 1 95 ? -2.468 17.537 31.204 1.00 17.89 95 LEU B N 1
ATOM 2423 C CA . LEU B 1 95 ? -1.617 16.580 30.505 1.00 16.53 95 LEU B CA 1
ATOM 2424 C C . LEU B 1 95 ? -2.419 15.634 29.608 1.00 16.38 95 LEU B C 1
ATOM 2425 O O . LEU B 1 95 ? -2.039 15.363 28.467 1.00 16.02 95 LEU B O 1
ATOM 2430 N N . PHE B 1 96 ? -3.540 15.142 30.122 1.00 16.05 96 PHE B N 1
ATOM 2431 C CA . PHE B 1 96 ? -4.364 14.199 29.372 1.00 16.75 96 PHE B CA 1
ATOM 2432 C C . PHE B 1 96 ? -5.362 14.851 28.411 1.00 17.57 96 PHE B C 1
ATOM 2433 O O . PHE B 1 96 ? -6.196 14.157 27.818 1.00 17.89 96 PHE B O 1
ATOM 2441 N N . THR B 1 97 ? -5.265 16.168 28.233 1.00 17.75 97 THR B N 1
ATOM 2442 C CA . THR B 1 97 ? -6.197 16.894 27.369 1.00 18.31 97 THR B CA 1
ATOM 2443 C C . THR B 1 97 ? -6.452 16.265 25.999 1.00 19.44 97 THR B C 1
ATOM 2444 O O . THR B 1 97 ? -7.604 16.020 25.644 1.00 17.44 97 THR B O 1
ATOM 2448 N N . LEU B 1 98 ? -5.394 15.997 25.234 1.00 19.05 98 LEU B N 1
ATOM 2449 C CA . LEU B 1 98 ? -5.576 15.414 23.905 1.00 20.40 98 LEU B CA 1
ATOM 2450 C C . LEU B 1 98 ? -5.989 13.947 23.961 1.00 19.94 98 LEU B C 1
ATOM 2451 O O . LEU B 1 98 ? -6.794 13.493 23.141 1.00 21.67 98 LEU B O 1
ATOM 2456 N N . ALA B 1 99 ? -5.448 13.205 24.923 1.00 18.41 99 ALA B N 1
ATOM 2457 C CA . ALA B 1 99 ? -5.817 11.802 25.078 1.00 18.65 99 ALA B CA 1
ATOM 2458 C C . ALA B 1 99 ? -7.334 11.699 25.277 1.00 20.09 99 ALA B C 1
ATOM 2459 O O . ALA B 1 99 ? -8.004 10.830 24.703 1.00 20.36 99 ALA B O 1
ATOM 2461 N N . TRP B 1 100 ? -7.876 12.604 26.084 1.00 20.08 100 TRP B N 1
ATOM 2462 C CA . TRP B 1 100 ? -9.301 12.593 26.369 1.00 20.76 100 TRP B CA 1
ATOM 2463 C C . TRP B 1 100 ? -10.198 12.967 25.194 1.00 22.66 100 TRP B C 1
ATOM 2464 O O . TRP B 1 100 ? -11.406 12.754 25.260 1.00 24.30 100 TRP B O 1
ATOM 2475 N N . LEU B 1 101 ? -9.620 13.522 24.127 1.00 22.41 101 LEU B N 1
ATOM 2476 C CA . LEU B 1 101 ? -10.408 13.853 22.940 1.00 23.64 101 LEU B CA 1
ATOM 2477 C C . LEU B 1 101 ? -10.671 12.527 22.220 1.00 24.57 101 LEU B C 1
ATOM 2478 O O . LEU B 1 101 ? -11.702 12.345 21.568 1.00 23.13 101 LEU B O 1
ATOM 2483 N N . LEU B 1 102 ? -9.723 11.603 22.340 1.00 24.37 102 LEU B N 1
ATOM 2484 C CA . LEU B 1 102 ? -9.865 10.290 21.726 1.00 25.10 102 LEU B CA 1
ATOM 2485 C C . LEU B 1 102 ? -10.709 9.407 22.634 1.00 25.23 102 LEU B C 1
ATOM 2486 O O . LEU B 1 102 ? -11.421 8.522 22.170 1.00 25.36 102 LEU B O 1
ATOM 2491 N N . ASP B 1 103 ? -10.634 9.663 23.935 1.00 24.44 103 ASP B N 1
ATOM 2492 C CA . ASP B 1 103 ? -11.349 8.849 24.905 1.00 24.10 103 ASP B CA 1
ATOM 2493 C C . ASP B 1 103 ? -11.935 9.686 26.041 1.00 25.47 103 ASP B C 1
ATOM 2494 O O . ASP B 1 103 ? -11.367 9.751 27.136 1.00 22.98 103 ASP B O 1
ATOM 2499 N N . PRO B 1 104 ? -13.086 10.341 25.788 1.00 25.89 104 PRO B N 1
ATOM 2500 C CA . PRO B 1 104 ? -13.754 11.178 26.788 1.00 27.22 104 PRO B CA 1
ATOM 2501 C C . PRO B 1 104 ? -14.052 10.341 28.024 1.00 27.92 104 PRO B C 1
ATOM 2502 O O . PRO B 1 104 ? -14.790 9.361 27.953 1.00 28.47 104 PRO B O 1
ATOM 2506 N N . PRO B 1 105 ? -13.470 10.711 29.172 1.00 27.48 105 PRO B N 1
ATOM 2507 C CA . PRO B 1 105 ? -13.697 9.958 30.407 1.00 27.92 105 PRO B CA 1
ATOM 2508 C C . PRO B 1 105 ? -15.175 9.905 30.797 1.00 28.09 105 PRO B C 1
ATOM 2509 O O . PRO B 1 105 ? -15.912 10.861 30.579 1.00 26.07 105 PRO B O 1
ATOM 2513 N N . ARG B 1 106 ? -15.595 8.781 31.369 1.00 28.75 106 ARG B N 1
ATOM 2514 C CA . ARG B 1 106 ? -16.980 8.606 31.809 1.00 30.90 106 ARG B CA 1
ATOM 2515 C C . ARG B 1 106 ? -17.103 9.004 33.276 1.00 28.93 106 ARG B C 1
ATOM 2516 O O . ARG B 1 106 ? -18.123 9.547 33.700 1.00 27.76 106 ARG B O 1
ATOM 2524 N N . ARG B 1 107 ? -16.055 8.730 34.047 1.00 26.76 107 ARG B N 1
ATOM 2525 C CA . ARG B 1 107 ? -16.035 9.074 35.463 1.00 26.03 107 ARG B CA 1
ATOM 2526 C C . ARG B 1 107 ? -14.642 9.518 35.888 1.00 25.88 107 ARG B C 1
ATOM 2527 O O . ARG B 1 107 ? -13.645 9.179 35.242 1.00 23.50 107 ARG B O 1
ATOM 2535 N N . ALA B 1 108 ? -14.583 10.280 36.976 1.00 23.70 108 ALA B N 1
ATOM 2536 C CA . ALA B 1 108 ? -13.321 10.778 37.503 1.00 24.28 108 ALA B CA 1
ATOM 2537 C C . ALA B 1 108 ? -13.346 10.757 39.025 1.00 25.26 108 ALA B C 1
ATOM 2538 O O . ALA B 1 108 ? -14.410 10.875 39.646 1.00 25.79 108 ALA B O 1
ATOM 2540 N N . PHE B 1 109 ? -12.168 10.609 39.621 1.00 23.25 109 PHE B N 1
ATOM 2541 C CA . PHE B 1 109 ? -12.040 10.546 41.068 1.00 24.31 109 PHE B CA 1
ATOM 2542 C C . PHE B 1 109 ? -10.835 11.332 41.567 1.00 26.09 109 PHE B C 1
ATOM 2543 O O . PHE B 1 109 ? -9.799 11.391 40.906 1.00 25.39 109 PHE B O 1
ATOM 2551 N N . LEU B 1 110 ? -10.989 11.937 42.738 1.00 25.88 110 LEU B N 1
ATOM 2552 C CA . LEU B 1 110 ? -9.919 12.698 43.363 1.00 28.18 110 LEU B CA 1
ATOM 2553 C C . LEU B 1 110 ? -9.076 11.714 44.158 1.00 29.04 110 LEU B C 1
ATOM 2554 O O . LEU B 1 110 ? -9.616 10.859 44.863 1.00 29.75 110 LEU B O 1
ATOM 2559 N N . LEU B 1 111 ? -7.757 11.820 44.036 1.00 30.02 111 LEU B N 1
ATOM 2560 C CA . LEU B 1 111 ? -6.864 10.934 44.767 1.00 31.98 111 LEU B CA 1
ATOM 2561 C C . LEU B 1 111 ? -6.443 11.587 46.074 1.00 35.69 111 LEU B C 1
ATOM 2562 O O . LEU B 1 111 ? -5.749 12.600 46.072 1.00 35.50 111 LEU B O 1
ATOM 2567 N N . GLU B 1 112 ? -6.867 11.008 47.190 1.00 40.02 112 GLU B N 1
ATOM 2568 C CA . GLU B 1 112 ? -6.501 11.539 48.496 1.00 46.09 112 GLU B CA 1
ATOM 2569 C C . GLU B 1 112 ? -5.385 10.706 49.122 1.00 47.64 112 GLU B C 1
ATOM 2570 O O . GLU B 1 112 ? -4.997 9.687 48.508 1.00 49.19 112 GLU B O 1
ATOM 2576 N N . GLY B 1 134 ? 1.788 14.391 47.266 1.00 41.09 134 GLY B N 1
ATOM 2577 C CA . GLY B 1 134 ? 2.956 14.661 46.381 1.00 38.08 134 GLY B CA 1
ATOM 2578 C C . GLY B 1 134 ? 3.089 13.624 45.282 1.00 36.80 134 GLY B C 1
ATOM 2579 O O . GLY B 1 134 ? 2.111 12.974 44.912 1.00 35.09 134 GLY B O 1
ATOM 2580 N N . ARG B 1 135 ? 4.303 13.467 44.762 1.00 34.40 135 ARG B N 1
ATOM 2581 C CA . ARG B 1 135 ? 4.568 12.506 43.695 1.00 34.55 135 ARG B CA 1
ATOM 2582 C C . ARG B 1 135 ? 4.239 11.071 44.114 1.00 33.20 135 ARG B C 1
ATOM 2583 O O . ARG B 1 135 ? 3.977 10.217 43.267 1.00 34.22 135 ARG B O 1
ATOM 2591 N N . ASP B 1 136 ? 4.256 10.815 45.419 1.00 32.11 136 ASP B N 1
ATOM 2592 C CA . ASP B 1 136 ? 3.990 9.482 45.961 1.00 31.10 136 ASP B CA 1
ATOM 2593 C C . ASP B 1 136 ? 2.522 9.037 45.911 1.00 27.88 136 ASP B C 1
ATOM 2594 O O . ASP B 1 136 ? 2.213 7.888 46.220 1.00 28.27 136 ASP B O 1
ATOM 2599 N N . VAL B 1 137 ? 1.625 9.937 45.522 1.00 26.18 137 VAL B N 1
ATOM 2600 C CA . VAL B 1 137 ? 0.191 9.635 45.466 1.00 24.43 137 VAL B CA 1
ATOM 2601 C C . VAL B 1 137 ? -0.252 8.791 44.267 1.00 22.52 137 VAL B C 1
ATOM 2602 O O . VAL B 1 137 ? -1.227 8.041 44.346 1.00 19.62 137 VAL B O 1
ATOM 2606 N N . PHE B 1 138 ? 0.476 8.914 43.167 1.00 20.38 138 PHE B N 1
ATOM 2607 C CA . PHE B 1 138 ? 0.144 8.224 41.927 1.00 20.63 138 PHE B CA 1
ATOM 2608 C C . PHE B 1 138 ? 0.305 6.705 41.881 1.00 19.08 138 PHE B C 1
ATOM 2609 O O . PHE B 1 138 ? -0.647 5.996 41.565 1.00 19.58 138 PHE B O 1
ATOM 2617 N N . ALA B 1 139 ? 1.499 6.200 42.184 1.00 20.60 139 ALA B N 1
ATOM 2618 C CA . ALA B 1 139 ? 1.742 4.754 42.130 1.00 20.20 139 ALA B CA 1
ATOM 2619 C C . ALA B 1 139 ? 0.704 3.928 42.902 1.00 21.12 139 ALA B C 1
ATOM 2620 O O . ALA B 1 139 ? 0.150 2.965 42.374 1.00 20.15 139 ALA B O 1
ATOM 2622 N N . PRO B 1 140 ? 0.425 4.296 44.162 1.00 21.04 140 PRO B N 1
ATOM 2623 C CA . PRO B 1 140 ? -0.564 3.518 44.915 1.00 20.79 140 PRO B CA 1
ATOM 2624 C C . PRO B 1 140 ? -1.918 3.443 44.220 1.00 19.81 140 PRO B C 1
ATOM 2625 O O . PRO B 1 140 ? -2.559 2.396 44.225 1.00 19.12 140 PRO B O 1
ATOM 2629 N N . ALA B 1 141 ? -2.354 4.554 43.631 1.00 19.25 141 ALA B N 1
ATOM 2630 C CA . ALA B 1 141 ? -3.635 4.585 42.932 1.00 20.08 141 ALA B CA 1
ATOM 2631 C C . ALA B 1 141 ? -3.595 3.668 41.710 1.00 20.73 141 ALA B C 1
ATOM 2632 O O . ALA B 1 141 ? -4.543 2.923 41.443 1.00 18.48 141 ALA B O 1
ATOM 2634 N N . ALA B 1 142 ? -2.496 3.731 40.966 1.00 18.21 142 ALA B N 1
ATOM 2635 C CA . ALA B 1 142 ? -2.345 2.900 39.777 1.00 19.04 142 ALA B CA 1
ATOM 2636 C C . ALA B 1 142 ? -2.376 1.410 40.132 1.00 19.77 142 ALA B C 1
ATOM 2637 O O . ALA B 1 142 ? -2.999 0.611 39.429 1.00 19.85 142 ALA B O 1
ATOM 2639 N N . ALA B 1 143 ? -1.704 1.038 41.219 1.00 19.85 143 ALA B N 1
ATOM 2640 C CA . ALA B 1 143 ? -1.673 -0.358 41.654 1.00 20.22 143 ALA B CA 1
ATOM 2641 C C . ALA B 1 143 ? -3.088 -0.820 41.989 1.00 21.99 143 ALA B C 1
ATOM 2642 O O . ALA B 1 143 ? -3.521 -1.902 41.579 1.00 20.60 143 ALA B O 1
ATOM 2644 N N . HIS B 1 144 ? -3.795 0.013 42.744 1.00 20.19 144 HIS B N 1
ATOM 2645 C CA . HIS B 1 144 ? -5.172 -0.254 43.157 1.00 21.50 144 HIS B CA 1
ATOM 2646 C C . HIS B 1 144 ? -6.050 -0.550 41.946 1.00 22.86 144 HIS B C 1
ATOM 2647 O O . HIS B 1 144 ? -6.811 -1.524 41.936 1.00 22.74 144 HIS B O 1
ATOM 2654 N N . LEU B 1 145 ? -5.942 0.294 40.922 1.00 20.40 145 LEU B N 1
ATOM 2655 C CA . LEU B 1 145 ? -6.738 0.116 39.716 1.00 20.83 145 LEU B CA 1
ATOM 2656 C C . LEU B 1 145 ? -6.243 -1.058 38.879 1.00 20.41 145 LEU B C 1
ATOM 2657 O O . LEU B 1 145 ? -7.032 -1.726 38.207 1.00 19.54 145 LEU B O 1
ATOM 2662 N N . ALA B 1 146 ? -4.942 -1.313 38.930 1.00 18.70 146 ALA B N 1
ATOM 2663 C CA . ALA B 1 146 ? -4.354 -2.410 38.168 1.00 21.88 146 ALA B CA 1
ATOM 2664 C C . ALA B 1 146 ? -4.891 -3.745 38.662 1.00 23.34 146 ALA B C 1
ATOM 2665 O O . ALA B 1 146 ? -5.085 -4.677 37.881 1.00 23.11 146 ALA B O 1
ATOM 2667 N N . LEU B 1 147 ? -5.121 -3.823 39.967 1.00 21.96 147 LEU B N 1
ATOM 2668 C CA . LEU B 1 147 ? -5.637 -5.028 40.601 1.00 24.51 147 LEU B CA 1
ATOM 2669 C C . LEU B 1 147 ? -7.136 -5.176 40.367 1.00 25.01 147 LEU B C 1
ATOM 2670 O O . LEU B 1 147 ? -7.724 -6.203 40.689 1.00 23.86 147 LEU B O 1
ATOM 2675 N N . GLY B 1 148 ? -7.748 -4.138 39.805 1.00 25.74 148 GLY B N 1
ATOM 2676 C CA . GLY B 1 148 ? -9.169 -4.180 39.530 1.00 26.58 148 GLY B CA 1
ATOM 2677 C C . GLY B 1 148 ? -10.034 -3.818 40.719 1.00 28.35 148 GLY B C 1
ATOM 2678 O O . GLY B 1 148 ? -11.229 -4.118 40.732 1.00 28.06 148 GLY B O 1
ATOM 2679 N N . LEU B 1 149 ? -9.447 -3.183 41.726 1.00 26.36 149 LEU B N 1
ATOM 2680 C CA . LEU B 1 149 ? -10.223 -2.792 42.897 1.00 28.41 149 LEU B CA 1
ATOM 2681 C C . LEU B 1 149 ? -11.117 -1.607 42.526 1.00 29.63 149 LEU B C 1
ATOM 2682 O O . LEU B 1 149 ? -10.778 -0.816 41.649 1.00 29.46 149 LEU B O 1
ATOM 2687 N N . PRO B 1 150 ? -12.279 -1.478 43.187 1.00 32.57 150 PRO B N 1
ATOM 2688 C CA . PRO B 1 150 ? -13.218 -0.386 42.909 1.00 32.68 150 PRO B CA 1
ATOM 2689 C C . PRO B 1 150 ? -12.619 1.014 42.994 1.00 31.67 150 PRO B C 1
ATOM 2690 O O . PRO B 1 150 ? -11.947 1.362 43.963 1.00 32.03 150 PRO B O 1
ATOM 2694 N N . PRO B 1 151 ? -12.871 1.842 41.972 1.00 31.95 151 PRO B N 1
ATOM 2695 C CA . PRO B 1 151 ? -12.353 3.211 41.928 1.00 33.15 151 PRO B CA 1
ATOM 2696 C C . PRO B 1 151 ? -12.832 4.087 43.079 1.00 34.24 151 PRO B C 1
ATOM 2697 O O . PRO B 1 151 ? -12.091 4.951 43.549 1.00 33.38 151 PRO B O 1
ATOM 2701 N N . GLU B 1 152 ? -14.064 3.863 43.534 1.00 35.45 152 GLU B N 1
ATOM 2702 C CA . GLU B 1 152 ? -14.618 4.645 44.639 1.00 36.88 152 GLU B CA 1
ATOM 2703 C C . GLU B 1 152 ? -13.697 4.585 45.850 1.00 35.81 152 GLU B C 1
ATOM 2704 O O . GLU B 1 152 ? -13.774 5.427 46.745 1.00 35.31 152 GLU B O 1
ATOM 2710 N N . GLY B 1 153 ? -12.824 3.584 45.870 1.00 34.61 153 GLY B N 1
ATOM 2711 C CA . GLY B 1 153 ? -11.899 3.430 46.977 1.00 33.74 153 GLY B CA 1
ATOM 2712 C C . GLY B 1 153 ? -10.710 4.372 46.921 1.00 32.71 153 GLY B C 1
ATOM 2713 O O . GLY B 1 153 ? -9.981 4.515 47.901 1.00 31.86 153 GLY B O 1
ATOM 2714 N N . LEU B 1 154 ? -10.508 5.013 45.775 1.00 31.92 154 LEU B N 1
ATOM 2715 C CA . LEU B 1 154 ? -9.393 5.942 45.599 1.00 30.16 154 LEU B CA 1
ATOM 2716 C C . LEU B 1 154 ? -9.683 7.287 46.254 1.00 30.75 154 LEU B C 1
ATOM 2717 O O . LEU B 1 154 ? -8.774 7.976 46.730 1.00 28.43 154 LEU B O 1
ATOM 2722 N N . GLY B 1 155 ? -10.957 7.662 46.261 1.00 29.60 155 GLY B N 1
ATOM 2723 C CA . GLY B 1 155 ? -11.342 8.932 46.841 1.00 30.90 155 GLY B CA 1
ATOM 2724 C C . GLY B 1 155 ? -12.678 9.400 46.308 1.00 30.81 155 GLY B C 1
ATOM 2725 O O . GLY B 1 155 ? -13.383 8.641 45.641 1.00 31.31 155 GLY B O 1
ATOM 2726 N N . PRO B 1 156 ? -13.057 10.654 46.589 1.00 31.28 156 PRO B N 1
ATOM 2727 C CA . PRO B 1 156 ? -14.328 11.220 46.134 1.00 31.89 156 PRO B CA 1
ATOM 2728 C C . PRO B 1 156 ? -14.438 11.315 44.623 1.00 31.97 156 PRO B C 1
ATOM 2729 O O . PRO B 1 156 ? -13.480 11.679 43.934 1.00 30.24 156 PRO B O 1
ATOM 2733 N N . GLU B 1 157 ? -15.615 10.990 44.109 1.00 29.74 157 GLU B N 1
ATOM 2734 C CA . GLU B 1 157 ? -15.847 11.087 42.683 1.00 30.88 157 GLU B CA 1
ATOM 2735 C C . GLU B 1 157 ? -16.082 12.562 42.369 1.00 30.77 157 GLU B C 1
ATOM 2736 O O . GLU B 1 157 ? -16.682 13.287 43.167 1.00 31.65 157 GLU B O 1
ATOM 2742 N N . VAL B 1 158 ? -15.576 13.015 41.227 1.00 27.84 158 VAL B N 1
ATOM 2743 C CA . VAL B 1 158 ? -15.762 14.398 40.813 1.00 28.84 158 VAL B CA 1
ATOM 2744 C C . VAL B 1 158 ? -16.262 14.377 39.379 1.00 27.51 158 VAL B C 1
ATOM 2745 O O . VAL B 1 158 ? -16.009 13.422 38.645 1.00 28.69 158 VAL B O 1
ATOM 2749 N N . PRO B 1 159 ? -16.991 15.422 38.963 1.00 27.65 159 PRO B N 1
ATOM 2750 C CA . PRO B 1 159 ? -17.516 15.483 37.596 1.00 27.69 159 PRO B CA 1
ATOM 2751 C C . PRO B 1 159 ? -16.395 15.547 36.567 1.00 27.69 159 PRO B C 1
ATOM 2752 O O . PRO B 1 159 ? -15.403 16.253 36.761 1.00 27.54 159 PRO B O 1
ATOM 2756 N N . VAL B 1 160 ? -16.551 14.805 35.477 1.00 26.86 160 VAL B N 1
ATOM 2757 C CA . VAL B 1 160 ? -15.545 14.796 34.429 1.00 28.02 160 VAL B CA 1
ATOM 2758 C C . VAL B 1 160 ? -15.388 16.184 33.818 1.00 27.87 160 VAL B C 1
ATOM 2759 O O . VAL B 1 160 ? -14.318 16.532 33.325 1.00 25.07 160 VAL B O 1
ATOM 2763 N N . GLU B 1 161 ? -16.452 16.981 33.863 1.00 27.74 161 GLU B N 1
ATOM 2764 C CA . GLU B 1 161 ? -16.394 18.328 33.317 1.00 28.98 161 GLU B CA 1
ATOM 2765 C C . GLU B 1 161 ? -15.409 19.204 34.097 1.00 25.65 161 GLU B C 1
ATOM 2766 O O . GLU B 1 161 ? -14.939 20.217 33.586 1.00 25.65 161 GLU B O 1
ATOM 2772 N N . THR B 1 162 ? -15.092 18.815 35.327 1.00 24.47 162 THR B N 1
ATOM 2773 C CA . THR B 1 162 ? -14.154 19.593 36.133 1.00 24.36 162 THR B CA 1
ATOM 2774 C C . THR B 1 162 ? -12.696 19.194 35.906 1.00 22.00 162 THR B C 1
ATOM 2775 O O . THR B 1 162 ? -11.794 19.772 36.508 1.00 24.66 162 THR B O 1
ATOM 2779 N N . LEU B 1 163 ? -12.455 18.196 35.061 1.00 22.17 163 LEU B N 1
ATOM 2780 C CA . LEU B 1 163 ? -11.077 17.795 34.771 1.00 20.81 163 LEU B CA 1
ATOM 2781 C C . LEU B 1 163 ? -10.439 18.944 33.994 1.00 21.53 163 LEU B C 1
ATOM 2782 O O . LEU B 1 163 ? -11.016 19.435 33.031 1.00 19.97 163 LEU B O 1
ATOM 2787 N N . ALA B 1 164 ? -9.254 19.376 34.411 1.00 21.04 164 ALA B N 1
ATOM 2788 C CA . ALA B 1 164 ? -8.579 20.487 33.743 1.00 21.45 164 ALA B CA 1
ATOM 2789 C C . ALA B 1 164 ? -8.186 20.156 32.304 1.00 20.84 164 ALA B C 1
ATOM 2790 O O . ALA B 1 164 ? -7.739 19.045 32.008 1.00 20.15 164 ALA B O 1
ATOM 2792 N N . ARG B 1 165 ? -8.355 21.126 31.410 1.00 19.79 165 ARG B N 1
ATOM 2793 C CA . ARG B 1 165 ? -8.016 20.929 30.006 1.00 23.18 165 ARG B CA 1
ATOM 2794 C C . ARG B 1 165 ? -7.153 22.072 29.491 1.00 23.40 165 ARG B C 1
ATOM 2795 O O . ARG B 1 165 ? -7.380 23.234 29.839 1.00 22.07 165 ARG B O 1
ATOM 2803 N N . LEU B 1 166 ? -6.160 21.747 28.667 1.00 22.08 166 LEU B N 1
ATOM 2804 C CA . LEU B 1 166 ? -5.323 22.787 28.079 1.00 22.36 166 LEU B CA 1
ATOM 2805 C C . LEU B 1 166 ? -6.196 23.456 27.023 1.00 23.97 166 LEU B C 1
ATOM 2806 O O . LEU B 1 166 ? -7.090 22.824 26.464 1.00 23.45 166 LEU B O 1
ATOM 2811 N N . PRO B 1 167 ? -5.961 24.748 26.746 1.00 28.28 167 PRO B N 1
ATOM 2812 C CA . PRO B 1 167 ? -6.759 25.455 25.740 1.00 30.71 167 PRO B CA 1
ATOM 2813 C C . PRO B 1 167 ? -6.377 25.039 24.319 1.00 32.90 167 PRO B C 1
ATOM 2814 O O . PRO B 1 167 ? -6.160 25.883 23.448 1.00 36.60 167 PRO B O 1
ATOM 2818 N N . LEU B 1 168 ? -6.286 23.735 24.093 1.00 34.66 168 LEU B N 1
ATOM 2819 C CA . LEU B 1 168 ? -5.920 23.208 22.785 1.00 35.16 168 LEU B CA 1
ATOM 2820 C C . LEU B 1 168 ? -7.109 22.571 22.102 1.00 35.32 168 LEU B C 1
ATOM 2821 O O . LEU B 1 168 ? -7.937 21.928 22.742 1.00 35.82 168 LEU B O 1
ATOM 2826 N N . ALA B 1 169 ? -7.186 22.753 20.792 1.00 34.57 169 ALA B N 1
ATOM 2827 C CA . ALA B 1 169 ? -8.271 22.181 20.017 1.00 33.69 169 ALA B CA 1
ATOM 2828 C C . ALA B 1 169 ? -7.734 21.610 18.716 1.00 33.26 169 ALA B C 1
ATOM 2829 O O . ALA B 1 169 ? -6.967 22.266 18.011 1.00 34.35 169 ALA B O 1
ATOM 2831 N N . LEU B 1 170 ? -8.119 20.376 18.416 1.00 31.87 170 LEU B N 1
ATOM 2832 C CA . LEU B 1 170 ? -7.714 19.733 17.175 1.00 31.59 170 LEU B CA 1
ATOM 2833 C C . LEU B 1 170 ? -8.878 19.998 16.236 1.00 33.96 170 LEU B C 1
ATOM 2834 O O . LEU B 1 170 ? -10.020 19.653 16.546 1.00 35.19 170 LEU B O 1
ATOM 2839 N N . THR B 1 171 ? -8.593 20.610 15.093 1.00 33.36 171 THR B N 1
ATOM 2840 C CA . THR B 1 171 ? -9.646 20.957 14.153 1.00 34.82 171 THR B CA 1
ATOM 2841 C C . THR B 1 171 ? -9.411 20.439 12.745 1.00 34.00 171 THR B C 1
ATOM 2842 O O . THR B 1 171 ? -8.300 20.052 12.384 1.00 30.53 171 THR B O 1
ATOM 2846 N N . GLU B 1 172 ? -10.475 20.435 11.951 1.00 35.51 172 GLU B N 1
ATOM 2847 C CA . GLU B 1 172 ? -10.379 20.004 10.568 1.00 37.91 172 GLU B CA 1
ATOM 2848 C C . GLU B 1 172 ? -9.996 21.210 9.710 1.00 37.72 172 GLU B C 1
ATOM 2849 O O . GLU B 1 172 ? -9.898 21.116 8.488 1.00 39.63 172 GLU B O 1
ATOM 2855 N N . GLY B 1 173 ? -9.774 22.347 10.364 1.00 36.30 173 GLY B N 1
ATOM 2856 C CA . GLY B 1 173 ? -9.371 23.541 9.645 1.00 35.03 173 GLY B CA 1
ATOM 2857 C C . GLY B 1 173 ? -10.474 24.528 9.318 1.00 34.63 173 GLY B C 1
ATOM 2858 O O . GLY B 1 173 ? -11.595 24.401 9.805 1.00 34.49 173 GLY B O 1
ATOM 2859 N N . PRO B 1 174 ? -10.183 25.525 8.468 1.00 34.14 174 PRO B N 1
ATOM 2860 C CA . PRO B 1 174 ? -8.881 25.733 7.827 1.00 33.50 174 PRO B CA 1
ATOM 2861 C C . PRO B 1 174 ? -7.792 26.332 8.718 1.00 32.50 174 PRO B C 1
ATOM 2862 O O . PRO B 1 174 ? -6.614 26.285 8.367 1.00 32.38 174 PRO B O 1
ATOM 2866 N N . GLU B 1 175 ? -8.173 26.895 9.861 1.00 30.61 175 GLU B N 1
ATOM 2867 C CA . GLU B 1 175 ? -7.186 27.505 10.746 1.00 32.22 175 GLU B CA 1
ATOM 2868 C C . GLU B 1 175 ? -6.771 26.638 11.930 1.00 29.62 175 GLU B C 1
ATOM 2869 O O . GLU B 1 175 ? -7.604 26.035 12.610 1.00 30.21 175 GLU B O 1
ATOM 2875 N N . GLY B 1 176 ? -5.464 26.588 12.160 1.00 26.84 176 GLY B N 1
ATOM 2876 C CA . GLY B 1 176 ? -4.915 25.814 13.255 1.00 23.45 176 GLY B CA 1
ATOM 2877 C C . GLY B 1 176 ? -3.648 26.483 13.741 1.00 22.35 176 GLY B C 1
ATOM 2878 O O . GLY B 1 176 ? -3.425 27.664 13.470 1.00 21.21 176 GLY B O 1
ATOM 2879 N N . GLU B 1 177 ? -2.805 25.738 14.446 1.00 22.29 177 GLU B N 1
ATOM 2880 C CA . GLU B 1 177 ? -1.562 26.300 14.965 1.00 21.44 177 GLU B CA 1
ATOM 2881 C C . GLU B 1 177 ? -0.489 25.235 15.063 1.00 20.03 177 GLU B C 1
ATOM 2882 O O . GLU B 1 177 ? -0.775 24.046 14.944 1.00 19.29 177 GLU B O 1
ATOM 2888 N N . VAL B 1 178 ? 0.749 25.672 15.263 1.00 18.64 178 VAL B N 1
ATOM 2889 C CA . VAL B 1 178 ? 1.860 24.743 15.434 1.00 19.07 178 VAL B CA 1
ATOM 2890 C C . VAL B 1 178 ? 1.759 24.288 16.881 1.00 19.32 178 VAL B C 1
ATOM 2891 O O . VAL B 1 178 ? 1.895 25.092 17.808 1.00 20.87 178 VAL B O 1
ATOM 2895 N N . LEU B 1 179 ? 1.488 23.004 17.077 1.00 20.03 179 LEU B N 1
ATOM 2896 C CA . LEU B 1 179 ? 1.351 22.453 18.418 1.00 20.54 179 LEU B CA 1
ATOM 2897 C C . LEU B 1 179 ? 2.715 22.322 19.094 1.00 20.17 179 LEU B C 1
ATOM 2898 O O . LEU B 1 179 ? 2.945 22.862 20.181 1.00 20.47 179 LEU B O 1
ATOM 2903 N N . THR B 1 180 ? 3.616 21.596 18.447 1.00 19.78 180 THR B N 1
ATOM 2904 C CA . THR B 1 180 ? 4.950 21.390 18.988 1.00 20.01 180 THR B CA 1
ATOM 2905 C C . THR B 1 180 ? 5.849 20.936 17.845 1.00 20.38 180 THR B C 1
ATOM 2906 O O . THR B 1 180 ? 5.433 20.967 16.688 1.00 20.27 180 THR B O 1
ATOM 2910 N N . PHE B 1 181 ? 7.081 20.537 18.157 1.00 19.40 181 PHE B N 1
ATOM 2911 C CA . PHE B 1 181 ? 8.012 20.068 17.133 1.00 19.96 181 PHE B CA 1
ATOM 2912 C C . PHE B 1 181 ? 8.616 18.734 17.568 1.00 20.41 181 PHE B C 1
ATOM 2913 O O . PHE B 1 181 ? 8.542 18.376 18.744 1.00 20.61 181 PHE B O 1
ATOM 2921 N N . ASP B 1 182 ? 9.200 17.996 16.625 1.00 18.94 182 ASP B N 1
ATOM 2922 C CA . ASP B 1 182 ? 9.870 16.753 16.985 1.00 20.79 182 ASP B CA 1
ATOM 2923 C C . ASP B 1 182 ? 11.371 17.031 16.912 1.00 20.62 182 ASP B C 1
ATOM 2924 O O . ASP B 1 182 ? 11.784 18.136 16.552 1.00 21.09 182 ASP B O 1
ATOM 2929 N N . ARG B 1 183 ? 12.187 16.048 17.261 1.00 20.52 183 ARG B N 1
ATOM 2930 C CA . ARG B 1 183 ? 13.634 16.232 17.276 1.00 21.67 183 ARG B CA 1
ATOM 2931 C C . ARG B 1 183 ? 14.243 16.644 15.940 1.00 23.30 183 ARG B C 1
ATOM 2932 O O . ARG B 1 183 ? 15.304 17.261 15.901 1.00 23.92 183 ARG B O 1
ATOM 2940 N N . PHE B 1 184 ? 13.572 16.304 14.848 1.00 22.80 184 PHE B N 1
ATOM 2941 C CA . PHE B 1 184 ? 14.071 16.632 13.517 1.00 22.78 184 PHE B CA 1
ATOM 2942 C C . PHE B 1 184 ? 13.678 18.032 13.072 1.00 23.46 184 PHE B C 1
ATOM 2943 O O . PHE B 1 184 ? 14.114 18.503 12.021 1.00 22.78 184 PHE B O 1
ATOM 2951 N N . GLY B 1 185 ? 12.857 18.700 13.875 1.00 21.60 185 GLY B N 1
ATOM 2952 C CA . GLY B 1 185 ? 12.437 20.042 13.520 1.00 22.62 185 GLY B CA 1
ATOM 2953 C C . GLY B 1 185 ? 11.127 20.049 12.760 1.00 21.66 185 GLY B C 1
ATOM 2954 O O . GLY B 1 185 ? 10.658 21.108 12.336 1.00 22.79 185 GLY B O 1
ATOM 2955 N N . ASN B 1 186 ? 10.537 18.874 12.562 1.00 19.36 186 ASN B N 1
ATOM 2956 C CA . ASN B 1 186 ? 9.259 18.812 11.865 1.00 19.59 186 ASN B CA 1
ATOM 2957 C C . ASN B 1 186 ? 8.246 19.501 12.779 1.00 20.15 186 ASN B C 1
ATOM 2958 O O . ASN B 1 186 ? 8.324 19.380 14.002 1.00 21.52 186 ASN B O 1
ATOM 2963 N N . ALA B 1 187 ? 7.307 20.236 12.198 1.00 20.90 187 ALA B N 1
ATOM 2964 C CA . ALA B 1 187 ? 6.302 20.912 13.011 1.00 20.45 187 ALA B CA 1
ATOM 2965 C C . ALA B 1 187 ? 5.019 20.102 13.044 1.00 19.23 187 ALA B C 1
ATOM 2966 O O . ALA B 1 187 ? 4.502 19.707 12.002 1.00 21.71 187 ALA B O 1
ATOM 2968 N N . ILE B 1 188 ? 4.515 19.847 14.245 1.00 17.73 188 ILE B N 1
ATOM 2969 C CA . ILE B 1 188 ? 3.271 19.109 14.408 1.00 17.51 188 ILE B CA 1
ATOM 2970 C C . ILE B 1 188 ? 2.181 20.149 14.628 1.00 18.36 188 ILE B C 1
ATOM 2971 O O . ILE B 1 188 ? 2.296 20.990 15.519 1.00 18.41 188 ILE B O 1
ATOM 2976 N N . THR B 1 189 ? 1.134 20.100 13.812 1.00 19.20 189 THR B N 1
ATOM 2977 C CA . THR B 1 189 ? 0.049 21.077 13.916 1.00 19.14 189 THR B CA 1
ATOM 2978 C C . THR B 1 189 ? -1.217 20.498 14.527 1.00 19.52 189 THR B C 1
ATOM 2979 O O . THR B 1 189 ? -1.293 19.302 14.800 1.00 20.46 189 THR B O 1
ATOM 2983 N N . THR B 1 190 ? -2.207 21.362 14.737 1.00 19.46 190 THR B N 1
ATOM 2984 C CA . THR B 1 190 ? -3.483 20.964 15.323 1.00 19.02 190 THR B CA 1
ATOM 2985 C C . THR B 1 190 ? -4.507 20.608 14.246 1.00 21.23 190 THR B C 1
ATOM 2986 O O . THR B 1 190 ? -5.681 20.385 14.548 1.00 23.92 190 THR B O 1
ATOM 2990 N N . LEU B 1 191 ? -4.065 20.559 12.992 1.00 21.54 191 LEU B N 1
ATOM 2991 C CA . LEU B 1 191 ? -4.969 20.248 11.882 1.00 24.25 191 LEU B CA 1
ATOM 2992 C C . LEU B 1 191 ? -5.139 18.745 11.666 1.00 24.18 191 LEU B C 1
ATOM 2993 O O . LEU B 1 191 ? -4.155 18.007 11.586 1.00 22.76 191 LEU B O 1
ATOM 2998 N N . LEU B 1 192 ? -6.395 18.311 11.556 1.00 24.61 192 LEU B N 1
ATOM 2999 C CA . LEU B 1 192 ? -6.737 16.901 11.368 1.00 28.21 192 LEU B CA 1
ATOM 3000 C C . LEU B 1 192 ? -6.879 16.463 9.910 1.00 31.75 192 LEU B C 1
ATOM 3001 O O . LEU B 1 192 ? -7.148 15.291 9.631 1.00 29.65 192 LEU B O 1
ATOM 3006 N N . ARG B 1 193 ? -6.708 17.395 8.981 1.00 33.53 193 ARG B N 1
ATOM 3007 C CA . ARG B 1 193 ? -6.815 17.050 7.571 1.00 36.85 193 ARG B CA 1
ATOM 3008 C C . ARG B 1 193 ? -5.658 17.626 6.774 1.00 38.07 193 ARG B C 1
ATOM 3009 O O . ARG B 1 193 ? -5.172 18.723 7.059 1.00 35.99 193 ARG B O 1
ATOM 3017 N N . ALA B 1 194 ? -5.213 16.866 5.780 1.00 38.07 194 ALA B N 1
ATOM 3018 C CA . ALA B 1 194 ? -4.120 17.281 4.913 1.00 40.89 194 ALA B CA 1
ATOM 3019 C C . ALA B 1 194 ? -4.564 17.015 3.479 1.00 42.35 194 ALA B C 1
ATOM 3020 O O . ALA B 1 194 ? -4.176 16.016 2.874 1.00 43.40 194 ALA B O 1
ATOM 3022 N N . PRO B 1 195 ? -5.395 17.909 2.921 1.00 43.19 195 PRO B N 1
ATOM 3023 C CA . PRO B 1 195 ? -5.894 17.758 1.552 1.00 44.03 195 PRO B CA 1
ATOM 3024 C C . PRO B 1 195 ? -4.798 17.561 0.514 1.00 43.18 195 PRO B C 1
ATOM 3025 O O . PRO B 1 195 ? -3.987 18.455 0.273 1.00 41.89 195 PRO B O 1
ATOM 3029 N N . VAL B 1 196 ? -4.778 16.377 -0.091 1.00 44.30 196 VAL B N 1
ATOM 3030 C CA . VAL B 1 196 ? -3.792 16.060 -1.114 1.00 44.58 196 VAL B CA 1
ATOM 3031 C C . VAL B 1 196 ? -3.932 17.058 -2.262 1.00 43.69 196 VAL B C 1
ATOM 3032 O O . VAL B 1 196 ? -5.043 17.377 -2.686 1.00 44.94 196 VAL B O 1
ATOM 3036 N N . GLY B 1 197 ? -2.803 17.557 -2.753 1.00 42.95 197 GLY B N 1
ATOM 3037 C CA . GLY B 1 197 ? -2.838 18.520 -3.837 1.00 40.94 197 GLY B CA 1
ATOM 3038 C C . GLY B 1 197 ? -3.142 19.918 -3.330 1.00 40.83 197 GLY B C 1
ATOM 3039 O O . GLY B 1 197 ? -3.205 20.872 -4.107 1.00 41.14 197 GLY B O 1
ATOM 3040 N N . GLY B 1 198 ? -3.330 20.035 -2.019 1.00 38.30 198 GLY B N 1
ATOM 3041 C CA . GLY B 1 198 ? -3.624 21.323 -1.420 1.00 36.44 198 GLY B CA 1
ATOM 3042 C C . GLY B 1 198 ? -2.371 22.011 -0.917 1.00 33.81 198 GLY B C 1
ATOM 3043 O O . GLY B 1 198 ? -1.271 21.473 -1.031 1.00 31.65 198 GLY B O 1
ATOM 3044 N N . PHE B 1 199 ? -2.537 23.207 -0.363 1.00 31.90 199 PHE B N 1
ATOM 3045 C CA . PHE B 1 199 ? -1.412 23.977 0.160 1.00 31.46 199 PHE B CA 1
ATOM 3046 C C . PHE B 1 199 ? -1.713 24.457 1.571 1.00 30.50 199 PHE B C 1
ATOM 3047 O O . PHE B 1 199 ? -2.869 24.672 1.931 1.00 30.09 199 PHE B O 1
ATOM 3055 N N . VAL B 1 200 ? -0.667 24.622 2.370 1.00 29.74 200 VAL B N 1
ATOM 3056 C CA . VAL B 1 200 ? -0.833 25.099 3.733 1.00 30.39 200 VAL B CA 1
ATOM 3057 C C . VAL B 1 200 ? 0.119 26.267 3.948 1.00 31.33 200 VAL B C 1
ATOM 3058 O O . VAL B 1 200 ? 1.247 26.264 3.451 1.00 32.40 200 VAL B O 1
ATOM 3062 N N . GLU B 1 201 ? -0.342 27.271 4.680 1.00 31.77 201 GLU B N 1
ATOM 3063 C CA . GLU B 1 201 ? 0.471 28.448 4.945 1.00 32.24 201 GLU B CA 1
ATOM 3064 C C . GLU B 1 201 ? 0.988 28.469 6.379 1.00 30.46 201 GLU B C 1
ATOM 3065 O O . GLU B 1 201 ? 0.219 28.352 7.330 1.00 28.80 201 GLU B O 1
ATOM 3071 N N . VAL B 1 202 ? 2.297 28.628 6.524 1.00 28.35 202 VAL B N 1
ATOM 3072 C CA . VAL B 1 202 ? 2.912 28.671 7.841 1.00 28.73 202 VAL B CA 1
ATOM 3073 C C . VAL B 1 202 ? 4.246 29.392 7.734 1.00 28.29 202 VAL B C 1
ATOM 3074 O O . VAL B 1 202 ? 4.981 29.212 6.766 1.00 27.13 202 VAL B O 1
ATOM 3078 N N . GLY B 1 203 ? 4.551 30.220 8.727 1.00 29.77 203 GLY B N 1
ATOM 3079 C CA . GLY B 1 203 ? 5.797 30.963 8.704 1.00 30.23 203 GLY B CA 1
ATOM 3080 C C . GLY B 1 203 ? 5.852 31.909 7.517 1.00 31.53 203 GLY B C 1
ATOM 3081 O O . GLY B 1 203 ? 6.924 32.381 7.139 1.00 31.43 203 GLY B O 1
ATOM 3082 N N . GLY B 1 204 ? 4.693 32.186 6.927 1.00 31.44 204 GLY B N 1
ATOM 3083 C CA . GLY B 1 204 ? 4.642 33.075 5.781 1.00 34.67 204 GLY B CA 1
ATOM 3084 C C . GLY B 1 204 ? 5.036 32.352 4.507 1.00 36.50 204 GLY B C 1
ATOM 3085 O O . GLY B 1 204 ? 5.192 32.961 3.447 1.00 36.88 204 GLY B O 1
ATOM 3086 N N . ARG B 1 205 ? 5.203 31.039 4.618 1.00 35.08 205 ARG B N 1
ATOM 3087 C CA . ARG B 1 205 ? 5.581 30.212 3.486 1.00 35.39 205 ARG B CA 1
ATOM 3088 C C . ARG B 1 205 ? 4.402 29.358 3.058 1.00 34.80 205 ARG B C 1
ATOM 3089 O O . ARG B 1 205 ? 3.630 28.890 3.895 1.00 32.30 205 ARG B O 1
ATOM 3097 N N . ARG B 1 206 ? 4.257 29.170 1.751 1.00 32.22 206 ARG B N 1
ATOM 3098 C CA . ARG B 1 206 ? 3.183 28.348 1.228 1.00 31.06 206 ARG B CA 1
ATOM 3099 C C . ARG B 1 206 ? 3.778 26.972 0.949 1.00 30.58 206 ARG B C 1
ATOM 3100 O O . ARG B 1 206 ? 4.619 26.813 0.063 1.00 31.39 206 ARG B O 1
ATOM 3108 N N . VAL B 1 207 ? 3.331 25.984 1.717 1.00 29.91 207 VAL B N 1
ATOM 3109 C CA . VAL B 1 207 ? 3.841 24.622 1.619 1.00 27.62 207 VAL B CA 1
ATOM 3110 C C . VAL B 1 207 ? 2.871 23.647 0.965 1.00 26.37 207 VAL B C 1
ATOM 3111 O O . VAL B 1 207 ? 1.699 23.582 1.324 1.00 27.08 207 VAL B O 1
ATOM 3115 N N . PRO B 1 208 ? 3.355 22.866 -0.009 1.00 27.82 208 PRO B N 1
ATOM 3116 C CA . PRO B 1 208 ? 2.476 21.904 -0.677 1.00 26.99 208 PRO B CA 1
ATOM 3117 C C . PRO B 1 208 ? 2.175 20.687 0.196 1.00 28.13 208 PRO B C 1
ATOM 3118 O O . PRO B 1 208 ? 3.058 20.169 0.890 1.00 25.24 208 PRO B O 1
ATOM 3122 N N . VAL B 1 209 ? 0.928 20.231 0.153 1.00 28.38 209 VAL B N 1
ATOM 3123 C CA . VAL B 1 209 ? 0.526 19.052 0.913 1.00 33.74 209 VAL B CA 1
ATOM 3124 C C . VAL B 1 209 ? 0.652 17.822 0.016 1.00 37.67 209 VAL B C 1
ATOM 3125 O O . VAL B 1 209 ? -0.081 17.682 -0.967 1.00 38.06 209 VAL B O 1
ATOM 3129 N N . ARG B 1 210 ? 1.589 16.941 0.352 1.00 41.34 210 ARG B N 1
ATOM 3130 C CA . ARG B 1 210 ? 1.810 15.717 -0.414 1.00 47.29 210 ARG B CA 1
ATOM 3131 C C . ARG B 1 210 ? 1.873 14.498 0.505 1.00 50.19 210 ARG B C 1
ATOM 3132 O O . ARG B 1 210 ? 1.232 14.462 1.558 1.00 50.02 210 ARG B O 1
ATOM 3140 N N . ARG B 1 211 ? 2.642 13.496 0.093 1.00 53.61 211 ARG B N 1
ATOM 3141 C CA . ARG B 1 211 ? 2.805 12.281 0.879 1.00 56.81 211 ARG B CA 1
ATOM 3142 C C . ARG B 1 211 ? 4.253 11.831 0.767 1.00 58.48 211 ARG B C 1
ATOM 3143 O O . ARG B 1 211 ? 4.889 11.481 1.761 1.00 59.78 211 ARG B O 1
ATOM 3151 N N . THR B 1 212 ? 4.766 11.845 -0.458 1.00 59.43 212 THR B N 1
ATOM 3152 C CA . THR B 1 212 ? 6.141 11.444 -0.724 1.00 60.50 212 THR B CA 1
ATOM 3153 C C . THR B 1 212 ? 7.056 12.663 -0.719 1.00 60.99 212 THR B C 1
ATOM 3154 O O . THR B 1 212 ? 6.755 13.677 -1.347 1.00 60.68 212 THR B O 1
ATOM 3158 N N . PHE B 1 213 ? 8.172 12.559 -0.006 1.00 61.61 213 PHE B N 1
ATOM 3159 C CA . PHE B 1 213 ? 9.125 13.658 0.074 1.00 62.67 213 PHE B CA 1
ATOM 3160 C C . PHE B 1 213 ? 9.830 13.872 -1.260 1.00 62.52 213 PHE B C 1
ATOM 3161 O O . PHE B 1 213 ? 9.654 13.026 -2.162 1.00 62.45 213 PHE B O 1
ATOM 3169 N N . GLU B 1 218 ? 17.385 18.867 -2.147 1.00 56.06 218 GLU B N 1
ATOM 3170 C CA . GLU B 1 218 ? 15.943 19.161 -1.904 1.00 55.36 218 GLU B CA 1
ATOM 3171 C C . GLU B 1 218 ? 15.726 19.633 -0.471 1.00 53.55 218 GLU B C 1
ATOM 3172 O O . GLU B 1 218 ? 15.380 18.840 0.401 1.00 55.14 218 GLU B O 1
ATOM 3178 N N . GLY B 1 219 ? 15.938 20.921 -0.229 1.00 50.15 219 GLY B N 1
ATOM 3179 C CA . GLY B 1 219 ? 15.740 21.458 1.106 1.00 45.54 219 GLY B CA 1
ATOM 3180 C C . GLY B 1 219 ? 14.455 22.264 1.180 1.00 41.35 219 GLY B C 1
ATOM 3181 O O . GLY B 1 219 ? 14.378 23.263 1.892 1.00 41.51 219 GLY B O 1
ATOM 3182 N N . ALA B 1 220 ? 13.443 21.825 0.437 1.00 38.48 220 ALA B N 1
ATOM 3183 C CA . ALA B 1 220 ? 12.152 22.506 0.406 1.00 36.67 220 ALA B CA 1
ATOM 3184 C C . ALA B 1 220 ? 11.178 21.891 1.403 1.00 34.04 220 ALA B C 1
ATOM 3185 O O . ALA B 1 220 ? 11.302 20.719 1.763 1.00 32.37 220 ALA B O 1
ATOM 3187 N N . PRO B 1 221 ? 10.184 22.676 1.853 1.00 33.11 221 PRO B N 1
ATOM 3188 C CA . PRO B 1 221 ? 9.181 22.211 2.814 1.00 31.35 221 PRO B CA 1
ATOM 3189 C C . PRO B 1 221 ? 8.054 21.409 2.176 1.00 30.51 221 PRO B C 1
ATOM 3190 O O . PRO B 1 221 ? 7.770 21.547 0.985 1.00 28.73 221 PRO B O 1
ATOM 3194 N N . VAL B 1 222 ? 7.412 20.571 2.983 1.00 28.95 222 VAL B N 1
ATOM 3195 C CA . VAL B 1 222 ? 6.296 19.757 2.525 1.00 27.16 222 VAL B CA 1
ATOM 3196 C C . VAL B 1 222 ? 5.387 19.451 3.708 1.00 26.72 222 VAL B C 1
ATOM 3197 O O . VAL B 1 222 ? 5.860 19.313 4.836 1.00 26.48 222 VAL B O 1
ATOM 3201 N N . ALA B 1 223 ? 4.086 19.354 3.453 1.00 25.22 223 ALA B N 1
ATOM 3202 C CA . ALA B 1 223 ? 3.123 19.049 4.510 1.00 25.97 223 ALA B CA 1
ATOM 3203 C C . ALA B 1 223 ? 2.447 17.717 4.211 1.00 26.54 223 ALA B C 1
ATOM 3204 O O . ALA B 1 223 ? 2.236 17.363 3.050 1.00 26.04 223 ALA B O 1
ATOM 3206 N N . TYR B 1 224 ? 2.100 16.980 5.259 1.00 25.98 224 TYR B N 1
ATOM 3207 C CA . TYR B 1 224 ? 1.467 15.676 5.087 1.00 25.67 224 TYR B CA 1
ATOM 3208 C C . TYR B 1 224 ? 0.778 15.267 6.383 1.00 25.36 224 TYR B C 1
ATOM 3209 O O . TYR B 1 224 ? 1.088 15.803 7.445 1.00 22.40 224 TYR B O 1
ATOM 3218 N N . LEU B 1 225 ? -0.152 14.319 6.300 1.00 25.31 225 LEU B N 1
ATOM 3219 C CA . LEU B 1 225 ? -0.830 13.851 7.500 1.00 26.06 225 LEU B CA 1
ATOM 3220 C C . LEU B 1 225 ? 0.152 12.915 8.203 1.00 25.99 225 LEU B C 1
ATOM 3221 O O . LEU B 1 225 ? 0.475 11.844 7.689 1.00 25.66 225 LEU B O 1
ATOM 3226 N N . GLY B 1 226 ? 0.623 13.328 9.375 1.00 25.02 226 GLY B N 1
ATOM 3227 C CA . GLY B 1 226 ? 1.585 12.533 10.118 1.00 23.63 226 GLY B CA 1
ATOM 3228 C C . GLY B 1 226 ? 1.056 11.305 10.841 1.00 24.22 226 GLY B C 1
ATOM 3229 O O . GLY B 1 226 ? -0.141 11.022 10.837 1.00 24.36 226 GLY B O 1
ATOM 3230 N N . SER B 1 227 ? 1.974 10.592 11.487 1.00 24.23 227 SER B N 1
ATOM 3231 C CA . SER B 1 227 ? 1.670 9.359 12.216 1.00 26.71 227 SER B CA 1
ATOM 3232 C C . SER B 1 227 ? 0.540 9.428 13.240 1.00 26.05 227 SER B C 1
ATOM 3233 O O . SER B 1 227 ? -0.104 8.418 13.510 1.00 27.57 227 SER B O 1
ATOM 3236 N N . ALA B 1 228 ? 0.307 10.606 13.812 1.00 24.08 228 ALA B N 1
ATOM 3237 C CA . ALA B 1 228 ? -0.732 10.767 14.827 1.00 24.30 228 ALA B CA 1
ATOM 3238 C C . ALA B 1 228 ? -2.067 11.233 14.267 1.00 24.58 228 ALA B C 1
ATOM 3239 O O . ALA B 1 228 ? -3.025 11.438 15.017 1.00 23.32 228 ALA B O 1
ATOM 3241 N N . GLY B 1 229 ? -2.132 11.397 12.951 1.00 23.25 229 GLY B N 1
ATOM 3242 C CA . GLY B 1 229 ? -3.361 11.856 12.337 1.00 24.00 229 GLY B CA 1
ATOM 3243 C C . GLY B 1 229 ? -3.425 13.373 12.328 1.00 24.05 229 GLY B C 1
ATOM 3244 O O . GLY B 1 229 ? -4.488 13.954 12.119 1.00 25.16 229 GLY B O 1
ATOM 3245 N N . LEU B 1 230 ? -2.284 14.012 12.573 1.00 21.78 230 LEU B N 1
ATOM 3246 C CA . LEU B 1 230 ? -2.196 15.468 12.572 1.00 21.62 230 LEU B CA 1
ATOM 3247 C C . LEU B 1 230 ? -1.288 15.932 11.444 1.00 20.23 230 LEU B C 1
ATOM 3248 O O . LEU B 1 230 ? -0.286 15.291 11.144 1.00 21.72 230 LEU B O 1
ATOM 3253 N N . LEU B 1 231 ? -1.636 17.049 10.816 1.00 19.01 231 LEU B N 1
ATOM 3254 C CA . LEU B 1 231 ? -0.819 17.571 9.734 1.00 18.51 231 LEU B CA 1
ATOM 3255 C C . LEU B 1 231 ? 0.544 17.985 10.278 1.00 19.15 231 LEU B C 1
ATOM 3256 O O . LEU B 1 231 ? 0.627 18.677 11.291 1.00 17.48 231 LEU B O 1
ATOM 3261 N N . GLU B 1 232 ? 1.608 17.545 9.610 1.00 18.39 232 GLU B N 1
ATOM 3262 C CA . GLU B 1 232 ? 2.967 17.895 10.013 1.00 20.83 232 GLU B CA 1
ATOM 3263 C C . GLU B 1 232 ? 3.647 18.620 8.865 1.00 22.27 232 GLU B C 1
ATOM 3264 O O . GLU B 1 232 ? 3.302 18.412 7.701 1.00 25.40 232 GLU B O 1
ATOM 3270 N N . VAL B 1 233 ? 4.596 19.487 9.193 1.00 22.03 233 VAL B N 1
ATOM 3271 C CA . VAL B 1 233 ? 5.337 20.221 8.173 1.00 21.53 233 VAL B CA 1
ATOM 3272 C C . VAL B 1 233 ? 6.817 19.898 8.338 1.00 23.10 233 VAL B C 1
ATOM 3273 O O . VAL B 1 233 ? 7.381 20.038 9.430 1.00 21.19 233 VAL B O 1
ATOM 3277 N N . ALA B 1 234 ? 7.439 19.459 7.250 1.00 21.71 234 ALA B N 1
ATOM 3278 C CA . ALA B 1 234 ? 8.850 19.102 7.276 1.00 24.18 234 ALA B CA 1
ATOM 3279 C C . ALA B 1 234 ? 9.601 19.725 6.115 1.00 27.06 234 ALA B C 1
ATOM 3280 O O . ALA B 1 234 ? 9.001 20.227 5.161 1.00 28.55 234 ALA B O 1
ATOM 3282 N N . VAL B 1 235 ? 10.922 19.700 6.224 1.00 28.05 235 VAL B N 1
ATOM 3283 C CA . VAL B 1 235 ? 11.805 20.189 5.181 1.00 29.86 235 VAL B CA 1
ATOM 3284 C C . VAL B 1 235 ? 12.583 18.945 4.766 1.00 30.65 235 VAL B C 1
ATOM 3285 O O . VAL B 1 235 ? 13.180 18.274 5.602 1.00 30.83 235 VAL B O 1
ATOM 3289 N N . ASN B 1 236 ? 12.545 18.626 3.480 1.00 32.70 236 ASN B N 1
ATOM 3290 C CA . ASN B 1 236 ? 13.228 17.449 2.961 1.00 35.84 236 ASN B CA 1
ATOM 3291 C C . ASN B 1 236 ? 14.704 17.426 3.370 1.00 37.08 236 ASN B C 1
ATOM 3292 O O . ASN B 1 236 ? 15.495 18.251 2.911 1.00 36.91 236 ASN B O 1
ATOM 3297 N N . ARG B 1 237 ? 15.065 16.482 4.236 1.00 37.68 237 ARG B N 1
ATOM 3298 C CA . ARG B 1 237 ? 16.446 16.347 4.705 1.00 39.58 237 ARG B CA 1
ATOM 3299 C C . ARG B 1 237 ? 16.884 17.500 5.602 1.00 39.17 237 ARG B C 1
ATOM 3300 O O . ARG B 1 237 ? 18.082 17.736 5.774 1.00 40.16 237 ARG B O 1
ATOM 3308 N N . GLY B 1 238 ? 15.923 18.218 6.173 1.00 36.56 238 GLY B N 1
ATOM 3309 C CA . GLY B 1 238 ? 16.274 19.335 7.031 1.00 34.79 238 GLY B CA 1
ATOM 3310 C C . GLY B 1 238 ? 15.327 19.557 8.195 1.00 32.50 238 GLY B C 1
ATOM 3311 O O . GLY B 1 238 ? 14.534 18.682 8.549 1.00 32.12 238 GLY B O 1
ATOM 3312 N N . SER B 1 239 ? 15.422 20.739 8.794 1.00 30.61 239 SER B N 1
ATOM 3313 C CA . SER B 1 239 ? 14.577 21.108 9.922 1.00 28.75 239 SER B CA 1
ATOM 3314 C C . SER B 1 239 ? 13.632 22.235 9.531 1.00 27.51 239 SER B C 1
ATOM 3315 O O . SER B 1 239 ? 14.071 23.346 9.226 1.00 27.02 239 SER B O 1
ATOM 3318 N N . ALA B 1 240 ? 12.333 21.956 9.528 1.00 26.06 240 ALA B N 1
ATOM 3319 C CA . ALA B 1 240 ? 11.365 22.988 9.182 1.00 25.24 240 ALA B CA 1
ATOM 3320 C C . ALA B 1 240 ? 11.457 24.092 10.226 1.00 25.77 240 ALA B C 1
ATOM 3321 O O . ALA B 1 240 ? 11.422 25.279 9.902 1.00 25.91 240 ALA B O 1
ATOM 3323 N N . ARG B 1 241 ? 11.591 23.688 11.484 1.00 26.19 241 ARG B N 1
ATOM 3324 C CA . ARG B 1 241 ? 11.684 24.632 12.595 1.00 28.12 241 ARG B CA 1
ATOM 3325 C C . ARG B 1 241 ? 12.755 25.691 12.347 1.00 29.41 241 ARG B C 1
ATOM 3326 O O . ARG B 1 241 ? 12.494 26.892 12.439 1.00 29.78 241 ARG B O 1
ATOM 3334 N N . GLU B 1 242 ? 13.957 25.229 12.026 1.00 31.07 242 GLU B N 1
ATOM 3335 C CA . GLU B 1 242 ? 15.096 26.106 11.790 1.00 32.95 242 GLU B CA 1
ATOM 3336 C C . GLU B 1 242 ? 15.109 26.748 10.405 1.00 33.08 242 GLU B C 1
ATOM 3337 O O . GLU B 1 242 ? 15.392 27.937 10.274 1.00 33.63 242 GLU B O 1
ATOM 3343 N N . ALA B 1 243 ? 14.797 25.966 9.375 1.00 33.02 243 ALA B N 1
ATOM 3344 C CA . ALA B 1 243 ? 14.792 26.474 8.004 1.00 33.18 243 ALA B CA 1
ATOM 3345 C C . ALA B 1 243 ? 13.717 27.532 7.761 1.00 32.87 243 ALA B C 1
ATOM 3346 O O . ALA B 1 243 ? 13.945 28.500 7.031 1.00 31.73 243 ALA B O 1
ATOM 3348 N N . LEU B 1 244 ? 12.547 27.349 8.367 1.00 31.13 244 LEU B N 1
ATOM 3349 C CA . LEU B 1 244 ? 11.457 28.301 8.196 1.00 30.27 244 LEU B CA 1
ATOM 3350 C C . LEU B 1 244 ? 11.312 29.242 9.386 1.00 30.16 244 LEU B C 1
ATOM 3351 O O . LEU B 1 244 ? 10.432 30.102 9.395 1.00 30.72 244 LEU B O 1
ATOM 3356 N N . GLY B 1 245 ? 12.183 29.079 10.378 1.00 29.03 245 GLY B N 1
ATOM 3357 C CA . GLY B 1 245 ? 12.139 29.918 11.565 1.00 29.91 245 GLY B CA 1
ATOM 3358 C C . GLY B 1 245 ? 10.782 29.851 12.237 1.00 29.12 245 GLY B C 1
ATOM 3359 O O . GLY B 1 245 ? 10.210 30.874 12.608 1.00 30.48 245 GLY B O 1
ATOM 3360 N N . LEU B 1 246 ? 10.272 28.635 12.398 1.00 28.07 246 LEU B N 1
ATOM 3361 C CA . LEU B 1 246 ? 8.964 28.420 13.001 1.00 26.23 246 LEU B CA 1
ATOM 3362 C C . LEU B 1 246 ? 8.987 28.504 14.520 1.00 25.53 246 LEU B C 1
ATOM 3363 O O . LEU B 1 246 ? 10.011 28.241 15.159 1.00 25.41 246 LEU B O 1
ATOM 3368 N N . LYS B 1 247 ? 7.841 28.862 15.092 1.00 23.67 247 LYS B N 1
ATOM 3369 C CA . LYS B 1 247 ? 7.706 28.990 16.535 1.00 23.02 247 LYS B CA 1
ATOM 3370 C C . LYS B 1 247 ? 6.426 28.318 17.018 1.00 22.81 247 LYS B C 1
ATOM 3371 O O . LYS B 1 247 ? 5.396 28.367 16.348 1.00 23.75 247 LYS B O 1
ATOM 3377 N N . GLU B 1 248 ? 6.503 27.686 18.184 1.00 23.05 248 GLU B N 1
ATOM 3378 C CA . GLU B 1 248 ? 5.347 27.024 18.769 1.00 23.70 248 GLU B CA 1
ATOM 3379 C C . GLU B 1 248 ? 4.233 28.063 18.920 1.00 23.63 248 GLU B C 1
ATOM 3380 O O . GLU B 1 248 ? 4.488 29.200 19.316 1.00 22.35 248 GLU B O 1
ATOM 3386 N N . GLY B 1 249 ? 3.005 27.688 18.584 1.00 23.00 249 GLY B N 1
ATOM 3387 C CA . GLY B 1 249 ? 1.906 28.635 18.716 1.00 22.64 249 GLY B CA 1
ATOM 3388 C C . GLY B 1 249 ? 1.593 29.441 17.464 1.00 21.70 249 GLY B C 1
ATOM 3389 O O . GLY B 1 249 ? 0.581 30.139 17.414 1.00 21.69 249 GLY B O 1
ATOM 3398 N N . PRO B 1 251 ? 0.403 30.460 13.651 1.00 23.89 251 PRO B N 1
ATOM 3399 C CA . PRO B 1 251 ? -0.797 30.050 12.918 1.00 23.42 251 PRO B CA 1
ATOM 3400 C C . PRO B 1 251 ? -0.454 29.194 11.698 1.00 22.51 251 PRO B C 1
ATOM 3401 O O . PRO B 1 251 ? 0.595 29.370 11.074 1.00 23.17 251 PRO B O 1
ATOM 3405 N N . VAL B 1 252 ? -1.335 28.252 11.383 1.00 24.24 252 VAL B N 1
ATOM 3406 C CA . VAL B 1 252 ? -1.170 27.381 10.222 1.00 22.32 252 VAL B CA 1
ATOM 3407 C C . VAL B 1 252 ? -2.517 27.448 9.514 1.00 25.29 252 VAL B C 1
ATOM 3408 O O . VAL B 1 252 ? -3.552 27.273 10.148 1.00 23.92 252 VAL B O 1
ATOM 3412 N N . ARG B 1 253 ? -2.512 27.708 8.211 1.00 25.30 253 ARG B N 1
ATOM 3413 C CA . ARG B 1 253 ? -3.770 27.824 7.476 1.00 29.65 253 ARG B CA 1
ATOM 3414 C C . ARG B 1 253 ? -3.825 26.969 6.226 1.00 29.10 253 ARG B C 1
ATOM 3415 O O . ARG B 1 253 ? -2.930 27.036 5.381 1.00 26.74 253 ARG B O 1
ATOM 3423 N N . LEU B 1 254 ? -4.879 26.168 6.116 1.00 28.82 254 LEU B N 1
ATOM 3424 C CA . LEU B 1 254 ? -5.071 25.335 4.945 1.00 32.92 254 LEU B CA 1
ATOM 3425 C C . LEU B 1 254 ? -5.651 26.277 3.902 1.00 34.10 254 LEU B C 1
ATOM 3426 O O . LEU B 1 254 ? -6.635 26.964 4.167 1.00 33.49 254 LEU B O 1
ATOM 3431 N N . LEU B 1 255 ? -5.032 26.326 2.730 1.00 36.67 255 LEU B N 1
ATOM 3432 C CA . LEU B 1 255 ? -5.509 27.201 1.667 1.00 40.56 255 LEU B CA 1
ATOM 3433 C C . LEU B 1 255 ? -6.469 26.465 0.743 1.00 42.84 255 LEU B C 1
ATOM 3434 O O . LEU B 1 255 ? -7.563 27.015 0.493 1.00 45.48 255 LEU B O 1
ATOM 3448 N N . ARG C 1 2 ? 19.131 -11.692 43.256 1.00 43.70 2 ARG C N 1
ATOM 3449 C CA . ARG C 1 2 ? 18.987 -10.347 43.786 1.00 39.74 2 ARG C CA 1
ATOM 3450 C C . ARG C 1 2 ? 18.886 -9.387 42.612 1.00 34.37 2 ARG C C 1
ATOM 3451 O O . ARG C 1 2 ? 19.597 -9.536 41.616 1.00 32.27 2 ARG C O 1
ATOM 3459 N N . PRO C 1 3 ? 17.985 -8.400 42.702 1.00 30.98 3 PRO C N 1
ATOM 3460 C CA . PRO C 1 3 ? 17.850 -7.448 41.601 1.00 28.14 3 PRO C CA 1
ATOM 3461 C C . PRO C 1 3 ? 19.077 -6.556 41.480 1.00 27.22 3 PRO C C 1
ATOM 3462 O O . PRO C 1 3 ? 19.811 -6.348 42.456 1.00 24.70 3 PRO C O 1
ATOM 3466 N N . VAL C 1 4 ? 19.303 -6.044 40.276 1.00 25.38 4 VAL C N 1
ATOM 3467 C CA . VAL C 1 4 ? 20.427 -5.159 40.023 1.00 24.50 4 VAL C CA 1
ATOM 3468 C C . VAL C 1 4 ? 19.931 -3.764 39.644 1.00 22.98 4 VAL C C 1
ATOM 3469 O O . VAL C 1 4 ? 19.186 -3.597 38.675 1.00 24.17 4 VAL C O 1
ATOM 3473 N N . TYR C 1 5 ? 20.336 -2.771 40.425 1.00 20.67 5 TYR C N 1
ATOM 3474 C CA . TYR C 1 5 ? 19.966 -1.383 40.164 1.00 19.93 5 TYR C CA 1
ATOM 3475 C C . TYR C 1 5 ? 21.197 -0.747 39.536 1.00 21.20 5 TYR C C 1
ATOM 3476 O O . TYR C 1 5 ? 22.306 -0.842 40.073 1.00 22.08 5 TYR C O 1
ATOM 3485 N N . PHE C 1 6 ? 20.980 -0.087 38.404 1.00 21.12 6 PHE C N 1
ATOM 3486 C CA . PHE C 1 6 ? 22.056 0.489 37.605 1.00 19.43 6 PHE C CA 1
ATOM 3487 C C . PHE C 1 6 ? 22.049 2.014 37.432 1.00 19.99 6 PHE C C 1
ATOM 3488 O O . PHE C 1 6 ? 21.054 2.610 37.001 1.00 18.26 6 PHE C O 1
ATOM 3496 N N . LEU C 1 7 ? 23.168 2.639 37.788 1.00 17.09 7 LEU C N 1
ATOM 3497 C CA . LEU C 1 7 ? 23.325 4.078 37.635 1.00 18.07 7 LEU C CA 1
ATOM 3498 C C . LEU C 1 7 ? 24.633 4.348 36.901 1.00 18.69 7 LEU C C 1
ATOM 3499 O O . LEU C 1 7 ? 25.620 3.645 37.103 1.00 17.65 7 LEU C O 1
ATOM 3504 N N . SER C 1 8 ? 24.640 5.351 36.032 1.00 18.44 8 SER C N 1
ATOM 3505 C CA . SER C 1 8 ? 25.866 5.685 35.319 1.00 19.30 8 SER C CA 1
ATOM 3506 C C . SER C 1 8 ? 25.779 7.086 34.751 1.00 19.98 8 SER C C 1
ATOM 3507 O O . SER C 1 8 ? 24.754 7.752 34.875 1.00 18.70 8 SER C O 1
ATOM 3510 N N . ASP C 1 9 ? 26.873 7.531 34.138 1.00 19.01 9 ASP C N 1
ATOM 3511 C CA . ASP C 1 9 ? 26.903 8.829 33.480 1.00 20.56 9 ASP C CA 1
ATOM 3512 C C . ASP C 1 9 ? 27.170 8.552 31.996 1.00 20.54 9 ASP C C 1
ATOM 3513 O O . ASP C 1 9 ? 27.681 9.411 31.282 1.00 21.60 9 ASP C O 1
ATOM 3518 N N . PHE C 1 10 ? 26.818 7.347 31.546 1.00 20.02 10 PHE C N 1
ATOM 3519 C CA . PHE C 1 10 ? 27.043 6.941 30.155 1.00 22.30 10 PHE C CA 1
ATOM 3520 C C . PHE C 1 10 ? 26.265 7.753 29.122 1.00 22.24 10 PHE C C 1
ATOM 3521 O O . PHE C 1 10 ? 26.653 7.801 27.961 1.00 21.11 10 PHE C O 1
ATOM 3529 N N . GLY C 1 11 ? 25.166 8.375 29.531 1.00 22.06 11 GLY C N 1
ATOM 3530 C CA . GLY C 1 11 ? 24.404 9.172 28.585 1.00 23.41 11 GLY C CA 1
ATOM 3531 C C . GLY C 1 11 ? 23.422 8.388 27.733 1.00 24.18 11 GLY C C 1
ATOM 3532 O O . GLY C 1 11 ? 23.310 7.167 27.856 1.00 24.27 11 GLY C O 1
ATOM 3533 N N . LEU C 1 12 ? 22.738 9.102 26.839 1.00 23.94 12 LEU C N 1
ATOM 3534 C CA . LEU C 1 12 ? 21.717 8.524 25.973 1.00 25.35 12 LEU C CA 1
ATOM 3535 C C . LEU C 1 12 ? 22.115 8.414 24.503 1.00 26.07 12 LEU C C 1
ATOM 3536 O O . LEU C 1 12 ? 21.309 7.989 23.676 1.00 24.01 12 LEU C O 1
ATOM 3541 N N . GLU C 1 13 ? 23.343 8.799 24.175 1.00 27.91 13 GLU C N 1
ATOM 3542 C CA . GLU C 1 13 ? 23.801 8.760 22.787 1.00 30.72 13 GLU C CA 1
ATOM 3543 C C . GLU C 1 13 ? 24.527 7.483 22.386 1.00 32.15 13 GLU C C 1
ATOM 3544 O O . GLU C 1 13 ? 24.585 7.142 21.205 1.00 32.33 13 GLU C O 1
ATOM 3550 N N . ASP C 1 14 ? 25.075 6.781 23.370 1.00 32.00 14 ASP C N 1
ATOM 3551 C CA . ASP C 1 14 ? 25.827 5.559 23.118 1.00 31.69 14 ASP C CA 1
ATOM 3552 C C . ASP C 1 14 ? 25.091 4.331 23.635 1.00 29.43 14 ASP C C 1
ATOM 3553 O O . ASP C 1 14 ? 24.159 4.440 24.431 1.00 31.18 14 ASP C O 1
ATOM 3558 N N . PRO C 1 15 ? 25.502 3.140 23.184 1.00 25.74 15 PRO C N 1
ATOM 3559 C CA . PRO C 1 15 ? 24.865 1.896 23.620 1.00 24.58 15 PRO C CA 1
ATOM 3560 C C . PRO C 1 15 ? 25.551 1.287 24.850 1.00 22.47 15 PRO C C 1
ATOM 3561 O O . PRO C 1 15 ? 25.367 0.111 25.141 1.00 22.20 15 PRO C O 1
ATOM 3565 N N . TYR C 1 16 ? 26.326 2.086 25.576 1.00 23.04 16 TYR C N 1
ATOM 3566 C CA . TYR C 1 16 ? 27.039 1.567 26.748 1.00 23.10 16 TYR C CA 1
ATOM 3567 C C . TYR C 1 16 ? 26.131 0.969 27.820 1.00 21.34 16 TYR C C 1
ATOM 3568 O O . TYR C 1 16 ? 26.409 -0.111 28.345 1.00 19.45 16 TYR C O 1
ATOM 3577 N N . VAL C 1 17 ? 25.039 1.652 28.146 1.00 19.60 17 VAL C N 1
ATOM 3578 C CA . VAL C 1 17 ? 24.131 1.120 29.162 1.00 20.04 17 VAL C CA 1
ATOM 3579 C C . VAL C 1 17 ? 23.597 -0.244 28.728 1.00 20.52 17 VAL C C 1
ATOM 3580 O O . VAL C 1 17 ? 23.564 -1.190 29.518 1.00 19.49 17 VAL C O 1
ATOM 3584 N N . ALA C 1 18 ? 23.193 -0.343 27.464 1.00 19.59 18 ALA C N 1
ATOM 3585 C CA . ALA C 1 18 ? 22.649 -1.581 26.922 1.00 18.96 18 ALA C CA 1
ATOM 3586 C C . ALA C 1 18 ? 23.667 -2.720 26.921 1.00 19.39 18 ALA C C 1
ATOM 3587 O O . ALA C 1 18 ? 23.309 -3.870 27.162 1.00 20.20 18 ALA C O 1
ATOM 3589 N N . VAL C 1 19 ? 24.928 -2.407 26.630 1.00 17.77 19 VAL C N 1
ATOM 3590 C CA . VAL C 1 19 ? 25.969 -3.428 26.613 1.00 19.30 19 VAL C CA 1
ATOM 3591 C C . VAL C 1 19 ? 26.160 -4.019 28.011 1.00 18.30 19 VAL C C 1
ATOM 3592 O O . VAL C 1 19 ? 26.321 -5.232 28.164 1.00 18.23 19 VAL C O 1
ATOM 3596 N N . VAL C 1 20 ? 26.133 -3.165 29.030 1.00 17.40 20 VAL C N 1
ATOM 3597 C CA . VAL C 1 20 ? 26.271 -3.640 30.399 1.00 18.19 20 VAL C CA 1
ATOM 3598 C C . VAL C 1 20 ? 25.085 -4.546 30.737 1.00 19.32 20 VAL C C 1
ATOM 3599 O O . VAL C 1 20 ? 25.245 -5.600 31.357 1.00 20.63 20 VAL C O 1
ATOM 3603 N N . LYS C 1 21 ? 23.891 -4.138 30.324 1.00 20.30 21 LYS C N 1
ATOM 3604 C CA . LYS C 1 21 ? 22.702 -4.945 30.571 1.00 19.86 21 LYS C CA 1
ATOM 3605 C C . LYS C 1 21 ? 22.809 -6.282 29.827 1.00 21.59 21 LYS C C 1
ATOM 3606 O O . LYS C 1 21 ? 22.340 -7.318 30.310 1.00 20.93 21 LYS C O 1
ATOM 3612 N N . ALA C 1 22 ? 23.427 -6.254 28.648 1.00 19.60 22 ALA C N 1
ATOM 3613 C CA . ALA C 1 22 ? 23.600 -7.466 27.850 1.00 21.16 22 ALA C CA 1
ATOM 3614 C C . ALA C 1 22 ? 24.553 -8.424 28.557 1.00 21.04 22 ALA C C 1
ATOM 3615 O O . ALA C 1 22 ? 24.295 -9.624 28.625 1.00 21.76 22 ALA C O 1
ATOM 3617 N N . VAL C 1 23 ? 25.657 -7.896 29.080 1.00 21.55 23 VAL C N 1
ATOM 3618 C CA . VAL C 1 23 ? 26.615 -8.738 29.789 1.00 23.56 23 VAL C CA 1
ATOM 3619 C C . VAL C 1 23 ? 25.954 -9.306 31.043 1.00 25.63 23 VAL C C 1
ATOM 3620 O O . VAL C 1 23 ? 26.142 -10.475 31.370 1.00 24.91 23 VAL C O 1
ATOM 3624 N N . LEU C 1 24 ? 25.170 -8.482 31.735 1.00 26.53 24 LEU C N 1
ATOM 3625 C CA . LEU C 1 24 ? 24.480 -8.934 32.943 1.00 29.71 24 LEU C CA 1
ATOM 3626 C C . LEU C 1 24 ? 23.528 -10.084 32.630 1.00 30.72 24 LEU C C 1
ATOM 3627 O O . LEU C 1 24 ? 23.350 -10.993 33.439 1.00 33.66 24 LEU C O 1
ATOM 3632 N N . ALA C 1 25 ? 22.913 -10.039 31.455 1.00 33.30 25 ALA C N 1
ATOM 3633 C CA . ALA C 1 25 ? 21.975 -11.078 31.047 1.00 37.06 25 ALA C CA 1
ATOM 3634 C C . ALA C 1 25 ? 22.716 -12.311 30.537 1.00 39.61 25 ALA C C 1
ATOM 3635 O O . ALA C 1 25 ? 22.103 -13.341 30.262 1.00 39.43 25 ALA C O 1
ATOM 3637 N N . GLU C 1 26 ? 24.036 -12.183 30.419 1.00 43.03 26 GLU C N 1
ATOM 3638 C CA . GLU C 1 26 ? 24.926 -13.247 29.954 1.00 46.60 26 GLU C CA 1
ATOM 3639 C C . GLU C 1 26 ? 24.266 -14.607 29.738 1.00 48.53 26 GLU C C 1
ATOM 3640 O O . GLU C 1 26 ? 24.576 -15.549 30.501 1.00 48.40 26 GLU C O 1
ATOM 3646 N N . VAL C 1 33 ? 17.057 -6.006 35.710 1.00 34.09 33 VAL C N 1
ATOM 3647 C CA . VAL C 1 33 ? 17.916 -4.795 35.901 1.00 31.48 33 VAL C CA 1
ATOM 3648 C C . VAL C 1 33 ? 17.068 -3.536 35.871 1.00 30.71 33 VAL C C 1
ATOM 3649 O O . VAL C 1 33 ? 16.403 -3.242 34.878 1.00 32.83 33 VAL C O 1
ATOM 3653 N N . VAL C 1 34 ? 17.094 -2.794 36.970 1.00 28.30 34 VAL C N 1
ATOM 3654 C CA . VAL C 1 34 ? 16.324 -1.567 37.074 1.00 26.07 34 VAL C CA 1
ATOM 3655 C C . VAL C 1 34 ? 17.238 -0.349 37.013 1.00 24.54 34 VAL C C 1
ATOM 3656 O O . VAL C 1 34 ? 18.149 -0.202 37.832 1.00 21.22 34 VAL C O 1
ATOM 3660 N N . ASP C 1 35 ? 16.998 0.524 36.041 1.00 21.32 35 ASP C N 1
ATOM 3661 C CA . ASP C 1 35 ? 17.818 1.717 35.918 1.00 22.02 35 ASP C CA 1
ATOM 3662 C C . ASP C 1 35 ? 17.454 2.740 36.986 1.00 21.70 35 ASP C C 1
ATOM 3663 O O . ASP C 1 35 ? 16.284 2.888 37.360 1.00 20.46 35 ASP C O 1
ATOM 3668 N N . LEU C 1 36 ? 18.474 3.418 37.494 1.00 20.16 36 LEU C N 1
ATOM 3669 C CA . LEU C 1 36 ? 18.280 4.476 38.471 1.00 21.35 36 LEU C CA 1
ATOM 3670 C C . LEU C 1 36 ? 18.380 5.770 37.669 1.00 22.08 36 LEU C C 1
ATOM 3671 O O . LEU C 1 36 ? 17.444 6.567 37.632 1.00 22.03 36 LEU C O 1
ATOM 3676 N N . ALA C 1 37 ? 19.520 5.957 37.007 1.00 21.68 37 ALA C N 1
ATOM 3677 C CA . ALA C 1 37 ? 19.761 7.146 36.192 1.00 20.12 37 ALA C CA 1
ATOM 3678 C C . ALA C 1 37 ? 20.975 6.920 35.289 1.00 20.98 37 ALA C C 1
ATOM 3679 O O . ALA C 1 37 ? 21.927 6.247 35.686 1.00 19.75 37 ALA C O 1
ATOM 3681 N N . HIS C 1 38 ? 20.939 7.479 34.080 1.00 20.82 38 HIS C N 1
ATOM 3682 C CA . HIS C 1 38 ? 22.038 7.328 33.131 1.00 20.30 38 HIS C CA 1
ATOM 3683 C C . HIS C 1 38 ? 22.385 8.624 32.402 1.00 23.08 38 HIS C C 1
ATOM 3684 O O . HIS C 1 38 ? 23.444 8.731 31.781 1.00 22.52 38 HIS C O 1
ATOM 3691 N N . ALA C 1 39 ? 21.493 9.605 32.473 1.00 24.79 39 ALA C N 1
ATOM 3692 C CA . ALA C 1 39 ? 21.723 10.885 31.811 1.00 26.87 39 ALA C CA 1
ATOM 3693 C C . ALA C 1 39 ? 22.319 11.909 32.776 1.00 27.18 39 ALA C C 1
ATOM 3694 O O . ALA C 1 39 ? 21.991 13.088 32.712 1.00 29.21 39 ALA C O 1
ATOM 3696 N N . LEU C 1 40 ? 23.190 11.450 33.669 1.00 29.75 40 LEU C N 1
ATOM 3697 C CA . LEU C 1 40 ? 23.828 12.334 34.645 1.00 30.11 40 LEU C CA 1
ATOM 3698 C C . LEU C 1 40 ? 25.037 13.026 34.027 1.00 31.00 40 LEU C C 1
ATOM 3699 O O . LEU C 1 40 ? 25.685 12.477 33.134 1.00 30.36 40 LEU C O 1
ATOM 3704 N N . PRO C 1 41 ? 25.366 14.241 34.502 1.00 31.59 41 PRO C N 1
ATOM 3705 C CA . PRO C 1 41 ? 26.522 14.948 33.942 1.00 31.23 41 PRO C CA 1
ATOM 3706 C C . PRO C 1 41 ? 27.773 14.079 34.039 1.00 31.77 41 PRO C C 1
ATOM 3707 O O . PRO C 1 41 ? 28.065 13.502 35.088 1.00 29.44 41 PRO C O 1
ATOM 3711 N N . PRO C 1 42 ? 28.523 13.956 32.935 1.00 31.73 42 PRO C N 1
ATOM 3712 C CA . PRO C 1 42 ? 29.738 13.139 32.947 1.00 32.21 42 PRO C CA 1
ATOM 3713 C C . PRO C 1 42 ? 30.706 13.510 34.067 1.00 31.35 42 PRO C C 1
ATOM 3714 O O . PRO C 1 42 ? 30.941 14.690 34.332 1.00 32.58 42 PRO C O 1
ATOM 3718 N N . GLN C 1 43 ? 31.249 12.490 34.728 1.00 30.99 43 GLN C N 1
ATOM 3719 C CA . GLN C 1 43 ? 32.200 12.661 35.825 1.00 32.01 43 GLN C CA 1
ATOM 3720 C C . GLN C 1 43 ? 31.687 13.412 37.057 1.00 30.44 43 GLN C C 1
ATOM 3721 O O . GLN C 1 43 ? 32.450 13.631 37.995 1.00 29.77 43 GLN C O 1
ATOM 3727 N N . ASP C 1 44 ? 30.418 13.811 37.062 1.00 29.21 44 ASP C N 1
ATOM 3728 C CA . ASP C 1 44 ? 29.859 14.549 38.201 1.00 27.15 44 ASP C CA 1
ATOM 3729 C C . ASP C 1 44 ? 29.549 13.595 39.357 1.00 25.80 44 ASP C C 1
ATOM 3730 O O . ASP C 1 44 ? 28.437 13.072 39.463 1.00 22.82 44 ASP C O 1
ATOM 3735 N N . LEU C 1 45 ? 30.531 13.389 40.230 1.00 23.51 45 LEU C N 1
ATOM 3736 C CA . LEU C 1 45 ? 30.377 12.484 41.366 1.00 22.69 45 LEU C CA 1
ATOM 3737 C C . LEU C 1 45 ? 29.387 12.932 42.436 1.00 22.11 45 LEU C C 1
ATOM 3738 O O . LEU C 1 45 ? 28.699 12.104 43.029 1.00 19.55 45 LEU C O 1
ATOM 3743 N N . ARG C 1 46 ? 29.317 14.231 42.698 1.00 20.97 46 ARG C N 1
ATOM 3744 C CA . ARG C 1 46 ? 28.407 14.728 43.724 1.00 21.57 46 ARG C CA 1
ATOM 3745 C C . ARG C 1 46 ? 26.956 14.522 43.310 1.00 20.19 46 ARG C C 1
ATOM 3746 O O . ARG C 1 46 ? 26.120 14.165 44.126 1.00 20.85 46 ARG C O 1
ATOM 3754 N N . ARG C 1 47 ? 26.670 14.742 42.031 1.00 18.98 47 ARG C N 1
ATOM 3755 C CA . ARG C 1 47 ? 25.328 14.566 41.499 1.00 20.48 47 ARG C CA 1
ATOM 3756 C C . ARG C 1 47 ? 24.960 13.094 41.604 1.00 19.95 47 ARG C C 1
ATOM 3757 O O . ARG C 1 47 ? 23.856 12.737 42.038 1.00 17.93 47 ARG C O 1
ATOM 3765 N N . ALA C 1 48 ? 25.903 12.239 41.225 1.00 17.90 48 ALA C N 1
ATOM 3766 C CA . ALA C 1 48 ? 25.682 10.798 41.266 1.00 18.90 48 ALA C CA 1
ATOM 3767 C C . ALA C 1 48 ? 25.557 10.286 42.694 1.00 18.93 48 ALA C C 1
ATOM 3768 O O . ALA C 1 48 ? 24.725 9.417 42.976 1.00 16.93 48 ALA C O 1
ATOM 3770 N N . ALA C 1 49 ? 26.380 10.818 43.599 1.00 17.52 49 ALA C N 1
ATOM 3771 C CA . ALA C 1 49 ? 26.323 10.399 45.002 1.00 16.93 49 ALA C CA 1
ATOM 3772 C C . ALA C 1 49 ? 24.944 10.709 45.566 1.00 16.66 49 ALA C C 1
ATOM 3773 O O . ALA C 1 49 ? 24.368 9.908 46.306 1.00 17.77 49 ALA C O 1
ATOM 3775 N N . TYR C 1 50 ? 24.419 11.879 45.223 1.00 15.34 50 TYR C N 1
ATOM 3776 C CA . TYR C 1 50 ? 23.105 12.274 45.725 1.00 16.60 50 TYR C CA 1
ATOM 3777 C C . TYR C 1 50 ? 21.999 11.386 45.160 1.00 16.83 50 TYR C C 1
ATOM 3778 O O . TYR C 1 50 ? 21.093 10.979 45.892 1.00 19.20 50 TYR C O 1
ATOM 3787 N N . ALA C 1 51 ? 22.069 11.080 43.864 1.00 17.36 51 ALA C N 1
ATOM 3788 C CA . ALA C 1 51 ? 21.060 10.232 43.233 1.00 19.81 51 ALA C CA 1
ATOM 3789 C C . ALA C 1 51 ? 20.948 8.881 43.948 1.00 20.65 51 ALA C C 1
ATOM 3790 O O . ALA C 1 51 ? 19.850 8.364 44.141 1.00 19.11 51 ALA C O 1
ATOM 3792 N N . LEU C 1 52 ? 22.087 8.306 44.327 1.00 19.76 52 LEU C N 1
ATOM 3793 C CA . LEU C 1 52 ? 22.090 7.030 45.035 1.00 21.06 52 LEU C CA 1
ATOM 3794 C C . LEU C 1 52 ? 21.447 7.204 46.410 1.00 21.82 52 LEU C C 1
ATOM 3795 O O . LEU C 1 52 ? 20.636 6.389 46.835 1.00 20.74 52 LEU C O 1
ATOM 3800 N N . PHE C 1 53 ? 21.822 8.281 47.095 1.00 19.76 53 PHE C N 1
ATOM 3801 C CA . PHE C 1 53 ? 21.294 8.612 48.417 1.00 21.69 53 PHE C CA 1
ATOM 3802 C C . PHE C 1 53 ? 19.767 8.703 48.366 1.00 21.07 53 PHE C C 1
ATOM 3803 O O . PHE C 1 53 ? 19.060 8.203 49.242 1.00 19.47 53 PHE C O 1
ATOM 3811 N N . GLU C 1 54 ? 19.280 9.346 47.314 1.00 22.19 54 GLU C N 1
ATOM 3812 C CA . GLU C 1 54 ? 17.861 9.561 47.094 1.00 26.22 54 GLU C CA 1
ATOM 3813 C C . GLU C 1 54 ? 17.031 8.280 46.938 1.00 26.92 54 GLU C C 1
ATOM 3814 O O . GLU C 1 54 ? 15.934 8.173 47.485 1.00 27.58 54 GLU C O 1
ATOM 3820 N N . ALA C 1 55 ? 17.568 7.300 46.222 1.00 24.39 55 ALA C N 1
ATOM 3821 C CA . ALA C 1 55 ? 16.833 6.065 45.967 1.00 24.86 55 ALA C CA 1
ATOM 3822 C C . ALA C 1 55 ? 17.106 4.862 46.861 1.00 23.75 55 ALA C C 1
ATOM 3823 O O . ALA C 1 55 ? 16.230 4.010 47.038 1.00 23.98 55 ALA C O 1
ATOM 3825 N N . LEU C 1 56 ? 18.307 4.786 47.423 1.00 21.61 56 LEU C N 1
ATOM 3826 C CA . LEU C 1 56 ? 18.691 3.640 48.245 1.00 22.51 56 LEU C CA 1
ATOM 3827 C C . LEU C 1 56 ? 17.690 3.108 49.275 1.00 21.93 56 LEU C C 1
ATOM 3828 O O . LEU C 1 56 ? 17.413 1.915 49.304 1.00 20.66 56 LEU C O 1
ATOM 3833 N N . PRO C 1 57 ? 17.135 3.980 50.128 1.00 22.86 57 PRO C N 1
ATOM 3834 C CA . PRO C 1 57 ? 16.185 3.499 51.137 1.00 24.88 57 PRO C CA 1
ATOM 3835 C C . PRO C 1 57 ? 14.940 2.769 50.627 1.00 25.69 57 PRO C C 1
ATOM 3836 O O . PRO C 1 57 ? 14.325 2.000 51.369 1.00 24.60 57 PRO C O 1
ATOM 3840 N N . TYR C 1 58 ? 14.580 3.001 49.369 1.00 23.85 58 TYR C N 1
ATOM 3841 C CA . TYR C 1 58 ? 13.393 2.381 48.780 1.00 26.91 58 TYR C CA 1
ATOM 3842 C C . TYR C 1 58 ? 13.694 1.094 48.027 1.00 27.62 58 TYR C C 1
ATOM 3843 O O . TYR C 1 58 ? 12.777 0.445 47.521 1.00 27.67 58 TYR C O 1
ATOM 3852 N N . LEU C 1 59 ? 14.968 0.721 47.946 1.00 27.13 59 LEU C N 1
ATOM 3853 C CA . LEU C 1 59 ? 15.344 -0.487 47.224 1.00 28.55 59 LEU C CA 1
ATOM 3854 C C . LEU C 1 59 ? 15.376 -1.728 48.107 1.00 28.44 59 LEU C C 1
ATOM 3855 O O . LEU C 1 59 ? 15.731 -1.662 49.281 1.00 25.27 59 LEU C O 1
ATOM 3860 N N . PRO C 1 60 ? 15.008 -2.883 47.537 1.00 29.87 60 PRO C N 1
ATOM 3861 C CA . PRO C 1 60 ? 14.989 -4.158 48.253 1.00 31.07 60 PRO C CA 1
ATOM 3862 C C . PRO C 1 60 ? 16.321 -4.441 48.936 1.00 31.51 60 PRO C C 1
ATOM 3863 O O . PRO C 1 60 ? 17.386 -4.180 48.377 1.00 29.26 60 PRO C O 1
ATOM 3867 N N . GLU C 1 61 ? 16.246 -4.978 50.148 1.00 31.06 61 GLU C N 1
ATOM 3868 C CA . GLU C 1 61 ? 17.428 -5.320 50.926 1.00 31.78 61 GLU C CA 1
ATOM 3869 C C . GLU C 1 61 ? 18.281 -6.297 50.119 1.00 30.29 61 GLU C C 1
ATOM 3870 O O . GLU C 1 61 ? 17.750 -7.172 49.438 1.00 30.57 61 GLU C O 1
ATOM 3876 N N . GLY C 1 62 ? 19.600 -6.156 50.196 1.00 27.24 62 GLY C N 1
ATOM 3877 C CA . GLY C 1 62 ? 20.465 -7.063 49.465 1.00 25.90 62 GLY C CA 1
ATOM 3878 C C . GLY C 1 62 ? 20.543 -6.824 47.965 1.00 25.63 62 GLY C C 1
ATOM 3879 O O . GLY C 1 62 ? 21.184 -7.589 47.244 1.00 24.41 62 GLY C O 1
ATOM 3880 N N . ALA C 1 63 ? 19.892 -5.777 47.477 1.00 24.73 63 ALA C N 1
ATOM 3881 C CA . ALA C 1 63 ? 19.952 -5.483 46.050 1.00 22.08 63 ALA C CA 1
ATOM 3882 C C . ALA C 1 63 ? 21.395 -5.114 45.695 1.00 22.65 63 ALA C C 1
ATOM 3883 O O . ALA C 1 63 ? 22.152 -4.641 46.548 1.00 21.48 63 ALA C O 1
ATOM 3885 N N . VAL C 1 64 ? 21.771 -5.340 44.442 1.00 20.34 64 VAL C N 1
ATOM 3886 C CA . VAL C 1 64 ? 23.109 -5.012 43.966 1.00 21.17 64 VAL C CA 1
ATOM 3887 C C . VAL C 1 64 ? 23.044 -3.652 43.281 1.00 21.11 64 VAL C C 1
ATOM 3888 O O . VAL C 1 64 ? 22.375 -3.501 42.258 1.00 22.17 64 VAL C O 1
ATOM 3892 N N . VAL C 1 65 ? 23.731 -2.667 43.847 1.00 18.68 65 VAL C N 1
ATOM 3893 C CA . VAL C 1 65 ? 23.746 -1.324 43.284 1.00 18.62 65 VAL C CA 1
ATOM 3894 C C . VAL C 1 65 ? 25.002 -1.142 42.444 1.00 19.24 65 VAL C C 1
ATOM 3895 O O . VAL C 1 65 ? 26.104 -0.991 42.979 1.00 18.21 65 VAL C O 1
ATOM 3899 N N . LEU C 1 66 ? 24.820 -1.193 41.128 1.00 18.28 66 LEU C N 1
ATOM 3900 C CA . LEU C 1 66 ? 25.899 -1.026 40.169 1.00 18.92 66 LEU C CA 1
ATOM 3901 C C . LEU C 1 66 ? 25.907 0.439 39.750 1.00 19.72 66 LEU C C 1
ATOM 3902 O O . LEU C 1 66 ? 24.939 0.935 39.174 1.00 18.10 66 LEU C O 1
ATOM 3907 N N . ALA C 1 67 ? 26.993 1.138 40.054 1.00 17.88 67 ALA C N 1
ATOM 3908 C CA . ALA C 1 67 ? 27.083 2.550 39.708 1.00 20.29 67 ALA C CA 1
ATOM 3909 C C . ALA C 1 67 ? 28.425 2.840 39.065 1.00 21.81 67 ALA C C 1
ATOM 3910 O O . ALA C 1 67 ? 29.470 2.658 39.687 1.00 22.78 67 ALA C O 1
ATOM 3912 N N . VAL C 1 68 ? 28.395 3.290 37.814 1.00 22.91 68 VAL C N 1
ATOM 3913 C CA . VAL C 1 68 ? 29.628 3.579 37.090 1.00 23.29 68 VAL C CA 1
ATOM 3914 C C . VAL C 1 68 ? 29.724 5.036 36.657 1.00 24.02 68 VAL C C 1
ATOM 3915 O O . VAL C 1 68 ? 29.046 5.460 35.717 1.00 21.65 68 VAL C O 1
ATOM 3919 N N . VAL C 1 69 ? 30.565 5.791 37.362 1.00 23.79 69 VAL C N 1
ATOM 3920 C CA . VAL C 1 69 ? 30.805 7.209 37.085 1.00 27.94 69 VAL C CA 1
ATOM 3921 C C . VAL C 1 69 ? 32.252 7.513 37.479 1.00 31.64 69 VAL C C 1
ATOM 3922 O O . VAL C 1 69 ? 32.648 7.257 38.612 1.00 29.19 69 VAL C O 1
ATOM 3926 N N . ASP C 1 70 ? 33.040 8.058 36.556 1.00 37.89 70 ASP C N 1
ATOM 3927 C CA . ASP C 1 70 ? 34.437 8.377 36.861 1.00 43.56 70 ASP C CA 1
ATOM 3928 C C . ASP C 1 70 ? 34.806 9.788 36.433 1.00 46.23 70 ASP C C 1
ATOM 3929 O O . ASP C 1 70 ? 35.304 10.562 37.284 1.00 48.07 70 ASP C O 1
ATOM 3934 N N . ARG C 1 78 ? 40.625 2.333 41.298 1.00 33.42 78 ARG C N 1
ATOM 3935 C CA . ARG C 1 78 ? 40.390 0.972 41.857 1.00 32.52 78 ARG C CA 1
ATOM 3936 C C . ARG C 1 78 ? 38.913 0.582 41.744 1.00 30.81 78 ARG C C 1
ATOM 3937 O O . ARG C 1 78 ? 38.030 1.361 42.102 1.00 29.08 78 ARG C O 1
ATOM 3945 N N . ALA C 1 79 ? 38.654 -0.622 41.239 1.00 28.76 79 ALA C N 1
ATOM 3946 C CA . ALA C 1 79 ? 37.289 -1.128 41.084 1.00 28.31 79 ALA C CA 1
ATOM 3947 C C . ALA C 1 79 ? 36.955 -2.006 42.286 1.00 27.09 79 ALA C C 1
ATOM 3948 O O . ALA C 1 79 ? 37.677 -2.956 42.583 1.00 26.51 79 ALA C O 1
ATOM 3950 N N . VAL C 1 80 ? 35.858 -1.697 42.974 1.00 25.33 80 VAL C N 1
ATOM 3951 C CA . VAL C 1 80 ? 35.490 -2.467 44.156 1.00 24.41 80 VAL C CA 1
ATOM 3952 C C . VAL C 1 80 ? 34.029 -2.872 44.286 1.00 24.87 80 VAL C C 1
ATOM 3953 O O . VAL C 1 80 ? 33.154 -2.421 43.546 1.00 23.81 80 VAL C O 1
ATOM 3957 N N . ALA C 1 81 ? 33.799 -3.751 45.253 1.00 24.41 81 ALA C N 1
ATOM 3958 C CA . ALA C 1 81 ? 32.476 -4.221 45.613 1.00 22.40 81 ALA C CA 1
ATOM 3959 C C . ALA C 1 81 ? 32.498 -4.042 47.132 1.00 25.01 81 ALA C C 1
ATOM 3960 O O . ALA C 1 81 ? 33.462 -4.445 47.786 1.00 23.08 81 ALA C O 1
ATOM 3962 N N . ALA C 1 82 ? 31.471 -3.400 47.679 1.00 24.14 82 ALA C N 1
ATOM 3963 C CA . ALA C 1 82 ? 31.371 -3.177 49.123 1.00 23.74 82 ALA C CA 1
ATOM 3964 C C . ALA C 1 82 ? 30.049 -3.783 49.579 1.00 24.75 82 ALA C C 1
ATOM 3965 O O . ALA C 1 82 ? 29.021 -3.598 48.928 1.00 23.97 82 ALA C O 1
ATOM 3967 N N . LEU C 1 83 ? 30.077 -4.497 50.698 1.00 24.31 83 LEU C N 1
ATOM 3968 C CA . LEU C 1 83 ? 28.889 -5.179 51.199 1.00 26.73 83 LEU C CA 1
ATOM 3969 C C . LEU C 1 83 ? 28.328 -4.638 52.510 1.00 24.85 83 LEU C C 1
ATOM 3970 O O . LEU C 1 83 ? 29.041 -4.527 53.506 1.00 26.05 83 LEU C O 1
ATOM 3975 N N . GLY C 1 84 ? 27.039 -4.312 52.488 1.00 24.61 84 GLY C N 1
ATOM 3976 C CA . GLY C 1 84 ? 26.345 -3.820 53.665 1.00 25.03 84 GLY C CA 1
ATOM 3977 C C . GLY C 1 84 ? 24.955 -4.423 53.569 1.00 25.96 84 GLY C C 1
ATOM 3978 O O . GLY C 1 84 ? 24.825 -5.564 53.115 1.00 24.40 84 GLY C O 1
ATOM 3979 N N . ARG C 1 85 ? 23.927 -3.688 53.991 1.00 25.11 85 ARG C N 1
ATOM 3980 C CA . ARG C 1 85 ? 22.557 -4.181 53.886 1.00 27.80 85 ARG C CA 1
ATOM 3981 C C . ARG C 1 85 ? 22.271 -4.304 52.392 1.00 26.42 85 ARG C C 1
ATOM 3982 O O . ARG C 1 85 ? 21.471 -5.133 51.957 1.00 25.82 85 ARG C O 1
ATOM 3990 N N . TRP C 1 86 ? 22.917 -3.442 51.616 1.00 24.08 86 TRP C N 1
ATOM 3991 C CA . TRP C 1 86 ? 22.800 -3.465 50.161 1.00 22.82 86 TRP C CA 1
ATOM 3992 C C . TRP C 1 86 ? 24.220 -3.730 49.676 1.00 22.16 86 TRP C C 1
ATOM 3993 O O . TRP C 1 86 ? 25.172 -3.580 50.438 1.00 22.51 86 TRP C O 1
ATOM 4004 N N . THR C 1 87 ? 24.361 -4.136 48.423 1.00 21.15 87 THR C N 1
ATOM 4005 C CA . THR C 1 87 ? 25.675 -4.423 47.868 1.00 22.69 87 THR C CA 1
ATOM 4006 C C . THR C 1 87 ? 26.004 -3.356 46.839 1.00 23.05 87 THR C C 1
ATOM 4007 O O . THR C 1 87 ? 25.141 -2.942 46.064 1.00 23.99 87 THR C O 1
ATOM 4011 N N . TYR C 1 88 ? 27.252 -2.906 46.837 1.00 20.80 88 TYR C N 1
ATOM 4012 C CA . TYR C 1 88 ? 27.667 -1.849 45.925 1.00 21.57 88 TYR C CA 1
ATOM 4013 C C . TYR C 1 88 ? 28.786 -2.304 45.009 1.00 20.18 88 TYR C C 1
ATOM 4014 O O . TYR C 1 88 ? 29.711 -2.987 45.442 1.00 20.07 88 TYR C O 1
ATOM 4023 N N . VAL C 1 89 ? 28.687 -1.927 43.740 1.00 19.53 89 VAL C N 1
ATOM 4024 C CA . VAL C 1 89 ? 29.697 -2.282 42.751 1.00 20.68 89 VAL C CA 1
ATOM 4025 C C . VAL C 1 89 ? 29.994 -1.045 41.921 1.00 21.18 89 VAL C C 1
ATOM 4026 O O . VAL C 1 89 ? 29.113 -0.499 41.261 1.00 19.52 89 VAL C O 1
ATOM 4030 N N . GLY C 1 90 ? 31.241 -0.593 41.969 1.00 21.39 90 GLY C N 1
ATOM 4031 C CA . GLY C 1 90 ? 31.610 0.584 41.216 1.00 20.91 90 GLY C CA 1
ATOM 4032 C C . GLY C 1 90 ? 33.004 1.052 41.578 1.00 21.13 90 GLY C C 1
ATOM 4033 O O . GLY C 1 90 ? 33.711 0.374 42.322 1.00 19.44 90 GLY C O 1
ATOM 4034 N N . PRO C 1 91 ? 33.428 2.208 41.051 1.00 21.74 91 PRO C N 1
ATOM 4035 C CA . PRO C 1 91 ? 34.751 2.784 41.311 1.00 23.59 91 PRO C CA 1
ATOM 4036 C C . PRO C 1 91 ? 34.922 3.275 42.743 1.00 22.90 91 PRO C C 1
ATOM 4037 O O . PRO C 1 91 ? 33.993 3.808 43.350 1.00 21.71 91 PRO C O 1
ATOM 4041 N N . ASP C 1 92 ? 36.119 3.071 43.279 1.00 23.62 92 ASP C N 1
ATOM 4042 C CA . ASP C 1 92 ? 36.442 3.492 44.635 1.00 24.55 92 ASP C CA 1
ATOM 4043 C C . ASP C 1 92 ? 36.898 4.945 44.559 1.00 24.26 92 ASP C C 1
ATOM 4044 O O . ASP C 1 92 ? 38.078 5.258 44.742 1.00 24.79 92 ASP C O 1
ATOM 4049 N N . ASN C 1 93 ? 35.949 5.831 44.272 1.00 21.25 93 ASN C N 1
ATOM 4050 C CA . ASN C 1 93 ? 36.243 7.247 44.147 1.00 20.37 93 ASN C CA 1
ATOM 4051 C C . ASN C 1 93 ? 35.302 8.126 44.965 1.00 20.97 93 ASN C C 1
ATOM 4052 O O . ASN C 1 93 ? 35.204 9.331 44.725 1.00 21.03 93 ASN C O 1
ATOM 4057 N N . GLY C 1 94 ? 34.602 7.523 45.921 1.00 19.06 94 GLY C N 1
ATOM 4058 C CA . GLY C 1 94 ? 33.706 8.293 46.766 1.00 19.78 94 GLY C CA 1
ATOM 4059 C C . GLY C 1 94 ? 32.278 8.402 46.264 1.00 19.32 94 GLY C C 1
ATOM 4060 O O . GLY C 1 94 ? 31.435 9.018 46.916 1.00 18.22 94 GLY C O 1
ATOM 4061 N N . LEU C 1 95 ? 32.016 7.815 45.103 1.00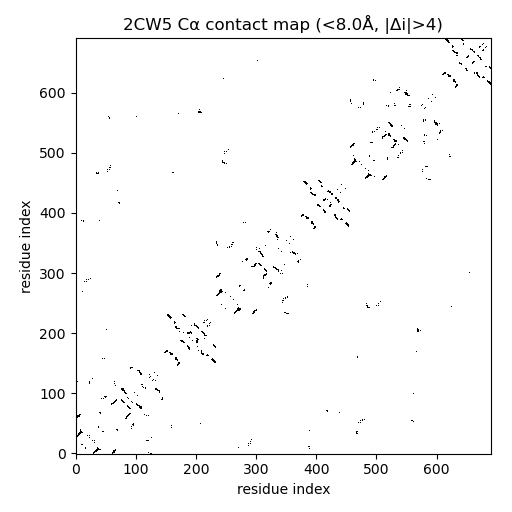 17.96 95 LEU C N 1
ATOM 4062 C CA . LEU C 1 95 ? 30.686 7.819 44.506 1.00 18.84 95 LEU C CA 1
ATOM 4063 C C . LEU C 1 95 ? 29.607 7.368 45.505 1.00 18.77 95 LEU C C 1
ATOM 4064 O O . LEU C 1 95 ? 28.507 7.928 45.547 1.00 19.08 95 LEU C O 1
ATOM 4069 N N . PHE C 1 96 ? 29.933 6.357 46.305 1.00 18.32 96 PHE C N 1
ATOM 4070 C CA . PHE C 1 96 ? 28.994 5.794 47.279 1.00 17.97 96 PHE C CA 1
ATOM 4071 C C . PHE C 1 96 ? 28.982 6.455 48.670 1.00 17.96 96 PHE C C 1
ATOM 4072 O O . PHE C 1 96 ? 28.345 5.939 49.583 1.00 18.23 96 PHE C O 1
ATOM 4080 N N . THR C 1 97 ? 29.672 7.585 48.827 1.00 19.22 97 THR C N 1
ATOM 4081 C CA . THR C 1 97 ? 29.767 8.271 50.123 1.00 18.50 97 THR C CA 1
ATOM 4082 C C . THR C 1 97 ? 28.458 8.467 50.891 1.00 18.71 97 THR C C 1
ATOM 4083 O O . THR C 1 97 ? 28.348 8.090 52.065 1.00 18.37 97 THR C O 1
ATOM 4087 N N . LEU C 1 98 ? 27.472 9.068 50.239 1.00 18.16 98 LEU C N 1
ATOM 4088 C CA . LEU C 1 98 ? 26.187 9.319 50.884 1.00 18.10 98 LEU C CA 1
ATOM 4089 C C . LEU C 1 98 ? 25.412 8.029 51.139 1.00 18.15 98 LEU C C 1
ATOM 4090 O O . LEU C 1 98 ? 24.812 7.856 52.204 1.00 18.60 98 LEU C O 1
ATOM 4095 N N . ALA C 1 99 ? 25.428 7.116 50.173 1.00 17.29 99 ALA C N 1
ATOM 4096 C CA . ALA C 1 99 ? 24.746 5.839 50.342 1.00 18.08 99 ALA C CA 1
ATOM 4097 C C . ALA C 1 99 ? 25.282 5.165 51.602 1.00 20.72 99 ALA C C 1
ATOM 4098 O O . ALA C 1 99 ? 24.534 4.575 52.384 1.00 19.74 99 ALA C O 1
ATOM 4100 N N . TRP C 1 100 ? 26.594 5.262 51.784 1.00 19.96 100 TRP C N 1
ATOM 4101 C CA . TRP C 1 100 ? 27.248 4.644 52.921 1.00 20.57 100 TRP C CA 1
ATOM 4102 C C . TRP C 1 100 ? 26.900 5.266 54.270 1.00 20.95 100 TRP C C 1
ATOM 4103 O O . TRP C 1 100 ? 27.173 4.672 55.313 1.00 20.88 100 TRP C O 1
ATOM 4114 N N . LEU C 1 101 ? 26.293 6.452 54.258 1.00 21.16 101 LEU C N 1
ATOM 4115 C CA . LEU C 1 101 ? 25.865 7.077 55.507 1.00 21.55 101 LEU C CA 1
ATOM 4116 C C . LEU C 1 101 ? 24.602 6.347 55.950 1.00 21.90 101 LEU C C 1
ATOM 4117 O O . LEU C 1 101 ? 24.289 6.277 57.135 1.00 23.05 101 LEU C O 1
ATOM 4122 N N . LEU C 1 102 ? 23.875 5.807 54.978 1.00 21.94 102 LEU C N 1
ATOM 4123 C CA . LEU C 1 102 ? 22.648 5.076 55.259 1.00 22.46 102 LEU C CA 1
ATOM 4124 C C . LEU C 1 102 ? 22.970 3.603 55.508 1.00 23.52 102 LEU C C 1
ATOM 4125 O O . LEU C 1 102 ? 22.250 2.915 56.235 1.00 23.19 102 LEU C O 1
ATOM 4130 N N . ASP C 1 103 ? 24.066 3.142 54.914 1.00 23.88 103 ASP C N 1
ATOM 4131 C CA . ASP C 1 103 ? 24.484 1.743 55.009 1.00 23.18 103 ASP C CA 1
ATOM 4132 C C . ASP C 1 103 ? 26.003 1.581 54.870 1.00 24.99 103 ASP C C 1
ATOM 4133 O O . ASP C 1 103 ? 26.520 1.328 53.780 1.00 24.70 103 ASP C O 1
ATOM 4138 N N . PRO C 1 104 ? 26.739 1.741 55.982 1.00 24.73 104 PRO C N 1
ATOM 4139 C CA . PRO C 1 104 ? 28.200 1.615 56.016 1.00 24.56 104 PRO C CA 1
ATOM 4140 C C . PRO C 1 104 ? 28.602 0.177 55.699 1.00 25.95 104 PRO C C 1
ATOM 4141 O O . PRO C 1 104 ? 28.178 -0.754 56.381 1.00 27.39 104 PRO C O 1
ATOM 4145 N N . PRO C 1 105 ? 29.420 -0.025 54.658 1.00 27.12 105 PRO C N 1
ATOM 4146 C CA . PRO C 1 105 ? 29.830 -1.388 54.314 1.00 28.65 105 PRO C CA 1
ATOM 4147 C C . PRO C 1 105 ? 30.650 -2.079 55.397 1.00 29.53 105 PRO C C 1
ATOM 4148 O O . PRO C 1 105 ? 31.391 -1.437 56.145 1.00 28.35 105 PRO C O 1
ATOM 4152 N N . ARG C 1 106 ? 30.498 -3.395 55.473 1.00 31.35 106 ARG C N 1
ATOM 4153 C CA . ARG C 1 106 ? 31.216 -4.207 56.447 1.00 33.51 106 ARG C CA 1
ATOM 4154 C C . ARG C 1 106 ? 32.435 -4.844 55.783 1.00 32.64 106 ARG C C 1
ATOM 4155 O O . ARG C 1 106 ? 33.460 -5.061 56.429 1.00 33.55 106 ARG C O 1
ATOM 4163 N N . ARG C 1 107 ? 32.318 -5.140 54.491 1.00 30.93 107 ARG C N 1
ATOM 4164 C CA . ARG C 1 107 ? 33.413 -5.745 53.735 1.00 29.83 107 ARG C CA 1
ATOM 4165 C C . ARG C 1 107 ? 33.535 -5.145 52.338 1.00 29.18 107 ARG C C 1
ATOM 4166 O O . ARG C 1 107 ? 32.547 -4.698 51.762 1.00 27.70 107 ARG C O 1
ATOM 4174 N N . ALA C 1 108 ? 34.753 -5.136 51.803 1.00 28.44 108 ALA C N 1
ATOM 4175 C CA . ALA C 1 108 ? 35.013 -4.604 50.467 1.00 27.26 108 ALA C CA 1
ATOM 4176 C C . ALA C 1 108 ? 35.964 -5.552 49.749 1.00 28.97 108 ALA C C 1
ATOM 4177 O O . ALA C 1 108 ? 36.776 -6.225 50.390 1.00 27.95 108 ALA C O 1
ATOM 4179 N N . PHE C 1 109 ? 35.867 -5.597 48.422 1.00 29.10 109 PHE C N 1
ATOM 4180 C CA . PHE C 1 109 ? 36.700 -6.484 47.615 1.00 30.99 109 PHE C CA 1
ATOM 4181 C C . PHE C 1 109 ? 37.181 -5.827 46.326 1.00 32.32 109 PHE C C 1
ATOM 4182 O O . PHE C 1 109 ? 36.467 -5.026 45.723 1.00 31.67 109 PHE C O 1
ATOM 4190 N N . LEU C 1 110 ? 38.396 -6.174 45.908 1.00 32.94 110 LEU C N 1
ATOM 4191 C CA . LEU C 1 110 ? 38.952 -5.657 44.662 1.00 32.84 110 LEU C CA 1
ATOM 4192 C C . LEU C 1 110 ? 38.308 -6.485 43.557 1.00 31.59 110 LEU C C 1
ATOM 4193 O O . LEU C 1 110 ? 38.169 -7.697 43.699 1.00 31.23 110 LEU C O 1
ATOM 4198 N N . LEU C 1 111 ? 37.910 -5.844 42.463 1.00 30.55 111 LEU C N 1
ATOM 4199 C CA . LEU C 1 111 ? 37.272 -6.579 41.377 1.00 31.81 111 LEU C CA 1
ATOM 4200 C C . LEU C 1 111 ? 38.257 -7.064 40.318 1.00 33.97 111 LEU C C 1
ATOM 4201 O O . LEU C 1 111 ? 38.914 -6.264 39.654 1.00 34.19 111 LEU C O 1
ATOM 4206 N N . GLU C 1 112 ? 38.356 -8.385 40.177 1.00 37.38 112 GLU C N 1
ATOM 4207 C CA . GLU C 1 112 ? 39.238 -8.998 39.188 1.00 39.48 112 GLU C CA 1
ATOM 4208 C C . GLU C 1 112 ? 38.519 -10.179 38.524 1.00 40.71 112 GLU C C 1
ATOM 4209 O O . GLU C 1 112 ? 39.094 -11.252 38.352 1.00 40.22 112 GLU C O 1
ATOM 4215 N N . PRO C 1 113 ? 37.248 -9.987 38.132 1.00 40.90 113 PRO C N 1
ATOM 4216 C CA . PRO C 1 113 ? 36.483 -11.062 37.494 1.00 41.70 113 PRO C CA 1
ATOM 4217 C C . PRO C 1 113 ? 36.961 -11.355 36.074 1.00 42.50 113 PRO C C 1
ATOM 4218 O O . PRO C 1 113 ? 37.691 -10.562 35.476 1.00 41.41 113 PRO C O 1
ATOM 4222 N N . PRO C 1 114 ? 36.564 -12.510 35.521 1.00 44.02 114 PRO C N 1
ATOM 4223 C CA . PRO C 1 114 ? 36.985 -12.839 34.158 1.00 45.63 114 PRO C CA 1
ATOM 4224 C C . PRO C 1 114 ? 36.269 -11.913 33.176 1.00 47.45 114 PRO C C 1
ATOM 4225 O O . PRO C 1 114 ? 35.060 -11.686 33.293 1.00 46.97 114 PRO C O 1
ATOM 4229 N N . ARG C 1 115 ? 37.017 -11.368 32.223 1.00 48.67 115 ARG C N 1
ATOM 4230 C CA . ARG C 1 115 ? 36.448 -10.459 31.236 1.00 49.79 115 ARG C CA 1
ATOM 4231 C C . ARG C 1 115 ? 35.448 -11.181 30.336 1.00 49.30 115 ARG C C 1
ATOM 4232 O O . ARG C 1 115 ? 35.684 -12.317 29.918 1.00 49.40 115 ARG C O 1
ATOM 4240 N N . PRO C 1 116 ? 34.311 -10.531 30.031 1.00 48.16 116 PRO C N 1
ATOM 4241 C CA . PRO C 1 116 ? 33.300 -11.148 29.168 1.00 46.65 116 PRO C CA 1
ATOM 4242 C C . PRO C 1 116 ? 33.872 -11.403 27.774 1.00 45.73 116 PRO C C 1
ATOM 4243 O O . PRO C 1 116 ? 34.704 -10.636 27.287 1.00 45.83 116 PRO C O 1
ATOM 4247 N N . ARG C 1 117 ? 33.428 -12.482 27.138 1.00 44.35 117 ARG C N 1
ATOM 4248 C CA . ARG C 1 117 ? 33.916 -12.846 25.811 1.00 45.41 117 ARG C CA 1
ATOM 4249 C C . ARG C 1 117 ? 33.021 -12.378 24.663 1.00 43.96 117 ARG C C 1
ATOM 4250 O O . ARG C 1 117 ? 31.839 -12.711 24.611 1.00 42.43 117 ARG C O 1
ATOM 4258 N N . PRO C 1 118 ? 33.577 -11.593 23.727 1.00 43.33 118 PRO C N 1
ATOM 4259 C CA . PRO C 1 118 ? 32.776 -11.117 22.594 1.00 43.87 118 PRO C CA 1
ATOM 4260 C C . PRO C 1 118 ? 32.355 -12.311 21.733 1.00 43.83 118 PRO C C 1
ATOM 4261 O O . PRO C 1 118 ? 33.168 -13.191 21.446 1.00 44.67 118 PRO C O 1
ATOM 4265 N N . LYS C 1 119 ? 31.087 -12.338 21.331 1.00 43.44 119 LYS C N 1
ATOM 4266 C CA . LYS C 1 119 ? 30.545 -13.439 20.536 1.00 44.90 119 LYS C CA 1
ATOM 4267 C C . LYS C 1 119 ? 30.970 -13.422 19.073 1.00 46.44 119 LYS C C 1
ATOM 4268 O O . LYS C 1 119 ? 31.102 -14.473 18.441 1.00 46.88 119 LYS C O 1
ATOM 4274 N N . ALA C 1 120 ? 31.173 -12.228 18.534 1.00 45.60 120 ALA C N 1
ATOM 4275 C CA . ALA C 1 120 ? 31.601 -12.093 17.154 1.00 46.94 120 ALA C CA 1
ATOM 4276 C C . ALA C 1 120 ? 32.966 -11.424 17.187 1.00 46.92 120 ALA C C 1
ATOM 4277 O O . ALA C 1 120 ? 33.266 -10.664 18.111 1.00 48.21 120 ALA C O 1
ATOM 4279 N N . ALA C 1 121 ? 33.798 -11.709 16.193 1.00 45.01 121 ALA C N 1
ATOM 4280 C CA . ALA C 1 121 ? 35.125 -11.109 16.152 1.00 45.18 121 ALA C CA 1
ATOM 4281 C C . ALA C 1 121 ? 35.795 -11.291 14.801 1.00 43.66 121 ALA C C 1
ATOM 4282 O O . ALA C 1 121 ? 35.874 -12.403 14.279 1.00 44.06 121 ALA C O 1
ATOM 4284 N N . LEU C 1 122 ? 36.271 -10.189 14.234 1.00 41.85 122 LEU C N 1
ATOM 4285 C CA . LEU C 1 122 ? 36.955 -10.232 12.951 1.00 39.90 122 LEU C CA 1
ATOM 4286 C C . LEU C 1 122 ? 38.306 -10.915 13.164 1.00 38.72 122 LEU C C 1
ATOM 4287 O O . LEU C 1 122 ? 38.789 -11.008 14.294 1.00 37.73 122 LEU C O 1
ATOM 4292 N N . PRO C 1 123 ? 38.930 -11.410 12.084 1.00 38.34 123 PRO C N 1
ATOM 4293 C CA . PRO C 1 123 ? 40.230 -12.086 12.191 1.00 37.10 123 PRO C CA 1
ATOM 4294 C C . PRO C 1 123 ? 41.265 -11.315 13.013 1.00 35.76 123 PRO C C 1
ATOM 4295 O O . PRO C 1 123 ? 41.630 -10.191 12.673 1.00 34.62 123 PRO C O 1
ATOM 4299 N N . GLY C 1 124 ? 41.726 -11.933 14.099 1.00 36.21 124 GLY C N 1
ATOM 4300 C CA . GLY C 1 124 ? 42.721 -11.311 14.956 1.00 37.26 124 GLY C CA 1
ATOM 4301 C C . GLY C 1 124 ? 42.235 -10.066 15.670 1.00 39.10 124 GLY C C 1
ATOM 4302 O O . GLY C 1 124 ? 43.039 -9.284 16.175 1.00 37.63 124 GLY C O 1
ATOM 4303 N N . TRP C 1 125 ? 40.917 -9.888 15.714 1.00 41.45 125 TRP C N 1
ATOM 4304 C CA . TRP C 1 125 ? 40.299 -8.729 16.356 1.00 43.90 125 TRP C CA 1
ATOM 4305 C C . TRP C 1 125 ? 40.186 -8.885 17.867 1.00 44.52 125 TRP C C 1
ATOM 4306 O O . TRP C 1 125 ? 39.939 -9.978 18.377 1.00 44.63 125 TRP C O 1
ATOM 4317 N N . ALA C 1 126 ? 40.357 -7.773 18.573 1.00 46.07 126 ALA C N 1
ATOM 4318 C CA . ALA C 1 126 ? 40.263 -7.744 20.027 1.00 45.99 126 ALA C CA 1
ATOM 4319 C C . ALA C 1 126 ? 40.056 -6.302 20.490 1.00 46.76 126 ALA C C 1
ATOM 4320 O O . ALA C 1 126 ? 40.713 -5.381 20.003 1.00 44.01 126 ALA C O 1
ATOM 4322 N N . PRO C 1 127 ? 39.132 -6.088 21.439 1.00 47.71 127 PRO C N 1
ATOM 4323 C CA . PRO C 1 127 ? 38.875 -4.733 21.935 1.00 48.36 127 PRO C CA 1
ATOM 4324 C C . PRO C 1 127 ? 40.062 -4.187 22.724 1.00 48.72 127 PRO C C 1
ATOM 4325 O O . PRO C 1 127 ? 40.884 -4.952 23.232 1.00 47.90 127 PRO C O 1
ATOM 4329 N N . GLY C 1 128 ? 40.155 -2.864 22.810 1.00 48.50 128 GLY C N 1
ATOM 4330 C CA . GLY C 1 128 ? 41.245 -2.252 23.548 1.00 48.19 128 GLY C CA 1
ATOM 4331 C C . GLY C 1 128 ? 41.203 -2.648 25.012 1.00 48.67 128 GLY C C 1
ATOM 4332 O O . GLY C 1 128 ? 40.143 -2.984 25.545 1.00 47.43 128 GLY C O 1
ATOM 4333 N N . GLU C 1 129 ? 42.358 -2.607 25.666 1.00 48.91 129 GLU C N 1
ATOM 4334 C CA . GLU C 1 129 ? 42.454 -2.973 27.073 1.00 48.74 129 GLU C CA 1
ATOM 4335 C C . GLU C 1 129 ? 42.133 -1.794 27.993 1.00 46.83 129 GLU C C 1
ATOM 4336 O O . GLU C 1 129 ? 42.586 -0.668 27.764 1.00 44.63 129 GLU C O 1
ATOM 4342 N N . ALA C 1 130 ? 41.341 -2.066 29.027 1.00 44.88 130 ALA C N 1
ATOM 4343 C CA . ALA C 1 130 ? 40.947 -1.051 29.999 1.00 43.47 130 ALA C CA 1
ATOM 4344 C C . ALA C 1 130 ? 40.342 0.172 29.326 1.00 42.24 130 ALA C C 1
ATOM 4345 O O . ALA C 1 130 ? 40.746 1.302 29.603 1.00 42.28 130 ALA C O 1
ATOM 4347 N N . THR C 1 131 ? 39.371 -0.054 28.446 1.00 39.77 131 THR C N 1
ATOM 4348 C CA . THR C 1 131 ? 38.717 1.040 27.735 1.00 39.14 131 THR C CA 1
ATOM 4349 C C . THR C 1 131 ? 37.217 1.117 28.030 1.00 37.14 131 THR C C 1
ATOM 4350 O O . THR C 1 131 ? 36.540 2.049 27.589 1.00 38.83 131 THR C O 1
ATOM 4354 N N . PHE C 1 132 ? 36.705 0.145 28.781 1.00 33.95 132 PHE C N 1
ATOM 4355 C CA . PHE C 1 132 ? 35.282 0.097 29.113 1.00 30.38 132 PHE C CA 1
ATOM 4356 C C . PHE C 1 132 ? 35.098 -0.762 30.367 1.00 29.14 132 PHE C C 1
ATOM 4357 O O . PHE C 1 132 ? 34.597 -1.884 30.293 1.00 27.17 132 PHE C O 1
ATOM 4365 N N . HIS C 1 133 ? 35.504 -0.232 31.519 1.00 27.77 133 HIS C N 1
ATOM 4366 C CA . HIS C 1 133 ? 35.398 -0.979 32.770 1.00 28.10 133 HIS C CA 1
ATOM 4367 C C . HIS C 1 133 ? 33.985 -1.441 33.118 1.00 25.79 133 HIS C C 1
ATOM 4368 O O . HIS C 1 133 ? 33.811 -2.506 33.704 1.00 25.40 133 HIS C O 1
ATOM 4375 N N . GLY C 1 134 ? 32.979 -0.647 32.763 1.00 25.27 134 GLY C N 1
ATOM 4376 C CA . GLY C 1 134 ? 31.612 -1.032 33.072 1.00 24.91 134 GLY C CA 1
ATOM 4377 C C . GLY C 1 134 ? 31.274 -2.383 32.473 1.00 23.24 134 GLY C C 1
ATOM 4378 O O . GLY C 1 134 ? 30.635 -3.235 33.102 1.00 21.58 134 GLY C O 1
ATOM 4379 N N . ARG C 1 135 ? 31.733 -2.576 31.243 1.00 22.76 135 ARG C N 1
ATOM 4380 C CA . ARG C 1 135 ? 31.502 -3.806 30.499 1.00 22.59 135 ARG C CA 1
ATOM 4381 C C . ARG C 1 135 ? 32.396 -4.967 30.927 1.00 22.25 135 ARG C C 1
ATOM 4382 O O . ARG C 1 135 ? 31.918 -6.073 31.184 1.00 22.51 135 ARG C O 1
ATOM 4390 N N . ASP C 1 136 ? 33.698 -4.708 30.997 1.00 21.69 136 ASP C N 1
ATOM 4391 C CA . ASP C 1 136 ? 34.658 -5.755 31.312 1.00 23.20 136 ASP C CA 1
ATOM 4392 C C . ASP C 1 136 ? 34.975 -6.070 32.771 1.00 23.86 136 ASP C C 1
ATOM 4393 O O . ASP C 1 136 ? 35.496 -7.145 33.052 1.00 24.54 136 ASP C O 1
ATOM 4398 N N . VAL C 1 137 ? 34.659 -5.158 33.689 1.00 23.35 137 VAL C N 1
ATOM 4399 C CA . VAL C 1 137 ? 34.933 -5.382 35.108 1.00 23.36 137 VAL C CA 1
ATOM 4400 C C . VAL C 1 137 ? 33.700 -5.313 36.016 1.00 23.69 137 VAL C C 1
ATOM 4401 O O . VAL C 1 137 ? 33.392 -6.267 36.736 1.00 25.13 137 VAL C O 1
ATOM 4405 N N . PHE C 1 138 ? 32.986 -4.192 35.983 1.00 22.65 138 PHE C N 1
ATOM 4406 C CA . PHE C 1 138 ? 31.818 -4.031 36.847 1.00 23.11 138 PHE C CA 1
ATOM 4407 C C . PHE C 1 138 ? 30.620 -4.934 36.531 1.00 22.64 138 PHE C C 1
ATOM 4408 O O . PHE C 1 138 ? 30.031 -5.520 37.443 1.00 23.15 138 PHE C O 1
ATOM 4416 N N . ALA C 1 139 ? 30.264 -5.062 35.254 1.00 22.94 139 ALA C N 1
ATOM 4417 C CA . ALA C 1 139 ? 29.125 -5.900 34.873 1.00 20.43 139 ALA C CA 1
ATOM 4418 C C . ALA C 1 139 ? 29.287 -7.355 35.310 1.00 21.72 139 ALA C C 1
ATOM 4419 O O . ALA C 1 139 ? 28.370 -7.939 35.896 1.00 20.91 139 ALA C O 1
ATOM 4421 N N . PRO C 1 140 ? 30.448 -7.970 35.021 1.00 20.95 140 PRO C N 1
ATOM 4422 C CA . PRO C 1 140 ? 30.621 -9.365 35.435 1.00 22.05 140 PRO C CA 1
ATOM 4423 C C . PRO C 1 140 ? 30.582 -9.524 36.956 1.00 22.61 140 PRO C C 1
ATOM 4424 O O . PRO C 1 140 ? 30.123 -10.543 37.472 1.00 21.75 140 PRO C O 1
ATOM 4428 N N . ALA C 1 141 ? 31.047 -8.501 37.662 1.00 20.69 141 ALA C N 1
ATOM 4429 C CA . ALA C 1 141 ? 31.060 -8.516 39.120 1.00 21.63 141 ALA C CA 1
ATOM 4430 C C . ALA C 1 141 ? 29.626 -8.458 39.644 1.00 21.84 141 ALA C C 1
ATOM 4431 O O . ALA C 1 141 ? 29.241 -9.208 40.549 1.00 20.58 141 ALA C O 1
ATOM 4433 N N . ALA C 1 142 ? 28.835 -7.568 39.056 1.00 20.72 142 ALA C N 1
ATOM 4434 C CA . ALA C 1 142 ? 27.441 -7.406 39.449 1.00 21.34 142 ALA C CA 1
ATOM 4435 C C . ALA C 1 142 ? 26.645 -8.683 39.188 1.00 21.79 142 ALA C C 1
ATOM 4436 O O . ALA C 1 142 ? 25.829 -9.089 40.011 1.00 22.39 142 ALA C O 1
ATOM 4438 N N . ALA C 1 143 ? 26.878 -9.315 38.041 1.00 21.62 143 ALA C N 1
ATOM 4439 C CA . ALA C 1 143 ? 26.168 -10.546 37.706 1.00 23.52 143 ALA C CA 1
ATOM 4440 C C . ALA C 1 143 ? 26.521 -11.622 38.737 1.00 24.51 143 ALA C C 1
ATOM 4441 O O . ALA C 1 143 ? 25.649 -12.340 39.239 1.00 24.18 143 ALA C O 1
ATOM 4443 N N . HIS C 1 144 ? 27.810 -11.712 39.052 1.00 23.73 144 HIS C N 1
ATOM 4444 C CA . HIS C 1 144 ? 28.314 -12.676 40.022 1.00 24.74 144 HIS C CA 1
ATOM 4445 C C . HIS C 1 144 ? 27.556 -12.531 41.340 1.00 24.74 144 HIS C C 1
ATOM 4446 O O . HIS C 1 144 ? 27.029 -13.506 41.874 1.00 25.39 144 HIS C O 1
ATOM 4453 N N . LEU C 1 145 ? 27.492 -11.304 41.849 1.00 24.32 145 LEU C N 1
ATOM 4454 C CA . LEU C 1 145 ? 26.792 -11.018 43.098 1.00 25.45 145 LEU C CA 1
ATOM 4455 C C . LEU C 1 145 ? 25.281 -11.208 42.976 1.00 25.85 145 LEU C C 1
ATOM 4456 O O . LEU C 1 145 ? 24.640 -11.689 43.909 1.00 25.40 145 LEU C O 1
ATOM 4461 N N . ALA C 1 146 ? 24.720 -10.834 41.829 1.00 25.10 146 ALA C N 1
ATOM 4462 C CA . ALA C 1 146 ? 23.284 -10.975 41.597 1.00 28.81 146 ALA C CA 1
ATOM 4463 C C . ALA C 1 146 ? 22.875 -12.448 41.648 1.00 31.27 146 ALA C C 1
ATOM 4464 O O . ALA C 1 146 ? 21.763 -12.779 42.066 1.00 31.56 146 ALA C O 1
ATOM 4466 N N . LEU C 1 147 ? 23.776 -13.326 41.217 1.00 32.86 147 LEU C N 1
ATOM 4467 C CA . LEU C 1 147 ? 23.510 -14.763 41.223 1.00 36.38 147 LEU C CA 1
ATOM 4468 C C . LEU C 1 147 ? 23.553 -15.303 42.644 1.00 36.37 147 LEU C C 1
ATOM 4469 O O . LEU C 1 147 ? 22.984 -16.351 42.935 1.00 38.95 147 LEU C O 1
ATOM 4474 N N . GLY C 1 148 ? 24.232 -14.581 43.528 1.00 37.32 148 GLY C N 1
ATOM 4475 C CA . GLY C 1 148 ? 24.329 -15.014 44.909 1.00 37.36 148 GLY C CA 1
ATOM 4476 C C . GLY C 1 148 ? 25.662 -15.659 45.229 1.00 37.17 148 GLY C C 1
ATOM 4477 O O . GLY C 1 148 ? 25.847 -16.202 46.318 1.00 36.83 148 GLY C O 1
ATOM 4478 N N . LEU C 1 149 ? 26.595 -15.601 44.282 1.00 35.78 149 LEU C N 1
ATOM 4479 C CA . LEU C 1 149 ? 27.919 -16.180 44.479 1.00 35.56 149 LEU C CA 1
ATOM 4480 C C . LEU C 1 149 ? 28.718 -15.353 45.490 1.00 35.70 149 LEU C C 1
ATOM 4481 O O . LEU C 1 149 ? 28.571 -14.134 45.562 1.00 34.18 149 LEU C O 1
ATOM 4486 N N . PRO C 1 150 ? 29.589 -16.010 46.273 1.00 36.87 150 PRO C N 1
ATOM 4487 C CA . PRO C 1 150 ? 30.421 -15.364 47.296 1.00 37.37 150 PRO C CA 1
ATOM 4488 C C . PRO C 1 150 ? 31.266 -14.194 46.808 1.00 38.27 150 PRO C C 1
ATOM 4489 O O . PRO C 1 150 ? 31.890 -14.261 45.752 1.00 37.49 150 PRO C O 1
ATOM 4493 N N . PRO C 1 151 ? 31.301 -13.102 47.587 1.00 39.07 151 PRO C N 1
ATOM 4494 C CA . PRO C 1 151 ? 32.077 -11.915 47.221 1.00 39.40 151 PRO C CA 1
ATOM 4495 C C . PRO C 1 151 ? 33.573 -12.180 47.066 1.00 39.43 151 PRO C C 1
ATOM 4496 O O . PRO C 1 151 ? 34.218 -11.610 46.186 1.00 38.86 151 PRO C O 1
ATOM 4500 N N . GLU C 1 152 ? 34.123 -13.047 47.913 1.00 40.32 152 GLU C N 1
ATOM 4501 C CA . GLU C 1 152 ? 35.545 -13.368 47.838 1.00 41.06 152 GLU C CA 1
ATOM 4502 C C . GLU C 1 152 ? 35.903 -13.957 46.477 1.00 40.11 152 GLU C C 1
ATOM 4503 O O . GLU C 1 152 ? 37.077 -14.041 46.117 1.00 39.20 152 GLU C O 1
ATOM 4509 N N . GLY C 1 153 ? 34.888 -14.365 45.723 1.00 38.74 153 GLY C N 1
ATOM 4510 C CA . GLY C 1 153 ? 35.132 -14.918 44.405 1.00 36.40 153 GLY C CA 1
ATOM 4511 C C . GLY C 1 153 ? 35.415 -13.828 43.383 1.00 35.87 153 GLY C C 1
ATOM 4512 O O . GLY C 1 153 ? 35.778 -14.115 42.247 1.00 36.04 153 GLY C O 1
ATOM 4513 N N . LEU C 1 154 ? 35.258 -12.572 43.793 1.00 35.27 154 LEU C N 1
ATOM 4514 C CA . LEU C 1 154 ? 35.484 -11.431 42.907 1.00 34.73 154 LEU C CA 1
ATOM 4515 C C . LEU C 1 154 ? 36.943 -11.012 42.808 1.00 34.50 154 LEU C C 1
ATOM 4516 O O . LEU C 1 154 ? 37.418 -10.634 41.736 1.00 35.28 154 LEU C O 1
ATOM 4521 N N . GLY C 1 155 ? 37.642 -11.064 43.936 1.00 34.41 155 GLY C N 1
ATOM 4522 C CA . GLY C 1 155 ? 39.038 -10.674 43.976 1.00 33.66 155 GLY C CA 1
ATOM 4523 C C . GLY C 1 155 ? 39.496 -10.588 45.420 1.00 33.95 155 GLY C C 1
ATOM 4524 O O . GLY C 1 155 ? 38.763 -11.004 46.314 1.00 33.92 155 GLY C O 1
ATOM 4525 N N . PRO C 1 156 ? 40.692 -10.044 45.687 1.00 34.35 156 PRO C N 1
ATOM 4526 C CA . PRO C 1 156 ? 41.192 -9.933 47.060 1.00 35.58 156 PRO C CA 1
ATOM 4527 C C . PRO C 1 156 ? 40.381 -8.981 47.941 1.00 35.81 156 PRO C C 1
ATOM 4528 O O . PRO C 1 156 ? 39.942 -7.920 47.493 1.00 34.18 156 PRO C O 1
ATOM 4532 N N . GLU C 1 157 ? 40.182 -9.366 49.196 1.00 36.62 157 GLU C N 1
ATOM 4533 C CA . GLU C 1 157 ? 39.438 -8.531 50.129 1.00 38.06 157 GLU C CA 1
ATOM 4534 C C . GLU C 1 157 ? 40.321 -7.410 50.661 1.00 39.05 157 GLU C C 1
ATOM 4535 O O . GLU C 1 157 ? 41.511 -7.609 50.915 1.00 39.09 157 GLU C O 1
ATOM 4541 N N . VAL C 1 158 ? 39.737 -6.227 50.814 1.00 38.05 158 VAL C N 1
ATOM 4542 C CA . VAL C 1 158 ? 40.464 -5.078 51.331 1.00 37.98 158 VAL C CA 1
ATOM 4543 C C . VAL C 1 158 ? 39.690 -4.464 52.491 1.00 37.70 158 VAL C C 1
ATOM 4544 O O . VAL C 1 158 ? 38.472 -4.615 52.584 1.00 37.01 158 VAL C O 1
ATOM 4548 N N . PRO C 1 159 ? 40.394 -3.764 53.396 1.00 38.78 159 PRO C N 1
ATOM 4549 C CA . PRO C 1 159 ? 39.784 -3.118 54.565 1.00 38.24 159 PRO C CA 1
ATOM 4550 C C . PRO C 1 159 ? 38.814 -2.018 54.152 1.00 37.07 159 PRO C C 1
ATOM 4551 O O . PRO C 1 159 ? 39.157 -1.173 53.326 1.00 38.08 159 PRO C O 1
ATOM 4555 N N . VAL C 1 160 ? 37.609 -2.022 54.718 1.00 35.50 160 VAL C N 1
ATOM 4556 C CA . VAL C 1 160 ? 36.630 -0.994 54.378 1.00 34.70 160 VAL C CA 1
ATOM 4557 C C . VAL C 1 160 ? 37.155 0.393 54.711 1.00 35.54 160 VAL C C 1
ATOM 4558 O O . VAL C 1 160 ? 36.745 1.385 54.103 1.00 33.77 160 VAL C O 1
ATOM 4562 N N . GLU C 1 161 ? 38.066 0.469 55.676 1.00 36.13 161 GLU C N 1
ATOM 4563 C CA . GLU C 1 161 ? 38.615 1.762 56.051 1.00 36.77 161 GLU C CA 1
ATOM 4564 C C . GLU C 1 161 ? 39.447 2.368 54.925 1.00 34.44 161 GLU C C 1
ATOM 4565 O O . GLU C 1 161 ? 39.711 3.570 54.923 1.00 34.68 161 GLU C O 1
ATOM 4571 N N . THR C 1 162 ? 39.851 1.541 53.962 1.00 33.68 162 THR C N 1
ATOM 4572 C CA . THR C 1 162 ? 40.646 2.030 52.838 1.00 32.59 162 THR C CA 1
ATOM 4573 C C . THR C 1 162 ? 39.769 2.599 51.717 1.00 31.49 162 THR C C 1
ATOM 4574 O O . THR C 1 162 ? 40.276 3.212 50.779 1.00 31.88 162 THR C O 1
ATOM 4578 N N . LEU C 1 163 ? 38.457 2.398 51.812 1.00 30.03 163 LEU C N 1
ATOM 4579 C CA . LEU C 1 163 ? 37.544 2.913 50.789 1.00 28.95 163 LEU C CA 1
ATOM 4580 C C . LEU C 1 163 ? 37.554 4.440 50.762 1.00 28.05 163 LEU C C 1
ATOM 4581 O O . LEU C 1 163 ? 37.657 5.089 51.800 1.00 29.78 163 LEU C O 1
ATOM 4586 N N . ALA C 1 164 ? 37.447 5.011 49.568 1.00 26.33 164 ALA C N 1
ATOM 4587 C CA . ALA C 1 164 ? 37.461 6.460 49.416 1.00 25.50 164 ALA C CA 1
ATOM 4588 C C . ALA C 1 164 ? 36.101 7.091 49.701 1.00 25.85 164 ALA C C 1
ATOM 4589 O O . ALA C 1 164 ? 35.058 6.486 49.463 1.00 23.44 164 ALA C O 1
ATOM 4591 N N . ARG C 1 165 ? 36.122 8.311 50.224 1.00 25.09 165 ARG C N 1
ATOM 4592 C CA . ARG C 1 165 ? 34.893 9.032 50.524 1.00 27.17 165 ARG C CA 1
ATOM 4593 C C . ARG C 1 165 ? 35.077 10.489 50.137 1.00 27.38 165 ARG C C 1
ATOM 4594 O O . ARG C 1 165 ? 36.178 11.027 50.235 1.00 27.02 165 ARG C O 1
ATOM 4602 N N . LEU C 1 166 ? 34.005 11.123 49.678 1.00 25.57 166 LEU C N 1
ATOM 4603 C CA . LEU C 1 166 ? 34.077 12.529 49.312 1.00 28.22 166 LEU C CA 1
ATOM 4604 C C . LEU C 1 166 ? 33.869 13.319 50.599 1.00 28.47 166 LEU C C 1
ATOM 4605 O O . LEU C 1 166 ? 33.265 12.811 51.546 1.00 29.24 166 LEU C O 1
ATOM 4610 N N . PRO C 1 167 ? 34.371 14.566 50.654 1.00 28.84 167 PRO C N 1
ATOM 4611 C CA . PRO C 1 167 ? 34.236 15.432 51.832 1.00 30.17 167 PRO C CA 1
ATOM 4612 C C . PRO C 1 167 ? 32.837 16.051 51.937 1.00 29.97 167 PRO C C 1
ATOM 4613 O O . PRO C 1 167 ? 32.676 17.275 51.890 1.00 30.96 167 PRO C O 1
ATOM 4617 N N . LEU C 1 168 ? 31.827 15.198 52.078 1.00 28.20 168 LEU C N 1
ATOM 4618 C CA . LEU C 1 168 ? 30.446 15.656 52.178 1.00 28.37 168 LEU C CA 1
ATOM 4619 C C . LEU C 1 168 ? 29.895 15.379 53.569 1.00 28.10 168 LEU C C 1
ATOM 4620 O O . LEU C 1 168 ? 29.853 14.234 54.013 1.00 30.20 168 LEU C O 1
ATOM 4625 N N . ALA C 1 169 ? 29.473 16.429 54.260 1.00 26.45 169 ALA C N 1
ATOM 4626 C CA . ALA C 1 169 ? 28.931 16.262 55.597 1.00 25.66 169 ALA C CA 1
ATOM 4627 C C . ALA C 1 169 ? 27.542 16.871 55.697 1.00 24.57 169 ALA C C 1
ATOM 4628 O O . ALA C 1 169 ? 27.363 18.066 55.464 1.00 25.95 169 ALA C O 1
ATOM 4630 N N . LEU C 1 170 ? 26.554 16.048 56.026 1.00 21.23 170 LEU C N 1
ATOM 4631 C CA . LEU C 1 170 ? 25.197 16.559 56.187 1.00 20.90 170 LEU C CA 1
ATOM 4632 C C . LEU C 1 170 ? 25.175 17.127 57.598 1.00 20.89 170 LEU C C 1
ATOM 4633 O O . LEU C 1 170 ? 25.812 16.580 58.501 1.00 18.86 170 LEU C O 1
ATOM 4638 N N . THR C 1 171 ? 24.457 18.223 57.804 1.00 20.68 171 THR C N 1
ATOM 4639 C CA . THR C 1 171 ? 24.444 18.827 59.131 1.00 25.43 171 THR C CA 1
ATOM 4640 C C . THR C 1 171 ? 23.219 19.676 59.409 1.00 25.38 171 THR C C 1
ATOM 4641 O O . THR C 1 171 ? 22.579 20.186 58.491 1.00 23.70 171 THR C O 1
ATOM 4645 N N . GLU C 1 172 ? 22.899 19.825 60.691 1.00 27.22 172 GLU C N 1
ATOM 4646 C CA . GLU C 1 172 ? 21.761 20.634 61.090 1.00 30.50 172 GLU C CA 1
ATOM 4647 C C . GLU C 1 172 ? 22.103 22.096 60.825 1.00 30.72 172 GLU C C 1
ATOM 4648 O O . GLU C 1 172 ? 21.221 22.952 60.747 1.00 31.48 172 GLU C O 1
ATOM 4654 N N . GLY C 1 173 ? 23.394 22.377 60.688 1.00 30.10 173 GLY C N 1
ATOM 4655 C CA . GLY C 1 173 ? 23.820 23.737 60.413 1.00 32.15 173 GLY C CA 1
ATOM 4656 C C . GLY C 1 173 ? 24.402 24.480 61.599 1.00 32.65 173 GLY C C 1
ATOM 4657 O O . GLY C 1 173 ? 24.909 23.859 62.534 1.00 33.07 173 GLY C O 1
ATOM 4658 N N . PRO C 1 174 ? 24.324 25.822 61.597 1.00 32.20 174 PRO C N 1
ATOM 4659 C CA . PRO C 1 174 ? 23.714 26.628 60.533 1.00 32.77 174 PRO C CA 1
ATOM 4660 C C . PRO C 1 174 ? 24.492 26.704 59.216 1.00 31.99 174 PRO C C 1
ATOM 4661 O O . PRO C 1 174 ? 23.949 27.138 58.200 1.00 33.75 174 PRO C O 1
ATOM 4665 N N . GLU C 1 175 ? 25.749 26.272 59.230 1.00 31.12 175 GLU C N 1
ATOM 4666 C CA . GLU C 1 175 ? 26.585 26.320 58.033 1.00 31.18 175 GLU C CA 1
ATOM 4667 C C . GLU C 1 175 ? 26.632 25.009 57.247 1.00 29.53 175 GLU C C 1
ATOM 4668 O O . GLU C 1 175 ? 26.947 23.951 57.791 1.00 29.55 175 GLU C O 1
ATOM 4674 N N . GLY C 1 176 ? 26.315 25.092 55.959 1.00 28.19 176 GLY C N 1
ATOM 4675 C CA . GLY C 1 176 ? 26.345 23.923 55.099 1.00 25.53 176 GLY C CA 1
ATOM 4676 C C . GLY C 1 176 ? 26.903 24.367 53.763 1.00 25.01 176 GLY C C 1
ATOM 4677 O O . GLY C 1 176 ? 27.526 25.427 53.678 1.00 22.52 176 GLY C O 1
ATOM 4678 N N . GLU C 1 177 ? 26.689 23.583 52.713 1.00 21.24 177 GLU C N 1
ATOM 4679 C CA . GLU C 1 177 ? 27.190 23.977 51.401 1.00 22.48 177 GLU C CA 1
ATOM 4680 C C . GLU C 1 177 ? 26.285 23.428 50.310 1.00 21.08 177 GLU C C 1
ATOM 4681 O O . GLU C 1 177 ? 25.452 22.562 50.566 1.00 18.97 177 GLU C O 1
ATOM 4687 N N . VAL C 1 178 ? 26.436 23.945 49.095 1.00 19.02 178 VAL C N 1
ATOM 4688 C CA . VAL C 1 178 ? 25.650 23.436 47.987 1.00 19.67 178 VAL C CA 1
ATOM 4689 C C . VAL C 1 178 ? 26.279 22.098 47.611 1.00 19.91 178 VAL C C 1
ATOM 4690 O O . VAL C 1 178 ? 27.468 22.033 47.275 1.00 19.11 178 VAL C O 1
ATOM 4694 N N . LEU C 1 179 ? 25.489 21.031 47.689 1.00 20.60 179 LEU C N 1
ATOM 4695 C CA . LEU C 1 179 ? 25.970 19.690 47.369 1.00 20.54 179 LEU C CA 1
ATOM 4696 C C . LEU C 1 179 ? 26.033 19.458 45.866 1.00 20.68 179 LEU C C 1
ATOM 4697 O O . LEU C 1 179 ? 27.065 19.043 45.326 1.00 19.75 179 LEU C O 1
ATOM 4702 N N . THR C 1 180 ? 24.921 19.731 45.196 1.00 18.78 180 THR C N 1
ATOM 4703 C CA . THR C 1 180 ? 24.815 19.534 43.757 1.00 20.81 180 THR C CA 1
ATOM 4704 C C . THR C 1 180 ? 23.521 20.211 43.295 1.00 21.83 180 THR C C 1
ATOM 4705 O O . THR C 1 180 ? 22.897 20.929 44.070 1.00 21.75 180 THR C O 1
ATOM 4709 N N . PHE C 1 181 ? 23.135 19.995 42.038 1.00 23.17 181 PHE C N 1
ATOM 4710 C CA . PHE C 1 181 ? 21.906 20.578 41.486 1.00 25.41 181 PHE C CA 1
ATOM 4711 C C . PHE C 1 181 ? 21.091 19.473 40.822 1.00 27.50 181 PHE C C 1
ATOM 4712 O O . PHE C 1 181 ? 21.648 18.456 40.417 1.00 26.51 181 PHE C O 1
ATOM 4720 N N . ASP C 1 182 ? 19.775 19.647 40.714 1.00 29.87 182 ASP C N 1
ATOM 4721 C CA . ASP C 1 182 ? 18.994 18.625 40.030 1.00 32.46 182 ASP C CA 1
ATOM 4722 C C . ASP C 1 182 ? 18.841 19.042 38.569 1.00 34.13 182 ASP C C 1
ATOM 4723 O O . ASP C 1 182 ? 19.391 20.064 38.151 1.00 33.02 182 ASP C O 1
ATOM 4728 N N . ARG C 1 183 ? 18.100 18.259 37.794 1.00 35.04 183 ARG C N 1
ATOM 4729 C CA . ARG C 1 183 ? 17.929 18.546 36.376 1.00 36.60 183 ARG C CA 1
ATOM 4730 C C . ARG C 1 183 ? 17.229 19.864 36.048 1.00 36.76 183 ARG C C 1
ATOM 4731 O O . ARG C 1 183 ? 17.292 20.333 34.911 1.00 37.45 183 ARG C O 1
ATOM 4739 N N . PHE C 1 184 ? 16.578 20.466 37.037 1.00 35.58 184 PHE C N 1
ATOM 4740 C CA . PHE C 1 184 ? 15.873 21.731 36.830 1.00 35.73 184 PHE C CA 1
ATOM 4741 C C . PHE C 1 184 ? 16.695 22.921 37.312 1.00 35.24 184 PHE C C 1
ATOM 4742 O O . PHE C 1 184 ? 16.255 24.071 37.221 1.00 34.53 184 PHE C O 1
ATOM 4750 N N . GLY C 1 185 ? 17.886 22.643 37.831 1.00 32.28 185 GLY C N 1
ATOM 4751 C CA . GLY C 1 185 ? 18.731 23.714 38.316 1.00 29.18 185 GLY C CA 1
ATOM 4752 C C . GLY C 1 185 ? 18.514 24.013 39.786 1.00 28.92 185 GLY C C 1
ATOM 4753 O O . GLY C 1 185 ? 19.069 24.980 40.306 1.00 27.53 185 GLY C O 1
ATOM 4754 N N . ASN C 1 186 ? 17.698 23.198 40.454 1.00 27.99 186 ASN C N 1
ATOM 4755 C CA . ASN C 1 186 ? 17.448 23.380 41.880 1.00 28.13 186 ASN C CA 1
ATOM 4756 C C . ASN C 1 186 ? 18.752 23.027 42.584 1.00 25.86 186 ASN C C 1
ATOM 4757 O O . ASN C 1 186 ? 19.436 22.086 42.193 1.00 28.15 186 ASN C O 1
ATOM 4762 N N . ALA C 1 187 ? 19.090 23.771 43.623 1.00 24.91 187 ALA C N 1
ATOM 4763 C CA . ALA C 1 187 ? 20.316 23.499 44.359 1.00 24.64 187 ALA C CA 1
ATOM 4764 C C . ALA C 1 187 ? 20.030 22.626 45.579 1.00 23.26 187 ALA C C 1
ATOM 4765 O O . ALA C 1 187 ? 19.147 22.933 46.381 1.00 24.20 187 ALA C O 1
ATOM 4767 N N . ILE C 1 188 ? 20.769 21.529 45.699 1.00 21.14 188 ILE C N 1
ATOM 4768 C CA . ILE C 1 188 ? 20.628 20.624 46.833 1.00 21.21 188 ILE C CA 1
ATOM 4769 C C . ILE C 1 188 ? 21.741 21.002 47.805 1.00 20.95 188 ILE C C 1
ATOM 4770 O O . ILE C 1 188 ? 22.904 21.086 47.405 1.00 20.98 188 ILE C O 1
ATOM 4775 N N . THR C 1 189 ? 21.399 21.235 49.070 1.00 20.89 189 THR C N 1
ATOM 4776 C CA . THR C 1 189 ? 22.406 21.604 50.055 1.00 21.52 189 THR C CA 1
ATOM 4777 C C . THR C 1 189 ? 22.634 20.459 51.029 1.00 21.78 189 THR C C 1
ATOM 4778 O O . THR C 1 189 ? 21.933 19.446 50.984 1.00 22.53 189 THR C O 1
ATOM 4782 N N . THR C 1 190 ? 23.621 20.628 51.900 1.00 19.66 190 THR C N 1
ATOM 4783 C CA . THR C 1 190 ? 23.962 19.618 52.894 1.00 20.71 190 THR C CA 1
ATOM 4784 C C . THR C 1 190 ? 23.216 19.852 54.209 1.00 21.16 190 THR C C 1
ATOM 4785 O O . THR C 1 190 ? 23.423 19.129 55.185 1.00 21.56 190 THR C O 1
ATOM 4789 N N . LEU C 1 191 ? 22.353 20.864 54.238 1.00 21.11 191 LEU C N 1
ATOM 4790 C CA . LEU C 1 191 ? 21.591 21.178 55.447 1.00 23.21 191 LEU C CA 1
ATOM 4791 C C . LEU C 1 191 ? 20.428 20.215 55.675 1.00 23.85 191 LEU C C 1
ATOM 4792 O O . LEU C 1 191 ? 19.671 19.916 54.754 1.00 23.78 191 LEU C O 1
ATOM 4797 N N . LEU C 1 192 ? 20.288 19.746 56.913 1.00 25.05 192 LEU C N 1
ATOM 4798 C CA . LEU C 1 192 ? 19.222 18.810 57.270 1.00 27.69 192 LEU C CA 1
ATOM 4799 C C . LEU C 1 192 ? 17.953 19.477 57.786 1.00 30.59 192 LEU C C 1
ATOM 4800 O O . LEU C 1 192 ? 16.925 18.820 57.954 1.00 31.69 192 LEU C O 1
ATOM 4805 N N . ARG C 1 193 ? 18.011 20.775 58.052 1.00 32.78 193 ARG C N 1
ATOM 4806 C CA . ARG C 1 193 ? 16.815 21.443 58.531 1.00 36.93 193 ARG C CA 1
ATOM 4807 C C . ARG C 1 193 ? 16.503 22.711 57.748 1.00 37.90 193 ARG C C 1
ATOM 4808 O O . ARG C 1 193 ? 17.397 23.373 57.218 1.00 38.02 193 ARG C O 1
ATOM 4816 N N . ALA C 1 194 ? 15.217 23.029 57.670 1.00 38.46 194 ALA C N 1
ATOM 4817 C CA . ALA C 1 194 ? 14.749 24.210 56.961 1.00 40.54 194 ALA C CA 1
ATOM 4818 C C . ALA C 1 194 ? 13.689 24.865 57.838 1.00 41.83 194 ALA C C 1
ATOM 4819 O O . ALA C 1 194 ? 12.496 24.631 57.663 1.00 40.47 194 ALA C O 1
ATOM 4821 N N . PRO C 1 195 ? 14.122 25.706 58.790 1.00 43.87 195 PRO C N 1
ATOM 4822 C CA . PRO C 1 195 ? 13.238 26.411 59.723 1.00 45.59 195 PRO C CA 1
ATOM 4823 C C . PRO C 1 195 ? 12.101 27.192 59.075 1.00 46.29 195 PRO C C 1
ATOM 4824 O O . PRO C 1 195 ? 12.314 28.003 58.174 1.00 45.91 195 PRO C O 1
ATOM 4828 N N . VAL C 1 196 ? 10.888 26.929 59.550 1.00 48.49 196 VAL C N 1
ATOM 4829 C CA . VAL C 1 196 ? 9.691 27.593 59.052 1.00 49.64 196 VAL C CA 1
ATOM 4830 C C . VAL C 1 196 ? 9.783 29.105 59.249 1.00 49.04 196 VAL C C 1
ATOM 4831 O O . VAL C 1 196 ? 10.114 29.581 60.336 1.00 48.84 196 VAL C O 1
ATOM 4835 N N . GLY C 1 197 ? 9.500 29.851 58.185 1.00 49.47 197 GLY C N 1
ATOM 4836 C CA . GLY C 1 197 ? 9.551 31.301 58.258 1.00 49.22 197 GLY C CA 1
ATOM 4837 C C . GLY C 1 197 ? 10.954 31.876 58.327 1.00 49.05 197 GLY C C 1
ATOM 4838 O O . GLY C 1 197 ? 11.128 33.095 58.350 1.00 50.08 197 GLY C O 1
ATOM 4839 N N . GLY C 1 198 ? 11.957 31.003 58.360 1.00 48.62 198 GLY C N 1
ATOM 4840 C CA . GLY C 1 198 ? 13.334 31.460 58.429 1.00 47.13 198 GLY C CA 1
ATOM 4841 C C . GLY C 1 198 ? 13.904 31.863 57.080 1.00 45.98 198 GLY C C 1
ATOM 4842 O O . GLY C 1 198 ? 13.186 31.917 56.080 1.00 45.72 198 GLY C O 1
ATOM 4843 N N . PHE C 1 199 ? 15.203 32.146 57.054 1.00 44.45 199 PHE C N 1
ATOM 4844 C CA . PHE C 1 199 ? 15.887 32.551 55.830 1.00 42.97 199 PHE C CA 1
ATOM 4845 C C . PHE C 1 199 ? 17.214 31.815 55.681 1.00 40.99 199 PHE C C 1
ATOM 4846 O O . PHE C 1 199 ? 17.896 31.529 56.664 1.00 40.01 199 PHE C O 1
ATOM 4854 N N . VAL C 1 200 ? 17.573 31.507 54.443 1.00 37.99 200 VAL C N 1
ATOM 4855 C CA . VAL C 1 200 ? 18.827 30.826 54.174 1.00 37.95 200 VAL C CA 1
ATOM 4856 C C . VAL C 1 200 ? 19.649 31.734 53.263 1.00 36.61 200 VAL C C 1
ATOM 4857 O O . VAL C 1 200 ? 19.131 32.292 52.296 1.00 36.71 200 VAL C O 1
ATOM 4861 N N . GLU C 1 201 ? 20.922 31.904 53.593 1.00 34.06 201 GLU C N 1
ATOM 4862 C CA . GLU C 1 201 ? 21.793 32.756 52.806 1.00 33.24 201 GLU C CA 1
ATOM 4863 C C . GLU C 1 201 ? 22.753 31.949 51.943 1.00 31.71 201 GLU C C 1
ATOM 4864 O O . GLU C 1 201 ? 23.496 31.101 52.440 1.00 29.38 201 GLU C O 1
ATOM 4870 N N . VAL C 1 202 ? 22.719 32.217 50.644 1.00 30.84 202 VAL C N 1
ATOM 4871 C CA . VAL C 1 202 ? 23.587 31.539 49.690 1.00 31.55 202 VAL C CA 1
ATOM 4872 C C . VAL C 1 202 ? 23.847 32.456 48.495 1.00 31.81 202 VAL C C 1
ATOM 4873 O O . VAL C 1 202 ? 22.931 33.107 47.994 1.00 31.90 202 VAL C O 1
ATOM 4877 N N . GLY C 1 203 ? 25.102 32.515 48.058 1.00 31.24 203 GLY C N 1
ATOM 4878 C CA . GLY C 1 203 ? 25.457 33.350 46.923 1.00 32.10 203 GLY C CA 1
ATOM 4879 C C . GLY C 1 203 ? 25.232 34.831 47.158 1.00 32.69 203 GLY C C 1
ATOM 4880 O O . GLY C 1 203 ? 25.020 35.592 46.213 1.00 32.40 203 GLY C O 1
ATOM 4881 N N . GLY C 1 204 ? 25.282 35.240 48.421 1.00 33.07 204 GLY C N 1
ATOM 4882 C CA . GLY C 1 204 ? 25.080 36.637 48.759 1.00 34.09 204 GLY C CA 1
ATOM 4883 C C . GLY C 1 204 ? 23.617 37.033 48.815 1.00 35.82 204 GLY C C 1
ATOM 4884 O O . GLY C 1 204 ? 23.299 38.210 48.968 1.00 34.73 204 GLY C O 1
ATOM 4885 N N . ARG C 1 205 ? 22.723 36.054 48.698 1.00 36.24 205 ARG C N 1
ATOM 4886 C CA . ARG C 1 205 ? 21.288 36.320 48.730 1.00 38.84 205 ARG C CA 1
ATOM 4887 C C . ARG C 1 205 ? 20.598 35.733 49.960 1.00 39.70 205 ARG C C 1
ATOM 4888 O O . ARG C 1 205 ? 21.062 34.749 50.544 1.00 39.19 205 ARG C O 1
ATOM 4896 N N . ARG C 1 206 ? 19.480 36.347 50.338 1.00 39.76 206 ARG C N 1
ATOM 4897 C CA . ARG C 1 206 ? 18.677 35.895 51.467 1.00 41.45 206 ARG C CA 1
ATOM 4898 C C . ARG C 1 206 ? 17.426 35.258 50.881 1.00 40.98 206 ARG C C 1
ATOM 4899 O O . ARG C 1 206 ? 16.572 35.947 50.322 1.00 41.61 206 ARG C O 1
ATOM 4907 N N . VAL C 1 207 ? 17.323 33.940 50.998 1.00 40.25 207 VAL C N 1
ATOM 4908 C CA . VAL C 1 207 ? 16.181 33.212 50.461 1.00 39.38 207 VAL C CA 1
ATOM 4909 C C . VAL C 1 207 ? 15.258 32.727 51.575 1.00 40.56 207 VAL C C 1
ATOM 4910 O O . VAL C 1 207 ? 15.704 32.106 52.538 1.00 38.88 207 VAL C O 1
ATOM 4914 N N . PRO C 1 208 ? 13.952 33.017 51.462 1.00 40.96 208 PRO C N 1
ATOM 4915 C CA . PRO C 1 208 ? 12.993 32.590 52.482 1.00 41.25 208 PRO C CA 1
ATOM 4916 C C . PRO C 1 208 ? 12.689 31.097 52.412 1.00 40.80 208 PRO C C 1
ATOM 4917 O O . PRO C 1 208 ? 12.603 30.517 51.330 1.00 40.00 208 PRO C O 1
ATOM 4921 N N . VAL C 1 209 ? 12.534 30.484 53.578 1.00 41.86 209 VAL C N 1
ATOM 4922 C CA . VAL C 1 209 ? 12.218 29.069 53.662 1.00 44.15 209 VAL C CA 1
ATOM 4923 C C . VAL C 1 209 ? 10.703 28.948 53.766 1.00 46.90 209 VAL C C 1
ATOM 4924 O O . VAL C 1 209 ? 10.074 29.669 54.537 1.00 46.72 209 VAL C O 1
ATOM 4928 N N . ARG C 1 210 ? 10.122 28.043 52.987 1.00 50.04 210 ARG C N 1
ATOM 4929 C CA . ARG C 1 210 ? 8.678 27.849 52.996 1.00 54.43 210 ARG C CA 1
ATOM 4930 C C . ARG C 1 210 ? 8.299 26.378 52.871 1.00 56.62 210 ARG C C 1
ATOM 4931 O O . ARG C 1 210 ? 9.148 25.528 52.605 1.00 56.79 210 ARG C O 1
ATOM 4939 N N . ARG C 1 211 ? 7.017 26.086 53.074 1.00 58.87 211 ARG C N 1
ATOM 4940 C CA . ARG C 1 211 ? 6.515 24.722 52.975 1.00 61.43 211 ARG C CA 1
ATOM 4941 C C . ARG C 1 211 ? 5.633 24.594 51.740 1.00 62.42 211 ARG C C 1
ATOM 4942 O O . ARG C 1 211 ? 5.711 23.609 51.005 1.00 62.58 211 ARG C O 1
ATOM 4950 N N . THR C 1 212 ? 4.790 25.599 51.524 1.00 63.14 212 THR C N 1
ATOM 4951 C CA . THR C 1 212 ? 3.893 25.618 50.376 1.00 63.99 212 THR C CA 1
ATOM 4952 C C . THR C 1 212 ? 4.310 26.728 49.417 1.00 64.38 212 THR C C 1
ATOM 4953 O O . THR C 1 212 ? 4.828 27.762 49.839 1.00 64.09 212 THR C O 1
ATOM 4957 N N . PHE C 1 213 ? 4.082 26.510 48.126 1.00 65.26 213 PHE C N 1
ATOM 4958 C CA . PHE C 1 213 ? 4.455 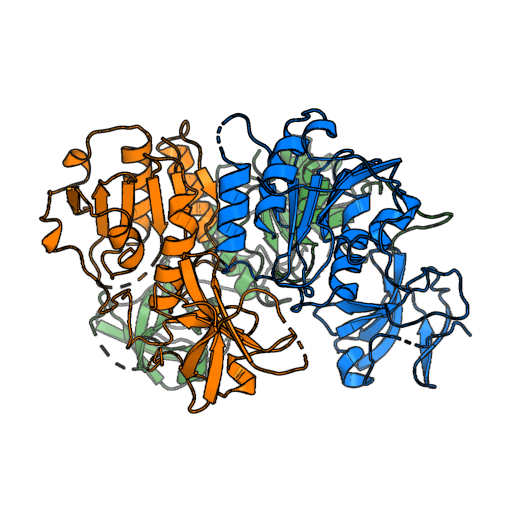27.492 47.117 1.00 66.21 213 PHE C CA 1
ATOM 4959 C C . PHE C 1 213 ? 3.239 28.052 46.395 1.00 66.50 213 PHE C C 1
ATOM 4960 O O . PHE C 1 213 ? 2.415 27.305 45.864 1.00 67.47 213 PHE C O 1
ATOM 4968 N N . GLY C 1 214 ? 3.138 29.376 46.378 1.00 66.36 214 GLY C N 1
ATOM 4969 C CA . GLY C 1 214 ? 2.021 30.028 45.724 1.00 66.29 214 GLY C CA 1
ATOM 4970 C C . GLY C 1 214 ? 1.904 31.470 46.172 1.00 66.42 214 GLY C C 1
ATOM 4971 O O . GLY C 1 214 ? 1.987 32.371 45.310 1.00 66.77 214 GLY C O 1
ATOM 4972 N N . GLY C 1 219 ? 10.146 33.022 38.753 1.00 42.65 219 GLY C N 1
ATOM 4973 C CA . GLY C 1 219 ? 11.436 33.773 38.770 1.00 42.91 219 GLY C CA 1
ATOM 4974 C C . GLY C 1 219 ? 11.938 34.069 40.171 1.00 42.77 219 GLY C C 1
ATOM 4975 O O . GLY C 1 219 ? 13.063 34.541 40.350 1.00 43.50 219 GLY C O 1
ATOM 4976 N N . ALA C 1 220 ? 11.105 33.796 41.171 1.00 41.65 220 ALA C N 1
ATOM 4977 C CA . ALA C 1 220 ? 11.483 34.032 42.561 1.00 40.10 220 ALA C CA 1
ATOM 4978 C C . ALA C 1 220 ? 12.080 32.766 43.183 1.00 39.64 220 ALA C C 1
ATOM 4979 O O . ALA C 1 220 ? 11.627 31.651 42.903 1.00 38.10 220 ALA C O 1
ATOM 4981 N N . PRO C 1 221 ? 13.114 32.926 44.029 1.00 38.10 221 PRO C N 1
ATOM 4982 C CA . PRO C 1 221 ? 13.799 31.819 44.709 1.00 38.24 221 PRO C CA 1
ATOM 4983 C C . PRO C 1 221 ? 13.160 31.478 46.055 1.00 36.86 221 PRO C C 1
ATOM 4984 O O . PRO C 1 221 ? 12.697 32.361 46.773 1.00 37.54 221 PRO C O 1
ATOM 4988 N N . VAL C 1 222 ? 13.154 30.196 46.401 1.00 36.32 222 VAL C N 1
ATOM 4989 C CA . VAL C 1 222 ? 12.575 29.757 47.664 1.00 34.03 222 VAL C CA 1
ATOM 4990 C C . VAL C 1 222 ? 13.307 28.523 48.190 1.00 34.50 222 VAL C C 1
ATOM 4991 O O . VAL C 1 222 ? 13.773 27.689 47.410 1.00 34.38 222 VAL C O 1
ATOM 4995 N N . ALA C 1 223 ? 13.414 28.420 49.512 1.00 34.28 223 ALA C N 1
ATOM 4996 C CA . ALA C 1 223 ? 14.080 27.285 50.147 1.00 34.13 223 ALA C CA 1
ATOM 4997 C C . ALA C 1 223 ? 13.037 26.424 50.857 1.00 34.94 223 ALA C C 1
ATOM 4998 O O . ALA C 1 223 ? 12.043 26.937 51.376 1.00 35.71 223 ALA C O 1
ATOM 5000 N N . TYR C 1 224 ? 13.276 25.116 50.883 1.00 32.69 224 TYR C N 1
ATOM 5001 C CA . TYR C 1 224 ? 12.351 24.172 51.505 1.00 32.12 224 TYR C CA 1
ATOM 5002 C C . TYR C 1 224 ? 13.074 22.856 51.755 1.00 32.29 224 TYR C C 1
ATOM 5003 O O . TYR C 1 224 ? 14.131 22.606 51.173 1.00 29.83 224 TYR C O 1
ATOM 5012 N N . LEU C 1 225 ? 12.508 22.010 52.611 1.00 30.82 225 LEU C N 1
ATOM 5013 C CA . LEU C 1 225 ? 13.128 20.719 52.871 1.00 32.96 225 LEU C CA 1
ATOM 5014 C C . LEU C 1 225 ? 12.721 19.813 51.716 1.00 32.36 225 LEU C C 1
ATOM 5015 O O . LEU C 1 225 ? 11.534 19.621 51.455 1.00 32.12 225 LEU C O 1
ATOM 5020 N N . GLY C 1 226 ? 13.715 19.270 51.024 1.00 30.28 226 GLY C N 1
ATOM 5021 C CA . GLY C 1 226 ? 13.455 18.415 49.882 1.00 31.20 226 GLY C CA 1
ATOM 5022 C C . GLY C 1 226 ? 13.016 16.996 50.185 1.00 30.89 226 GLY C C 1
ATOM 5023 O O . GLY C 1 226 ? 13.008 16.554 51.332 1.00 29.46 226 GLY C O 1
ATOM 5024 N N . SER C 1 227 ? 12.671 16.277 49.123 1.00 32.23 227 SER C N 1
ATOM 5025 C CA . SER C 1 227 ? 12.204 14.903 49.217 1.00 34.04 227 SER C CA 1
ATOM 5026 C C . SER C 1 227 ? 13.188 13.928 49.864 1.00 34.44 227 SER C C 1
ATOM 5027 O O . SER C 1 227 ? 12.786 12.860 50.321 1.00 33.99 227 SER C O 1
ATOM 5030 N N . ALA C 1 228 ? 14.469 14.285 49.910 1.00 33.77 228 ALA C N 1
ATOM 5031 C CA . ALA C 1 228 ? 15.466 13.401 50.513 1.00 32.11 228 ALA C CA 1
ATOM 5032 C C . ALA C 1 228 ? 15.863 13.870 51.908 1.00 31.84 228 ALA C C 1
ATOM 5033 O O . ALA C 1 228 ? 16.785 13.326 52.515 1.00 32.43 228 ALA C O 1
ATOM 5035 N N . GLY C 1 229 ? 15.165 14.884 52.411 1.00 28.66 229 GLY C N 1
ATOM 5036 C CA . GLY C 1 229 ? 15.457 15.402 53.736 1.00 27.83 229 GLY C CA 1
ATOM 5037 C C . GLY C 1 229 ? 16.526 16.480 53.790 1.00 26.92 229 GLY C C 1
ATOM 5038 O O . GLY C 1 229 ? 16.969 16.859 54.874 1.00 27.25 229 GLY C O 1
ATOM 5039 N N . LEU C 1 230 ? 16.952 16.973 52.631 1.00 26.51 230 LEU C N 1
ATOM 5040 C CA . LEU C 1 230 ? 17.970 18.021 52.584 1.00 26.02 230 LEU C CA 1
ATOM 5041 C C . LEU C 1 230 ? 17.351 19.336 52.126 1.00 26.45 230 LEU C C 1
ATOM 5042 O O . LEU C 1 230 ? 16.428 19.346 51.304 1.00 26.96 230 LEU C O 1
ATOM 5047 N N . LEU C 1 231 ? 17.851 20.447 52.657 1.00 26.51 231 LEU C N 1
ATOM 5048 C CA . LEU C 1 231 ? 17.324 21.753 52.278 1.00 27.54 231 LEU C CA 1
ATOM 5049 C C . LEU C 1 231 ? 17.655 22.011 50.813 1.00 28.32 231 LEU C C 1
ATOM 5050 O O . LEU C 1 231 ? 18.758 21.719 50.353 1.00 27.36 231 LEU C O 1
ATOM 5055 N N . GLU C 1 232 ? 16.685 22.547 50.081 1.00 27.13 232 GLU C N 1
ATOM 5056 C CA . GLU C 1 232 ? 16.872 22.842 48.670 1.00 27.60 232 GLU C CA 1
ATOM 5057 C C . GLU C 1 232 ? 16.510 24.292 48.375 1.00 29.35 232 GLU C C 1
ATOM 5058 O O . GLU C 1 232 ? 15.758 24.914 49.124 1.00 29.49 232 GLU C O 1
ATOM 5064 N N . VAL C 1 233 ? 17.067 24.820 47.288 1.00 29.56 233 VAL C N 1
ATOM 5065 C CA . VAL C 1 233 ? 16.805 26.189 46.848 1.00 30.20 233 VAL C CA 1
ATOM 5066 C C . VAL C 1 233 ? 16.356 26.135 45.394 1.00 32.58 233 VAL C C 1
ATOM 5067 O O . VAL C 1 233 ? 17.104 25.688 44.522 1.00 31.88 233 VAL C O 1
ATOM 5071 N N . ALA C 1 234 ? 15.134 26.588 45.130 1.00 34.62 234 ALA C N 1
ATOM 5072 C CA . ALA C 1 234 ? 14.608 26.562 43.773 1.00 37.25 234 ALA C CA 1
ATOM 5073 C C . ALA C 1 234 ? 14.059 27.904 43.312 1.00 39.40 234 ALA C C 1
ATOM 5074 O O . ALA C 1 234 ? 13.831 28.812 44.109 1.00 40.66 234 ALA C O 1
ATOM 5076 N N . VAL C 1 235 ? 13.863 28.015 42.004 1.00 41.66 235 VAL C N 1
ATOM 5077 C CA . VAL C 1 235 ? 13.306 29.214 41.399 1.00 42.73 235 VAL C CA 1
ATOM 5078 C C . VAL C 1 235 ? 12.065 28.755 40.655 1.00 43.24 235 VAL C C 1
ATOM 5079 O O . VAL C 1 235 ? 12.136 27.847 39.825 1.00 44.43 235 VAL C O 1
ATOM 5083 N N . ASN C 1 236 ? 10.930 29.370 40.964 1.00 45.59 236 ASN C N 1
ATOM 5084 C CA . ASN C 1 236 ? 9.673 29.015 40.316 1.00 46.38 236 ASN C CA 1
ATOM 5085 C C . ASN C 1 236 ? 9.847 29.095 38.802 1.00 47.01 236 ASN C C 1
ATOM 5086 O O . ASN C 1 236 ? 10.264 30.125 38.272 1.00 46.78 236 ASN C O 1
ATOM 5091 N N . ARG C 1 237 ? 9.535 28.002 38.112 1.00 48.23 237 ARG C N 1
ATOM 5092 C CA . ARG C 1 237 ? 9.664 27.949 36.659 1.00 49.71 237 ARG C CA 1
ATOM 5093 C C . ARG C 1 237 ? 10.990 28.554 36.209 1.00 49.02 237 ARG C C 1
ATOM 5094 O O . ARG C 1 237 ? 11.041 29.343 35.264 1.00 49.48 237 ARG C O 1
ATOM 5102 N N . GLY C 1 238 ? 12.062 28.177 36.897 1.00 47.31 238 GLY C N 1
ATOM 5103 C CA . GLY C 1 238 ? 13.376 28.687 36.561 1.00 43.70 238 GLY C CA 1
ATOM 5104 C C . GLY C 1 238 ? 14.484 27.836 37.149 1.00 42.47 238 GLY C C 1
ATOM 5105 O O . GLY C 1 238 ? 14.227 26.851 37.844 1.00 41.70 238 GLY C O 1
ATOM 5106 N N . SER C 1 239 ? 15.723 28.224 36.868 1.00 39.79 239 SER C N 1
ATOM 5107 C CA . SER C 1 239 ? 16.891 27.506 37.356 1.00 38.15 239 SER C CA 1
ATOM 5108 C C . SER C 1 239 ? 17.624 28.317 38.420 1.00 36.49 239 SER C C 1
ATOM 5109 O O . SER C 1 239 ? 18.226 29.352 38.120 1.00 35.67 239 SER C O 1
ATOM 5112 N N . ALA C 1 240 ? 17.562 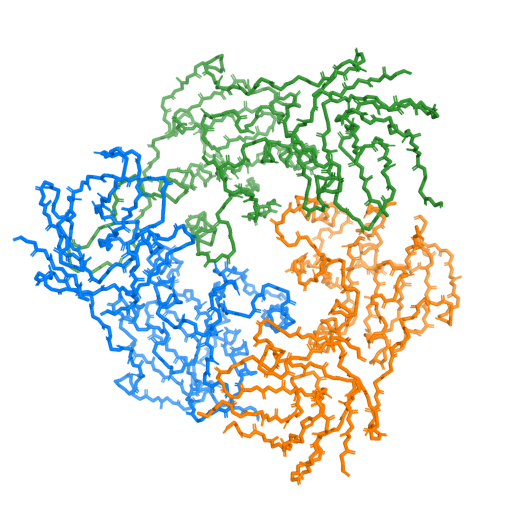27.852 39.665 1.00 33.85 240 ALA C N 1
ATOM 5113 C CA . ALA C 1 240 ? 18.239 28.533 40.763 1.00 30.97 240 ALA C CA 1
ATOM 5114 C C . ALA C 1 240 ? 19.714 28.645 40.412 1.00 30.20 240 ALA C C 1
ATOM 5115 O O . ALA C 1 240 ? 20.360 29.648 40.708 1.00 29.62 240 ALA C O 1
ATOM 5117 N N . ARG C 1 241 ? 20.237 27.599 39.780 1.00 30.87 241 ARG C N 1
ATOM 5118 C CA . ARG C 1 241 ? 21.635 27.560 39.368 1.00 33.27 241 ARG C CA 1
ATOM 5119 C C . ARG C 1 241 ? 21.930 28.736 38.437 1.00 35.49 241 ARG C C 1
ATOM 5120 O O . ARG C 1 241 ? 22.879 29.486 38.654 1.00 34.64 241 ARG C O 1
ATOM 5128 N N . GLU C 1 242 ? 21.099 28.891 37.408 1.00 37.71 242 GLU C N 1
ATOM 5129 C CA . GLU C 1 242 ? 21.258 29.964 36.429 1.00 41.36 242 GLU C CA 1
ATOM 5130 C C . GLU C 1 242 ? 20.909 31.332 37.004 1.00 41.21 242 GLU C C 1
ATOM 5131 O O . GLU C 1 242 ? 21.757 32.219 37.088 1.00 42.10 242 GLU C O 1
ATOM 5137 N N . ALA C 1 243 ? 19.649 31.490 37.394 1.00 41.27 243 ALA C N 1
ATOM 5138 C CA . ALA C 1 243 ? 19.151 32.747 37.942 1.00 40.62 243 ALA C CA 1
ATOM 5139 C C . ALA C 1 243 ? 19.984 33.321 39.087 1.00 40.73 243 ALA C C 1
ATOM 5140 O O . ALA C 1 243 ? 20.205 34.533 39.147 1.00 39.56 243 ALA C O 1
ATOM 5142 N N . LEU C 1 244 ? 20.447 32.461 39.992 1.00 39.99 244 LEU C N 1
ATOM 5143 C CA . LEU C 1 244 ? 21.234 32.922 41.131 1.00 39.70 244 LEU C CA 1
ATOM 5144 C C . LEU C 1 244 ? 22.738 32.702 40.978 1.00 38.73 244 LEU C C 1
ATOM 5145 O O . LEU C 1 244 ? 23.510 33.019 41.883 1.00 39.18 244 LEU C O 1
ATOM 5150 N N . GLY C 1 245 ? 23.148 32.162 39.835 1.00 38.29 245 GLY C N 1
ATOM 5151 C CA . GLY C 1 245 ? 24.560 31.916 39.590 1.00 36.46 245 GLY C CA 1
ATOM 5152 C C . GLY C 1 245 ? 25.223 31.061 40.653 1.00 36.19 245 GLY C C 1
ATOM 5153 O O . GLY C 1 245 ? 26.362 31.315 41.043 1.00 37.01 245 GLY C O 1
ATOM 5154 N N . LEU C 1 246 ? 24.517 30.036 41.118 1.00 33.95 246 LEU C N 1
ATOM 5155 C CA . LEU C 1 246 ? 25.046 29.155 42.157 1.00 32.62 246 LEU C CA 1
ATOM 5156 C C . LEU C 1 246 ? 26.061 28.147 41.634 1.00 31.33 246 LEU C C 1
ATOM 5157 O O . LEU C 1 246 ? 26.078 27.816 40.448 1.00 30.26 246 LEU C O 1
ATOM 5162 N N . LYS C 1 247 ? 26.906 27.662 42.537 1.00 29.97 247 LYS C N 1
ATOM 5163 C CA . LYS C 1 247 ? 27.919 26.673 42.200 1.00 30.41 247 LYS C CA 1
ATOM 5164 C C . LYS C 1 247 ? 28.118 25.712 43.369 1.00 29.04 247 LYS C C 1
ATOM 5165 O O . LYS C 1 247 ? 27.925 26.086 44.526 1.00 27.33 247 LYS C O 1
ATOM 5171 N N . GLU C 1 248 ? 28.488 24.472 43.064 1.00 28.57 248 GLU C N 1
ATOM 5172 C CA . GLU C 1 248 ? 28.718 23.473 44.102 1.00 27.92 248 GLU C CA 1
ATOM 5173 C C . GLU C 1 248 ? 29.822 23.935 45.045 1.00 27.82 248 GLU C C 1
ATOM 5174 O O . GLU C 1 248 ? 30.799 24.559 44.615 1.00 23.01 248 GLU C O 1
ATOM 5180 N N . GLY C 1 249 ? 29.658 23.626 46.330 1.00 25.97 249 GLY C N 1
ATOM 5181 C CA . GLY C 1 249 ? 30.647 24.008 47.322 1.00 26.07 249 GLY C CA 1
ATOM 5182 C C . GLY C 1 249 ? 30.358 25.355 47.948 1.00 26.82 249 GLY C C 1
ATOM 5183 O O . GLY C 1 249 ? 30.897 25.690 49.001 1.00 26.75 249 GLY C O 1
ATOM 5192 N N . PRO C 1 251 ? 28.989 28.091 50.162 1.00 27.65 251 PRO C N 1
ATOM 5193 C CA . PRO C 1 251 ? 28.408 27.962 51.499 1.00 28.02 251 PRO C CA 1
ATOM 5194 C C . PRO C 1 251 ? 26.944 28.388 51.596 1.00 28.91 251 PRO C C 1
ATOM 5195 O O . PRO C 1 251 ? 26.480 29.278 50.875 1.00 26.45 251 PRO C O 1
ATOM 5199 N N . VAL C 1 252 ? 26.227 27.708 52.483 1.00 26.88 252 VAL C N 1
ATOM 5200 C CA . VAL C 1 252 ? 24.817 27.964 52.739 1.00 29.28 252 VAL C CA 1
ATOM 5201 C C . VAL C 1 252 ? 24.722 28.154 54.246 1.00 31.05 252 VAL C C 1
ATOM 5202 O O . VAL C 1 252 ? 25.212 27.324 55.012 1.00 29.89 252 VAL C O 1
ATOM 5206 N N . ARG C 1 253 ? 24.101 29.247 54.671 1.00 31.76 253 ARG C N 1
ATOM 5207 C CA . ARG C 1 253 ? 23.993 29.543 56.093 1.00 34.51 253 ARG C CA 1
ATOM 5208 C C . ARG C 1 253 ? 22.580 29.893 56.549 1.00 35.87 253 ARG C C 1
ATOM 5209 O O . ARG C 1 253 ? 21.936 30.776 55.986 1.00 33.91 253 ARG C O 1
ATOM 5217 N N . LEU C 1 254 ? 22.098 29.189 57.569 1.00 37.51 254 LEU C N 1
ATOM 5218 C CA . LEU C 1 254 ? 20.771 29.459 58.106 1.00 40.20 254 LEU C CA 1
ATOM 5219 C C . LEU C 1 254 ? 20.842 30.714 58.967 1.00 41.28 254 LEU C C 1
ATOM 5220 O O . LEU C 1 254 ? 21.620 30.785 59.917 1.00 41.12 254 LEU C O 1
ATOM 5225 N N . LEU C 1 255 ? 20.033 31.707 58.618 1.00 43.74 255 LEU C N 1
ATOM 5226 C CA . LEU C 1 255 ? 20.010 32.966 59.347 1.00 47.18 255 LEU C CA 1
ATOM 5227 C C . LEU C 1 255 ? 19.073 32.874 60.546 1.00 48.67 255 LEU C C 1
ATOM 5228 O O . LEU C 1 255 ? 18.081 33.632 60.577 1.00 49.61 255 LEU C O 1
#

Radius of gyration: 26.17 Å; Cα contacts (8 Å, |Δi|>4): 1738; chains: 3; bounding box: 72×55×65 Å

InterPro domains:
  IPR002747 S-adenosyl-l-methionine hydroxide adenosyltransferase [PIRSF006779] (3-253)
  IPR002747 S-adenosyl-l-methionine hydroxide adenosyltransferase [PTHR35092] (1-253)
  IPR023227 S-adenosyl-l-methionine hydroxide adenosyltransferase, C-terminal domain superfamily [G3DSA:2.40.30.90] (168-255)
  IPR023227 S-adenosyl-l-methionine hydroxide adenosyltransferase, C-terminal domain superfamily [SSF101852] (175-254)
  IPR023228 S-adenosyl-l-methionine hydroxide adenosyltransferase, N-terminal domain superfamily [G3DSA:3.40.50.10790] (1-166)
  IPR023228 S-adenosyl-l-methionine hydroxide adenosyltransferase, N-terminal domain superfamily [SSF102522] (2-167)
  IPR046469 S-adenosyl-l-methionine hydroxide adenosyltransferase, N-terminal domain [PF01887] (4-155)
  IPR046470 S-adenosyl-l-methionine hydroxide adenosyltransferase, C-terminal domain [PF20257] (176-253)

Sequence (691 aa):
RPVYFLSDFGLEDPYVAVVKAVLAEAPGPAVVDLAHALPPQDLRRAAYALFEALPYLPEGAVVLAVVDPGVGTARRAVAALGRWTYVGPDNGLFTLAWLLDPPRRAFLLEPPGRDVFAPAAAHLALGLPPEGLGPEVPVETLARLPLALTEGPEGEVLTFDRFGNAITTLLRAPVGGFVEVGGRRVPVRRTFGEVPEGAPVAYLGSAGLLEVAVNRGSAREALGLKEGPVRLLRPVYFLSDFGLEDPYVAVVKAVLAERAPGPAVVDLAHALPPQDLRRAAYALFEALPYLPEGAVVLAVVARRAVAALGRWTYVGPDNGLFTLAWLLDPPRRAFLLEGRDVFAPAAAHLALGLPPEGLGPEVPVETLARLPLALTEGPEGEVLTFDRFGNAITTLLRAPVGGFVEVGGRRVPVRRTFEGAPVAYLGSAGLLEVAVNRGSAREALGLKEGPVRLLRPVYFLSDFGLEDPYVAVVKAVLAEVVDLAHALPPQDLRRAAYALFEALPYLPEGAVVLAVVDRAVAALGRWTYVGPDNGLFTLAWLLDPPRRAFLLEPPRPRPKAALPGWAPGEATFHGRDVFAPAAAHLALGLPPEGLGPEVPVETLARLPLALTEGPEGEVLTFDRFGNAITTLLRAPVGGFVEVGGRRVPVRRTFGGAPVAYLGSAGLLEVAVNRGSAREALGLKEGPVRLL

Solvent-accessible surface area: 28507 Å² total

Organism: Thermus thermophilus (strain ATCC 27634 / DSM 579 / HB8) (NCBI:txid300852)